Protein AF-0000000079002824 (afdb_homodimer)

Nearest PDB structures (foldseek):
  8ucf-assembly1_A  TM=9.006E-01  e=3.905E-33  Palaeococcus pacificus DY20341
  8uch-assembly1_A-2  TM=9.030E-01  e=1.592E-32  Palaeococcus pacificus DY20341
  8ucg-assembly1_B  TM=9.030E-01  e=9.600E-33  Palaeococcus pacificus DY20341
  8uce-assembly1_B-2  TM=9.014E-01  e=1.994E-32  Palaeococcus pacificus DY20341
  3qwu-assembly1_B  TM=9.076E-01  e=4.924E-30  Aquifex aeolicus

Organism: Staphylothermus marinus (strain ATCC 43588 / DSM 3639 / JCM 9404 / F1) (NCBI:txid399550)

pLDDT: mean 94.79, std 4.38, range [67.75, 98.94]

Foldseek 3Di:
DDPLVVLVLVCVQVVHDSVQSVVCEPPQKDWDDFPPKIKIAGCADDPNAHAQWMWIRDPHIAIDGADDDAAADLALLCLLVFPDWKKFKFFDFPAFKWKWDQDPNAIFTGGNRNDTFLQLRQVCCVVQVPLVVVLCVVVPQKIFMWGKADQADDDTHDHDPVAHHIAIATAFIDHRHDTAQVVSVVVSCVVSVHHHTDGPDIDTSNPSVVQVVSLVVCLVVLGFWIKIADRGRPGGIYTYGHLSNLQVQLLVQLLFCVFRNVVSPPVSVSSVVSVCVNVVDDPVRCVVSVVSNVCSNPVSNVVSLVCLVVVHFRWDKGKHKGQAPVSVVSNVVVCVVVPFDKDKDFDDQDPNHITIIMIIGHGVSSVQSVCCVVPVDHPDD/DDPLVVLVLVCVLVVHDSVQSVVPEPPQKDWDDFPPKIKIAGCADDPNAHAQWMWIRDPHIAIDGADDDAAEDLALLCLLVFPDWKKFKFFDFPAFKWKWDQDPNAIFTGGNRNDTFLQLRQVCCVVQVPLRVVLCVVVPQKIFMWGKAAQADDPTHDHDPVAHRIAIATAFIDRRRDTAAVVSVVVSCVVSVHHHTDGPDIDTSNPSVVQVVSQVVCQVVLGFWIKIADRGRPGGIYTYGHLNVLLVQLLVQLLFCVFRNVVSPPVSVSSVVSVCVNVVDDPVRCVVSVVSNVCSNPVSNVVSLVCLVVVHFRWDKGKHKGQAPVSVVSNVVVCVVVPFDKDKDFDDQDPNHITIIMIIGHGVSSVQSVCCVVPVDHPPD

Structure (mmCIF, N/CA/C/O backbone):
data_AF-0000000079002824-model_v1
#
loop_
_entity.id
_entity.type
_entity.pdbx_description
1 polymer 'ATP dependent DNA ligase'
#
loop_
_atom_site.group_PDB
_atom_site.id
_atom_site.type_symbol
_atom_site.label_atom_id
_atom_site.label_alt_id
_atom_site.label_comp_id
_atom_site.label_asym_id
_atom_site.label_entity_id
_atom_site.label_seq_id
_atom_site.pdbx_PDB_ins_code
_atom_site.Cartn_x
_atom_site.Cartn_y
_atom_site.Cartn_z
_atom_site.occupancy
_atom_site.B_iso_or_equiv
_atom_site.auth_seq_id
_atom_site.auth_comp_id
_atom_site.auth_asym_id
_atom_site.auth_atom_id
_atom_site.pdbx_PDB_model_num
ATOM 1 N N . MET A 1 1 ? -13.461 39.656 -12.406 1 67.81 1 MET A N 1
ATOM 2 C CA . MET A 1 1 ? -12.289 39.656 -13.281 1 67.81 1 MET A CA 1
ATOM 3 C C . MET A 1 1 ? -12.312 38.469 -14.234 1 67.81 1 MET A C 1
ATOM 5 O O . MET A 1 1 ? -12.625 37.344 -13.828 1 67.81 1 MET A O 1
ATOM 9 N N . ASP A 1 2 ? -12.219 38.75 -15.43 1 81 2 ASP A N 1
ATOM 10 C CA . ASP A 1 2 ? -12.203 37.688 -16.422 1 81 2 ASP A CA 1
ATOM 11 C C . ASP A 1 2 ? -10.93 36.844 -16.312 1 81 2 ASP A C 1
ATOM 13 O O . ASP A 1 2 ? -9.945 37.281 -15.727 1 81 2 ASP A O 1
ATOM 17 N N . GLU A 1 3 ? -11.016 35.594 -16.656 1 84.31 3 GLU A N 1
ATOM 18 C CA . GLU A 1 3 ? -9.906 34.625 -16.562 1 84.31 3 GLU A CA 1
ATOM 19 C C . GLU A 1 3 ? -8.641 35.219 -17.203 1 84.31 3 GLU A C 1
ATOM 21 O O . GLU A 1 3 ? -7.547 35.094 -16.641 1 84.31 3 GLU A O 1
ATOM 26 N N . ASN A 1 4 ? -8.773 35.844 -18.281 1 85.88 4 ASN A N 1
ATOM 27 C CA . ASN A 1 4 ? -7.625 36.406 -18.984 1 85.88 4 ASN A CA 1
ATOM 28 C C . ASN A 1 4 ? -6.977 37.531 -18.172 1 85.88 4 ASN A C 1
ATOM 30 O O . ASN A 1 4 ? -5.746 37.625 -18.109 1 85.88 4 ASN A O 1
ATOM 34 N N . GLU A 1 5 ? -7.824 38.312 -17.641 1 86.69 5 GLU A N 1
ATOM 35 C CA . GLU A 1 5 ? -7.32 39.406 -16.797 1 86.69 5 GLU A CA 1
ATOM 36 C C . GLU A 1 5 ? -6.578 38.844 -15.578 1 86.69 5 GLU A C 1
ATOM 38 O O . GLU A 1 5 ? -5.527 39.375 -15.195 1 86.69 5 GLU A O 1
ATOM 43 N N . LEU A 1 6 ? -7.117 37.844 -15.055 1 87 6 LEU A N 1
ATOM 44 C CA . LEU A 1 6 ? -6.52 37.219 -13.883 1 87 6 LEU A CA 1
ATOM 45 C C . LEU A 1 6 ? -5.156 36.625 -14.219 1 87 6 LEU A C 1
ATOM 47 O O . LEU A 1 6 ? -4.199 36.781 -13.453 1 87 6 LEU A O 1
ATOM 51 N N . VAL A 1 7 ? -5.062 36.031 -15.344 1 89.62 7 VAL A N 1
ATOM 52 C CA . VAL A 1 7 ? -3.811 35.406 -15.766 1 89.62 7 VAL A CA 1
ATOM 53 C C . VAL A 1 7 ? -2.773 36.469 -16.062 1 89.62 7 VAL A C 1
ATOM 55 O O . VAL A 1 7 ? -1.583 36.281 -15.805 1 89.62 7 VAL A O 1
ATOM 58 N N . ASN A 1 8 ? -3.256 37.531 -16.609 1 89.94 8 ASN A N 1
ATOM 59 C CA . ASN A 1 8 ? -2.355 38.656 -16.859 1 89.94 8 ASN A CA 1
ATOM 60 C C . ASN A 1 8 ? -1.788 39.188 -15.555 1 89.94 8 ASN A C 1
ATOM 62 O O . ASN A 1 8 ? -0.593 39.5 -15.469 1 89.94 8 ASN A O 1
ATOM 66 N N . LYS A 1 9 ? -2.674 39.344 -14.633 1 89.25 9 LYS A N 1
ATOM 67 C CA . LYS A 1 9 ? -2.23 39.812 -13.32 1 89.25 9 LYS A CA 1
ATOM 68 C C . LYS A 1 9 ? -1.237 38.844 -12.703 1 89.25 9 LYS A C 1
ATOM 70 O O . LYS A 1 9 ? -0.254 39.25 -12.086 1 89.25 9 LYS A O 1
ATOM 75 N N . LEU A 1 10 ? -1.548 37.625 -12.836 1 91.06 10 LEU A N 1
ATOM 76 C CA . LEU A 1 10 ? -0.663 36.562 -12.336 1 91.06 10 LEU A CA 1
ATOM 77 C C . LEU A 1 10 ? 0.697 36.625 -13.023 1 91.06 10 LEU A C 1
ATOM 79 O O . LEU A 1 10 ? 1.734 36.5 -12.367 1 91.06 10 LEU A O 1
ATOM 83 N N . SER A 1 11 ? 0.65 36.781 -14.289 1 92.06 11 SER A N 1
ATOM 84 C CA . SER A 1 11 ? 1.871 36.906 -15.078 1 92.06 11 SER A CA 1
ATOM 85 C C . SER A 1 11 ? 2.732 38.062 -14.586 1 92.06 11 SER A C 1
ATOM 87 O O . SER A 1 11 ? 3.941 37.906 -14.406 1 92.06 11 SER A O 1
ATOM 89 N N . ASP A 1 12 ? 2.129 39.094 -14.367 1 90.19 12 ASP A N 1
ATOM 90 C CA . ASP A 1 12 ? 2.836 40.281 -13.883 1 90.19 12 ASP A CA 1
ATOM 91 C C . ASP A 1 12 ? 3.41 40.062 -12.484 1 90.19 12 ASP A C 1
ATOM 93 O O . ASP A 1 12 ? 4.555 40.406 -12.203 1 90.19 12 ASP A O 1
ATOM 97 N N . ALA A 1 13 ? 2.643 39.469 -11.672 1 88.44 13 ALA A N 1
ATOM 98 C CA . ALA A 1 13 ? 3.033 39.219 -10.289 1 88.44 13 ALA A CA 1
ATOM 99 C C . ALA A 1 13 ? 4.242 38.281 -10.211 1 88.44 13 ALA A C 1
ATOM 101 O O . ALA A 1 13 ? 5.125 38.469 -9.367 1 88.44 13 ALA A O 1
ATOM 102 N N . LEU A 1 14 ? 4.328 37.312 -11.078 1 90.38 14 LEU A N 1
ATOM 103 C CA . LEU A 1 14 ? 5.355 36.281 -11 1 90.38 14 LEU A CA 1
ATOM 104 C C . LEU A 1 14 ? 6.52 36.594 -11.93 1 90.38 14 LEU A C 1
ATOM 106 O O . LEU A 1 14 ? 7.59 36 -11.82 1 90.38 14 LEU A O 1
ATOM 110 N N . GLY A 1 15 ? 6.273 37.5 -12.812 1 87.44 15 GLY A N 1
ATOM 111 C CA . GLY A 1 15 ? 7.277 37.75 -13.828 1 87.44 15 GLY A CA 1
ATOM 112 C C . GLY A 1 15 ? 7.422 36.656 -14.844 1 87.44 15 GLY A C 1
ATOM 113 O O . GLY A 1 15 ? 8.531 36.344 -15.273 1 87.44 15 GLY A O 1
ATOM 114 N N . ILE A 1 16 ? 6.336 35.938 -15.039 1 89.75 16 ILE A N 1
ATOM 115 C CA . ILE A 1 16 ? 6.336 34.812 -15.984 1 89.75 16 ILE A CA 1
ATOM 116 C C . ILE A 1 16 ? 5.43 35.156 -17.172 1 89.75 16 ILE A C 1
ATOM 118 O O . ILE A 1 16 ? 4.367 35.75 -17 1 89.75 16 ILE A O 1
ATOM 122 N N . GLU A 1 17 ? 5.816 34.688 -18.266 1 89.81 17 GLU A N 1
ATOM 123 C CA . GLU A 1 17 ? 5.082 35 -19.5 1 89.81 17 GLU A CA 1
ATOM 124 C C . GLU A 1 17 ? 3.682 34.406 -19.469 1 89.81 17 GLU A C 1
ATOM 126 O O . GLU A 1 17 ? 3.5 33.281 -19.016 1 89.81 17 GLU A O 1
ATOM 131 N N . TYR A 1 18 ? 2.824 35.188 -20.031 1 87.75 18 TYR A N 1
ATOM 132 C CA . TYR A 1 18 ? 1.423 34.781 -20.078 1 87.75 18 TYR A CA 1
ATOM 133 C C . TYR A 1 18 ? 1.271 33.406 -20.734 1 87.75 18 TYR A C 1
ATOM 135 O O . TYR A 1 18 ? 0.54 32.562 -20.234 1 87.75 18 TYR A O 1
ATOM 143 N N . GLU A 1 19 ? 2 33.188 -21.781 1 88.12 19 GLU A N 1
ATOM 144 C CA . GLU A 1 19 ? 1.86 31.969 -22.562 1 88.12 19 GLU A CA 1
ATOM 145 C C . GLU A 1 19 ? 2.311 30.75 -21.766 1 88.12 19 GLU A C 1
ATOM 147 O O . GLU A 1 19 ? 1.726 29.672 -21.875 1 88.12 19 GLU A O 1
ATOM 152 N N . LYS A 1 20 ? 3.205 30.984 -21 1 87.38 20 LYS A N 1
ATOM 153 C CA . LYS A 1 20 ? 3.73 29.906 -20.188 1 87.38 20 LYS A CA 1
ATOM 154 C C . LYS A 1 20 ? 2.76 29.547 -19.062 1 87.38 20 LYS A C 1
ATOM 156 O O . LYS A 1 20 ? 2.57 28.359 -18.75 1 87.38 20 LYS A O 1
ATOM 161 N N . LEU A 1 21 ? 2.156 30.562 -18.5 1 89.69 21 LEU A N 1
ATOM 162 C CA . LEU A 1 21 ? 1.249 30.359 -17.375 1 89.69 21 LEU A CA 1
ATOM 163 C C . LEU A 1 21 ? -0.09 29.812 -17.844 1 89.69 21 LEU A C 1
ATOM 165 O O . LEU A 1 21 ? -0.689 28.953 -17.188 1 89.69 21 LEU A O 1
ATOM 169 N N . SER A 1 22 ? -0.459 30.25 -18.984 1 89.5 22 SER A N 1
ATOM 170 C CA . SER A 1 22 ? -1.788 29.922 -19.484 1 89.5 22 SER A CA 1
ATOM 171 C C . SER A 1 22 ? -1.913 28.422 -19.75 1 89.5 22 SER A C 1
ATOM 173 O O . SER A 1 22 ? -2.996 27.844 -19.609 1 89.5 22 SER A O 1
ATOM 175 N N . LYS A 1 23 ? -0.801 27.828 -20.062 1 90.06 23 LYS A N 1
ATOM 176 C CA . LYS A 1 23 ? -0.791 26.406 -20.375 1 90.06 23 LYS A CA 1
ATOM 177 C C . LYS A 1 23 ? -1.051 25.562 -19.125 1 90.06 23 LYS A C 1
ATOM 179 O O . LYS A 1 23 ? -1.433 24.391 -19.219 1 90.06 23 LYS A O 1
ATOM 184 N N . HIS A 1 24 ? -0.875 26.156 -17.922 1 90.5 24 HIS A N 1
ATOM 185 C CA . HIS A 1 24 ? -0.962 25.391 -16.672 1 90.5 24 HIS A CA 1
ATOM 186 C C . HIS A 1 24 ? -2.279 25.672 -15.953 1 90.5 24 HIS A C 1
ATOM 188 O O . HIS A 1 24 ? -2.6 25 -14.969 1 90.5 24 HIS A O 1
ATOM 194 N N . ILE A 1 25 ? -3.002 26.609 -16.516 1 88.56 25 ILE A N 1
ATOM 195 C CA . ILE A 1 25 ? -4.258 26.969 -15.875 1 88.56 25 ILE A CA 1
ATOM 196 C C . ILE A 1 25 ? -5.25 25.812 -15.984 1 88.56 25 ILE A C 1
ATOM 198 O O . ILE A 1 25 ? -5.445 25.266 -17.062 1 88.56 25 ILE A O 1
ATOM 202 N N . GLY A 1 26 ? -5.828 25.453 -14.852 1 85.38 26 GLY A N 1
ATOM 203 C CA . GLY A 1 26 ? -6.773 24.344 -14.82 1 85.38 26 GLY A CA 1
ATOM 204 C C . GLY A 1 26 ? -6.113 23 -14.539 1 85.38 26 GLY A C 1
ATOM 205 O O . GLY A 1 26 ? -6.793 22.031 -14.227 1 85.38 26 GLY A O 1
ATOM 206 N N . ARG A 1 27 ? -4.859 22.828 -14.664 1 86.62 27 ARG A N 1
ATOM 207 C CA . ARG A 1 27 ? -4.109 21.594 -14.406 1 86.62 27 ARG A CA 1
ATOM 208 C C . ARG A 1 27 ? -3.242 21.734 -13.164 1 86.62 27 ARG A C 1
ATOM 210 O O . ARG A 1 27 ? -3.668 21.375 -12.062 1 86.62 27 ARG A O 1
ATOM 217 N N . SER A 1 28 ? -2.188 22.484 -13.352 1 92.88 28 SER A N 1
ATOM 218 C CA . SER A 1 28 ? -1.21 22.672 -12.289 1 92.88 28 SER A CA 1
ATOM 219 C C . SER A 1 28 ? -1.492 23.938 -11.484 1 92.88 28 SER A C 1
ATOM 221 O O . SER A 1 28 ? -0.986 24.109 -10.375 1 92.88 28 SER A O 1
ATOM 223 N N . ILE A 1 29 ? -2.355 24.844 -12.078 1 93.69 29 ILE A N 1
ATOM 224 C CA . ILE A 1 29 ? -2.723 26.094 -11.438 1 93.69 29 ILE A CA 1
ATOM 225 C C . ILE A 1 29 ? -4.246 26.219 -11.367 1 93.69 29 ILE A C 1
ATOM 227 O O . ILE A 1 29 ? -4.934 26.031 -12.375 1 93.69 29 ILE A O 1
ATOM 231 N N . ARG A 1 30 ? -4.703 26.547 -10.188 1 93.69 30 ARG A N 1
ATOM 232 C CA . ARG A 1 30 ? -6.145 26.703 -10.016 1 93.69 30 ARG A CA 1
ATOM 233 C C . ARG A 1 30 ? -6.5 28.141 -9.648 1 93.69 30 ARG A C 1
ATOM 235 O O . ARG A 1 30 ? -5.848 28.75 -8.797 1 93.69 30 ARG A O 1
ATOM 242 N N . LEU A 1 31 ? -7.5 28.625 -10.312 1 93.19 31 LEU A N 1
ATOM 243 C CA . LEU A 1 31 ? -8.062 29.922 -9.977 1 93.19 31 LEU A CA 1
ATOM 244 C C . LEU A 1 31 ? -9.18 29.797 -8.953 1 93.19 31 LEU A C 1
ATOM 246 O O . LEU A 1 31 ? -10.094 28.984 -9.133 1 93.19 31 LEU A O 1
ATOM 250 N N . MET A 1 32 ? -9 30.562 -7.914 1 93.31 32 MET A N 1
ATOM 251 C CA . MET A 1 32 ? -9.961 30.469 -6.82 1 93.31 32 MET A CA 1
ATOM 252 C C . MET A 1 32 ? -10.453 31.844 -6.414 1 93.31 32 MET A C 1
ATOM 254 O O . MET A 1 32 ? -9.898 32.875 -6.836 1 93.31 32 MET A O 1
ATOM 258 N N . LYS A 1 33 ? -11.539 31.75 -5.672 1 92.38 33 LYS A N 1
ATOM 259 C CA . LYS A 1 33 ? -12.102 32.969 -5.137 1 92.38 33 LYS A CA 1
ATOM 260 C C . LYS A 1 33 ? -12.492 32.812 -3.672 1 92.38 33 LYS A C 1
ATOM 262 O O . LYS A 1 33 ? -13 31.781 -3.271 1 92.38 33 LYS A O 1
ATOM 267 N N . TYR A 1 34 ? -12.164 33.844 -2.881 1 92.94 34 TYR A N 1
ATOM 268 C CA . TYR A 1 34 ? -12.633 33.969 -1.507 1 92.94 34 TYR A CA 1
ATOM 269 C C . TYR A 1 34 ? -13.32 35.312 -1.307 1 92.94 34 TYR A C 1
ATOM 271 O O . TYR A 1 34 ? -12.656 36.344 -1.15 1 92.94 34 TYR A O 1
ATOM 279 N N . GLY A 1 35 ? -14.602 35.25 -1.244 1 88.44 35 GLY A N 1
ATOM 280 C CA . GLY A 1 35 ? -15.312 36.5 -1.329 1 88.44 35 GLY A CA 1
ATOM 281 C C . GLY A 1 35 ? -15 37.281 -2.596 1 88.44 35 GLY A C 1
ATOM 282 O O . GLY A 1 35 ? -15.18 36.781 -3.703 1 88.44 35 GLY A O 1
ATOM 283 N N . GLU A 1 36 ? -14.438 38.438 -2.373 1 88.75 36 GLU A N 1
ATOM 284 C CA . GLU A 1 36 ? -14.109 39.281 -3.52 1 88.75 36 GLU A CA 1
ATOM 285 C C . GLU A 1 36 ? -12.641 39.125 -3.908 1 88.75 36 GLU A C 1
ATOM 287 O O . GLU A 1 36 ? -12.203 39.656 -4.926 1 88.75 36 GLU A O 1
ATOM 292 N N . LEU A 1 37 ? -11.984 38.375 -3.162 1 93.62 37 LEU A N 1
ATOM 293 C CA . LEU A 1 37 ? -10.555 38.219 -3.41 1 93.62 37 LEU A CA 1
ATOM 294 C C . LEU A 1 37 ? -10.289 37.094 -4.371 1 93.62 37 LEU A C 1
ATOM 296 O O . LEU A 1 37 ? -10.656 35.938 -4.094 1 93.62 37 LEU A O 1
ATOM 300 N N . ASN A 1 38 ? -9.648 37.406 -5.508 1 94.81 38 ASN A N 1
ATOM 301 C CA . ASN A 1 38 ? -9.164 36.375 -6.414 1 94.81 38 ASN A CA 1
ATOM 302 C C . ASN A 1 38 ? -7.773 35.875 -6.023 1 94.81 38 ASN A C 1
ATOM 304 O O . ASN A 1 38 ? -6.93 36.688 -5.598 1 94.81 38 ASN A O 1
ATOM 308 N N . TYR A 1 39 ? -7.617 34.656 -6.055 1 95.5 39 TYR A N 1
ATOM 309 C CA . TYR A 1 39 ? -6.277 34.125 -5.793 1 95.5 39 TYR A CA 1
ATOM 310 C C . TYR A 1 39 ? -6.012 32.875 -6.609 1 95.5 39 TYR A C 1
ATOM 312 O O . TYR A 1 39 ? -6.926 32.312 -7.227 1 95.5 39 TYR A O 1
ATOM 320 N N . VAL A 1 40 ? -4.707 32.469 -6.676 1 95.56 40 VAL A N 1
ATOM 321 C CA . VAL A 1 40 ? -4.285 31.312 -7.469 1 95.56 40 VAL A CA 1
ATOM 322 C C . VAL A 1 40 ? -3.523 30.328 -6.59 1 95.56 40 VAL A C 1
ATOM 324 O O . VAL A 1 40 ? -2.82 30.734 -5.66 1 95.56 40 VAL A O 1
ATOM 327 N N . VAL A 1 41 ? -3.766 29.062 -6.855 1 96.19 41 VAL A N 1
ATOM 328 C CA . VAL A 1 41 ? -3.127 28 -6.09 1 96.19 41 VAL A CA 1
ATOM 329 C C . VAL A 1 41 ? -2.264 27.141 -7.012 1 96.19 41 VAL A C 1
ATOM 331 O O . VAL A 1 41 ? -2.725 26.688 -8.062 1 96.19 41 VAL A O 1
ATOM 334 N N . PHE A 1 42 ? -1.034 26.922 -6.684 1 96.38 42 PHE A N 1
ATOM 335 C CA . PHE A 1 42 ? -0.17 25.984 -7.375 1 96.38 42 PHE A CA 1
ATOM 336 C C . PHE A 1 42 ? -0.371 24.562 -6.836 1 96.38 42 PHE A C 1
ATOM 338 O O . PHE A 1 42 ? -0.019 24.281 -5.688 1 96.38 42 PHE A O 1
ATOM 345 N N . ARG A 1 43 ? -0.744 23.672 -7.617 1 95.12 43 ARG A N 1
ATOM 346 C CA . ARG A 1 43 ? -1.103 22.328 -7.18 1 95.12 43 ARG A CA 1
ATOM 347 C C . ARG A 1 43 ? 0.095 21.375 -7.262 1 95.12 43 ARG A C 1
ATOM 349 O O . ARG A 1 43 ? 0.015 20.219 -6.836 1 95.12 43 ARG A O 1
ATOM 356 N N . ARG A 1 44 ? 1.131 21.75 -7.832 1 94.88 44 ARG A N 1
ATOM 357 C CA . ARG A 1 44 ? 2.395 21.031 -7.918 1 94.88 44 ARG A CA 1
ATOM 358 C C . ARG A 1 44 ? 3.572 21.984 -8.031 1 94.88 44 ARG A C 1
ATOM 360 O O . ARG A 1 44 ? 3.381 23.188 -8.211 1 94.88 44 ARG A O 1
ATOM 367 N N . ASP A 1 45 ? 4.691 21.406 -7.898 1 93.12 45 ASP A N 1
ATOM 368 C CA . ASP A 1 45 ? 5.875 22.203 -8.18 1 93.12 45 ASP A CA 1
ATOM 369 C C . ASP A 1 45 ? 5.891 22.672 -9.633 1 93.12 45 ASP A C 1
ATOM 371 O O . ASP A 1 45 ? 5.773 21.859 -10.555 1 93.12 45 ASP A O 1
ATOM 375 N N . LEU A 1 46 ? 6.031 24.031 -9.75 1 91.44 46 LEU A N 1
ATOM 376 C CA . LEU A 1 46 ? 5.906 24.578 -11.102 1 91.44 46 LEU A CA 1
ATOM 377 C C . LEU A 1 46 ? 6.602 25.922 -11.203 1 91.44 46 LEU A C 1
ATOM 379 O O . LEU A 1 46 ? 6.426 26.797 -10.344 1 91.44 46 LEU A O 1
ATOM 383 N N . LEU A 1 47 ? 7.422 26.047 -12.203 1 90.25 47 LEU A N 1
ATOM 384 C CA . LEU A 1 47 ? 8 27.328 -12.578 1 90.25 47 LEU A CA 1
ATOM 385 C C . LEU A 1 47 ? 8.789 27.922 -11.422 1 90.25 47 LEU A C 1
ATOM 387 O O . LEU A 1 47 ? 8.695 29.125 -11.156 1 90.25 47 LEU A O 1
ATOM 391 N N . GLY A 1 48 ? 9.359 27.047 -10.555 1 89.75 48 GLY A N 1
ATOM 392 C CA . GLY A 1 48 ? 10.203 27.516 -9.469 1 89.75 48 GLY A CA 1
ATOM 393 C C . GLY A 1 48 ? 9.438 27.703 -8.164 1 89.75 48 GLY A C 1
ATOM 394 O O . GLY A 1 48 ? 10.031 28.047 -7.137 1 89.75 48 GLY A O 1
ATOM 395 N N . TYR A 1 49 ? 8.125 27.438 -8.242 1 93.38 49 TYR A N 1
ATOM 396 C CA . TYR A 1 49 ? 7.301 27.578 -7.043 1 93.38 49 TYR A CA 1
ATOM 397 C C . TYR A 1 49 ? 6.871 26.203 -6.523 1 93.38 49 TYR A C 1
ATOM 399 O O . TYR A 1 49 ? 6.582 25.297 -7.309 1 93.38 49 TYR A O 1
ATOM 407 N N . ARG A 1 50 ? 6.758 26.172 -5.258 1 94.38 50 ARG A N 1
ATOM 408 C CA . ARG A 1 50 ? 6.418 24.906 -4.617 1 94.38 50 ARG A CA 1
ATOM 409 C C . ARG A 1 50 ? 4.91 24.672 -4.633 1 94.38 50 ARG A C 1
ATOM 411 O O . ARG A 1 50 ? 4.129 25.625 -4.652 1 94.38 50 ARG A O 1
ATOM 418 N N . GLU A 1 51 ? 4.633 23.406 -4.66 1 95.88 51 GLU A N 1
ATOM 419 C CA . GLU A 1 51 ? 3.234 23.031 -4.453 1 95.88 51 GLU A CA 1
ATOM 420 C C . GLU A 1 51 ? 2.65 23.734 -3.23 1 95.88 51 GLU A C 1
ATOM 422 O O . GLU A 1 51 ? 3.32 23.875 -2.205 1 95.88 51 GLU A O 1
ATOM 427 N N . GLY A 1 52 ? 1.453 24.188 -3.338 1 96.62 52 GLY A N 1
ATOM 428 C CA . GLY A 1 52 ? 0.778 24.828 -2.229 1 96.62 52 GLY A CA 1
ATOM 429 C C . GLY A 1 52 ? 0.996 26.328 -2.197 1 96.62 52 GLY A C 1
ATOM 430 O O . GLY A 1 52 ? 0.417 27.031 -1.363 1 96.62 52 GLY A O 1
ATOM 431 N N . THR A 1 53 ? 1.805 26.875 -3.102 1 97.62 53 THR A N 1
ATOM 432 C CA . THR A 1 53 ? 1.977 28.312 -3.211 1 97.62 53 THR A CA 1
ATOM 433 C C . THR A 1 53 ? 0.665 28.984 -3.609 1 97.62 53 THR A C 1
ATOM 435 O O . THR A 1 53 ? -0.063 28.484 -4.465 1 97.62 53 THR A O 1
ATOM 438 N N . THR A 1 54 ? 0.431 30.078 -2.973 1 97.44 54 THR A N 1
ATOM 439 C CA . THR A 1 54 ? -0.779 30.859 -3.215 1 97.44 54 THR A CA 1
ATOM 440 C C . THR A 1 54 ? -0.433 32.281 -3.588 1 97.44 54 THR A C 1
ATOM 442 O O . THR A 1 54 ? 0.427 32.906 -2.959 1 97.44 54 THR A O 1
ATOM 445 N N . ILE A 1 55 ? -1.097 32.781 -4.613 1 96.88 55 ILE A N 1
ATOM 446 C CA . ILE A 1 55 ? -0.922 34.188 -4.992 1 96.88 55 ILE A CA 1
ATOM 447 C C . ILE A 1 55 ? -2.242 34.938 -4.824 1 96.88 55 ILE A C 1
ATOM 449 O O . ILE A 1 55 ? -3.215 34.656 -5.531 1 96.88 55 ILE A O 1
ATOM 453 N N . LEU A 1 56 ? -2.227 35.844 -3.916 1 96.75 56 LEU A N 1
ATOM 454 C CA . LEU A 1 56 ? -3.391 36.719 -3.713 1 96.75 56 LEU A CA 1
ATOM 455 C C . LEU A 1 56 ? -3.395 37.875 -4.699 1 96.75 56 LEU A C 1
ATOM 457 O O . LEU A 1 56 ? -2.426 38.625 -4.773 1 96.75 56 LEU A O 1
ATOM 461 N N . LEU A 1 57 ? -4.48 38 -5.418 1 94.38 57 LEU A N 1
ATOM 462 C CA . LEU A 1 57 ? -4.52 38.938 -6.527 1 94.38 57 LEU A CA 1
ATOM 463 C C . LEU A 1 57 ? -5.406 40.125 -6.191 1 94.38 57 LEU A C 1
ATOM 465 O O . LEU A 1 57 ? -6.391 40.406 -6.883 1 94.38 57 LEU A O 1
ATOM 469 N N . GLY A 1 58 ? -5.055 40.812 -5.152 1 89.75 58 GLY A N 1
ATOM 470 C CA . GLY A 1 58 ? -5.695 42.094 -4.859 1 89.75 58 GLY A CA 1
ATOM 471 C C . GLY A 1 58 ? -5.055 43.25 -5.59 1 89.75 58 GLY A C 1
ATOM 472 O O . GLY A 1 58 ? -4.621 43.125 -6.734 1 89.75 58 GLY A O 1
ATOM 473 N N . GLU A 1 59 ? -5.102 44.438 -5.008 1 87.25 59 GLU A N 1
ATOM 474 C CA . GLU A 1 59 ? -4.48 45.625 -5.602 1 87.25 59 GLU A CA 1
ATOM 475 C C . GLU A 1 59 ? -2.99 45.406 -5.84 1 87.25 59 GLU A C 1
ATOM 477 O O . GLU A 1 59 ? -2.496 45.625 -6.949 1 87.25 59 GLU A O 1
ATOM 482 N N . GLU A 1 60 ? -2.365 44.969 -4.773 1 90.19 60 GLU A N 1
ATOM 483 C CA . GLU A 1 60 ? -0.981 44.5 -4.855 1 90.19 60 GLU A CA 1
ATOM 484 C C . GLU A 1 60 ? -0.878 43 -4.57 1 90.19 60 GLU A C 1
ATOM 486 O O . GLU A 1 60 ? -1.156 42.562 -3.455 1 90.19 60 GLU A O 1
ATOM 491 N N . PRO A 1 61 ? -0.395 42.344 -5.547 1 93.81 61 PRO A N 1
ATOM 492 C CA . PRO A 1 61 ? -0.358 40.875 -5.359 1 93.81 61 PRO A CA 1
ATOM 493 C C . PRO A 1 61 ? 0.589 40.469 -4.242 1 93.81 61 PRO A C 1
ATOM 495 O O . PRO A 1 61 ? 1.626 41.094 -4.031 1 93.81 61 PRO A O 1
ATOM 498 N N . LEU A 1 62 ? 0.208 39.469 -3.539 1 95.19 62 LEU A N 1
ATOM 499 C CA . LEU A 1 62 ? 1.03 38.875 -2.486 1 95.19 62 LEU A CA 1
ATOM 500 C C . LEU A 1 62 ? 1.28 37.375 -2.756 1 95.19 62 LEU A C 1
ATOM 502 O O . LEU A 1 62 ? 0.334 36.625 -2.926 1 95.19 62 LEU A O 1
ATOM 506 N N . ILE A 1 63 ? 2.547 36.969 -2.834 1 96.25 63 ILE A N 1
ATOM 507 C CA . ILE A 1 63 ? 2.916 35.594 -3.029 1 96.25 63 ILE A CA 1
ATOM 508 C C . ILE A 1 63 ? 3.156 34.906 -1.675 1 96.25 63 ILE A C 1
ATOM 510 O O . ILE A 1 63 ? 4.012 35.375 -0.903 1 96.25 63 ILE A O 1
ATOM 514 N N . VAL A 1 64 ? 2.35 33.938 -1.35 1 97.19 64 VAL A N 1
ATOM 515 C CA . VAL A 1 64 ? 2.555 33.125 -0.171 1 97.19 64 VAL A CA 1
ATOM 516 C C . VAL A 1 64 ? 3.129 31.766 -0.59 1 97.19 64 VAL A C 1
ATOM 518 O O . VAL A 1 64 ? 2.398 30.891 -1.074 1 97.19 64 VAL A O 1
ATOM 521 N N . HIS A 1 65 ? 4.34 31.562 -0.358 1 96.5 65 HIS A N 1
ATOM 522 C CA . HIS A 1 65 ? 5.059 30.391 -0.859 1 96.5 65 HIS A CA 1
ATOM 523 C C . HIS A 1 65 ? 4.645 29.125 -0.115 1 96.5 65 HIS A C 1
ATOM 525 O O . HIS A 1 65 ? 4.309 29.188 1.07 1 96.5 65 HIS A O 1
ATOM 531 N N . GLY A 1 66 ? 4.668 28 -0.882 1 94.94 66 GLY A N 1
ATOM 532 C CA . GLY A 1 66 ? 4.422 26.703 -0.265 1 94.94 66 GLY A CA 1
ATOM 533 C C . GLY A 1 66 ? 5.477 26.312 0.758 1 94.94 66 GLY A C 1
ATOM 534 O O . GLY A 1 66 ? 6.594 26.828 0.727 1 94.94 66 GLY A O 1
ATOM 535 N N . TYR A 1 67 ? 5.074 25.391 1.653 1 88.88 67 TYR A N 1
ATOM 536 C CA . TYR A 1 67 ? 5.969 24.938 2.715 1 88.88 67 TYR A CA 1
ATOM 537 C C . TYR A 1 67 ? 7.102 24.094 2.152 1 88.88 67 TYR A C 1
ATOM 539 O O . TYR A 1 67 ? 6.887 23.266 1.261 1 88.88 67 TYR A O 1
ATOM 547 N N . PRO A 1 68 ? 8.281 24.391 2.672 1 85 68 PRO A N 1
ATOM 548 C CA . PRO A 1 68 ? 9.328 23.438 2.297 1 85 68 PRO A CA 1
ATOM 549 C C . PRO A 1 68 ? 9.094 22.047 2.881 1 85 68 PRO A C 1
ATOM 551 O O . PRO A 1 68 ? 8.469 21.906 3.932 1 85 68 PRO A O 1
ATOM 554 N N . SER A 1 69 ? 9.523 21.094 2.229 1 86.38 69 SER A N 1
ATOM 555 C CA . SER A 1 69 ? 9.422 19.719 2.734 1 86.38 69 SER A CA 1
ATOM 556 C C . SER A 1 69 ? 10.398 19.484 3.879 1 86.38 69 SER A C 1
ATOM 558 O O . SER A 1 69 ? 11.5 20.031 3.883 1 86.38 69 SER A O 1
ATOM 560 N N . ILE A 1 70 ? 9.938 18.844 4.855 1 93.06 70 ILE A N 1
ATOM 561 C CA . ILE A 1 70 ? 10.789 18.5 5.984 1 93.06 70 ILE A CA 1
ATOM 562 C C . ILE A 1 70 ? 11.156 17.016 5.91 1 93.06 70 ILE A C 1
ATOM 564 O O . ILE A 1 70 ? 10.305 16.172 5.637 1 93.06 70 ILE A O 1
ATOM 568 N N . GLN A 1 71 ? 12.422 16.75 6.09 1 94.94 71 GLN A N 1
ATOM 569 C CA . GLN A 1 71 ? 12.906 15.375 5.984 1 94.94 71 GLN A CA 1
ATOM 570 C C . GLN A 1 71 ? 12.625 14.594 7.266 1 94.94 71 GLN A C 1
ATOM 572 O O . GLN A 1 71 ? 12.805 15.117 8.367 1 94.94 71 GLN A O 1
ATOM 577 N N . ARG A 1 72 ? 12.109 13.438 7.109 1 97.56 72 ARG A N 1
ATOM 578 C CA . ARG A 1 72 ? 11.875 12.547 8.242 1 97.56 72 ARG A CA 1
ATOM 579 C C . ARG A 1 72 ? 13.125 11.727 8.562 1 97.56 72 ARG A C 1
ATOM 581 O O . ARG A 1 72 ? 13.797 11.234 7.652 1 97.56 72 ARG A O 1
ATOM 588 N N . LEU A 1 73 ? 13.398 11.617 9.812 1 98 73 LEU A N 1
ATOM 589 C CA . LEU A 1 73 ? 14.484 10.758 10.266 1 98 73 LEU A CA 1
ATOM 590 C C . LEU A 1 73 ? 13.984 9.328 10.461 1 98 73 LEU A C 1
ATOM 592 O O . LEU A 1 73 ? 12.938 9.109 11.07 1 98 73 LEU A O 1
ATOM 596 N N . ALA A 1 74 ? 14.734 8.406 9.945 1 97.75 74 ALA A N 1
ATOM 597 C CA . ALA A 1 74 ? 14.547 7.012 10.328 1 97.75 74 ALA A CA 1
ATOM 598 C C . ALA A 1 74 ? 15.203 6.719 11.672 1 97.75 74 ALA A C 1
ATOM 600 O O . ALA A 1 74 ? 14.633 5.996 12.5 1 97.75 74 ALA A O 1
ATOM 601 N N . PHE A 1 75 ? 16.359 7.348 11.852 1 98 75 PHE A N 1
ATOM 602 C CA . PHE A 1 75 ? 17.141 7.133 13.055 1 98 75 PHE A CA 1
ATOM 603 C C . PHE A 1 75 ? 17.516 8.461 13.703 1 98 75 PHE A C 1
ATOM 605 O O . PHE A 1 75 ? 17.969 9.383 13.023 1 98 75 PHE A O 1
ATOM 612 N N . ILE A 1 76 ? 17.406 8.5 14.984 1 97.25 76 ILE A N 1
ATOM 613 C CA . ILE A 1 76 ? 17.656 9.719 15.758 1 97.25 76 ILE A CA 1
ATOM 614 C C . ILE A 1 76 ? 19.094 10.172 15.547 1 97.25 76 ILE A C 1
ATOM 616 O O . ILE A 1 76 ? 19.375 11.375 15.523 1 97.25 76 ILE A O 1
ATOM 620 N N . GLU A 1 77 ? 19.969 9.289 15.281 1 94.06 77 GLU A N 1
ATOM 621 C CA . GLU A 1 77 ? 21.391 9.586 15.117 1 94.06 77 GLU A CA 1
ATOM 622 C C . GLU A 1 77 ? 21.641 10.477 13.906 1 94.06 77 GLU A C 1
ATOM 624 O O . GLU A 1 77 ? 22.688 11.109 13.789 1 94.06 77 GLU A O 1
ATOM 629 N N . GLY A 1 78 ? 20.656 10.484 13.008 1 96.12 78 GLY A N 1
ATOM 630 C CA . GLY A 1 78 ? 20.797 11.344 11.836 1 96.12 78 GLY A CA 1
ATOM 631 C C . GLY A 1 78 ? 20.906 12.812 12.188 1 96.12 78 GLY A C 1
ATOM 632 O O . GLY A 1 78 ? 21.375 13.609 11.375 1 96.12 78 GLY A O 1
ATOM 633 N N . VAL A 1 79 ? 20.531 13.203 13.367 1 97.44 79 VAL A N 1
ATOM 634 C CA . VAL A 1 79 ? 20.562 14.594 13.805 1 97.44 79 VAL A CA 1
ATOM 635 C C . VAL A 1 79 ? 22 15.117 13.773 1 97.44 79 VAL A C 1
ATOM 637 O O . VAL A 1 79 ? 22.25 16.219 13.289 1 97.44 79 VAL A O 1
ATOM 640 N N . SER A 1 80 ? 22.969 14.328 14.227 1 96.88 80 SER A N 1
ATOM 641 C CA . SER A 1 80 ? 24.359 14.75 14.289 1 96.88 80 SER A CA 1
ATOM 642 C C . SER A 1 80 ? 24.953 14.914 12.891 1 96.88 80 SER A C 1
ATOM 644 O O . SER A 1 80 ? 25.891 15.68 12.695 1 96.88 80 SER A O 1
ATOM 646 N N . LYS A 1 81 ? 24.312 14.242 11.953 1 96.5 81 LYS A N 1
ATOM 647 C CA . LYS A 1 81 ? 24.828 14.266 10.586 1 96.5 81 LYS A CA 1
ATOM 648 C C . LYS A 1 81 ? 24.328 15.484 9.82 1 96.5 81 LYS A C 1
ATOM 650 O O . LYS A 1 81 ? 25.016 16.016 8.945 1 96.5 81 LYS A O 1
ATOM 655 N N . HIS A 1 82 ? 23.172 15.922 10.188 1 97.44 82 HIS A N 1
ATOM 656 C CA . HIS A 1 82 ? 22.531 16.859 9.266 1 97.44 82 HIS A CA 1
ATOM 657 C C . HIS A 1 82 ? 22.328 18.219 9.922 1 97.44 82 HIS A C 1
ATOM 659 O O . HIS A 1 82 ? 22.062 19.203 9.234 1 97.44 82 HIS A O 1
ATOM 665 N N . MET A 1 83 ? 22.484 18.297 11.234 1 98 83 MET A N 1
ATOM 666 C CA . MET A 1 83 ? 22.328 19.562 11.938 1 98 83 MET A CA 1
ATOM 667 C C . MET A 1 83 ? 23.688 20.219 12.18 1 98 83 MET A C 1
ATOM 669 O O . MET A 1 83 ? 24.734 19.578 12.008 1 98 83 MET A O 1
ATOM 673 N N . ILE A 1 84 ? 23.875 21.438 12.461 1 96.31 84 ILE A N 1
ATOM 674 C CA . ILE A 1 84 ? 25.141 22.172 12.523 1 96.31 84 ILE A CA 1
ATOM 675 C C . ILE A 1 84 ? 25.641 22.219 13.961 1 96.31 84 ILE A C 1
ATOM 677 O O . ILE A 1 84 ? 26.797 21.875 14.227 1 96.31 84 ILE A O 1
ATOM 681 N N . ASP A 1 85 ? 24.953 22.672 14.953 1 93.25 85 ASP A N 1
ATOM 682 C CA . ASP A 1 85 ? 25.422 22.828 16.328 1 93.25 85 ASP A CA 1
ATOM 683 C C . ASP A 1 85 ? 24.266 22.641 17.328 1 93.25 85 ASP A C 1
ATOM 685 O O . ASP A 1 85 ? 23.812 21.531 17.562 1 93.25 85 ASP A O 1
ATOM 689 N N . ASN A 1 86 ? 23.828 23.797 17.734 1 96 86 ASN A N 1
ATOM 690 C CA . ASN A 1 86 ? 22.672 23.734 18.625 1 96 86 ASN A CA 1
ATOM 691 C C . ASN A 1 86 ? 21.375 23.5 17.859 1 96 86 ASN A 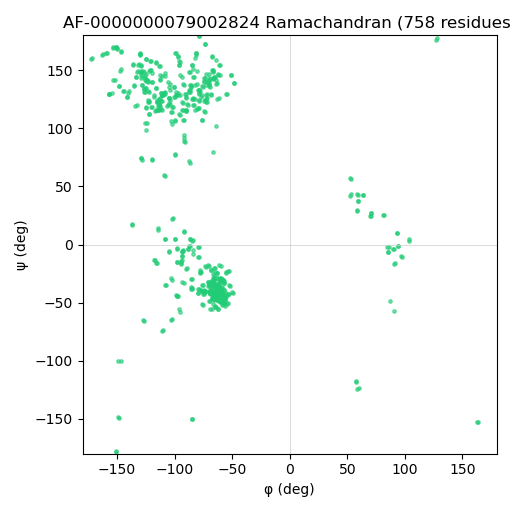C 1
ATOM 693 O O . ASN A 1 86 ? 21.172 24.109 16.797 1 96 86 ASN A O 1
ATOM 697 N N . VAL A 1 87 ? 20.625 22.578 18.359 1 98.31 87 VAL A N 1
ATOM 698 C CA . VAL A 1 87 ? 19.375 22.172 17.703 1 98.31 87 VAL A CA 1
ATOM 699 C C . VAL A 1 87 ? 18.188 22.516 18.609 1 98.31 87 VAL A C 1
ATOM 701 O O . VAL A 1 87 ? 18.156 22.109 19.781 1 98.31 87 VAL A O 1
ATOM 704 N N . VAL A 1 88 ? 17.297 23.297 18.078 1 98.69 88 VAL A N 1
ATOM 705 C CA . VAL A 1 88 ? 16.047 23.562 18.781 1 98.69 88 VAL A CA 1
ATOM 706 C C . VAL A 1 88 ? 15.094 22.391 18.594 1 98.69 88 VAL A C 1
ATOM 708 O O . VAL A 1 88 ? 14.727 22.047 17.469 1 98.69 88 VAL A O 1
ATOM 711 N N . VAL A 1 89 ? 14.719 21.703 19.703 1 98.69 89 VAL A N 1
ATOM 712 C CA . VAL A 1 89 ? 13.781 20.578 19.672 1 98.69 89 VAL A CA 1
ATOM 713 C C . VAL A 1 89 ? 12.375 21.078 20.016 1 98.69 89 VAL A C 1
ATOM 715 O O . VAL A 1 89 ? 12.109 21.5 21.141 1 98.69 89 VAL A O 1
ATOM 718 N N . GLU A 1 90 ? 11.5 21.031 19.016 1 98.56 90 GLU A N 1
ATOM 719 C CA . GLU A 1 90 ? 10.125 21.5 19.203 1 98.56 90 GLU A CA 1
ATOM 720 C C . GLU A 1 90 ? 9.141 20.344 19.109 1 98.56 90 GLU A C 1
ATOM 722 O O . GLU A 1 90 ? 9.43 19.312 18.5 1 98.56 90 GLU A O 1
ATOM 727 N N . GLU A 1 91 ? 8.047 20.531 19.766 1 98 91 GLU A N 1
ATOM 728 C CA . GLU A 1 91 ? 7.012 19.516 19.688 1 98 91 GLU A CA 1
ATOM 729 C C . GLU A 1 91 ? 6.34 19.531 18.312 1 98 91 GLU A C 1
ATOM 731 O O . GLU A 1 91 ? 5.949 20.578 17.812 1 98 91 GLU A O 1
ATOM 736 N N . LYS A 1 92 ? 6.379 18.422 17.656 1 97.19 92 LYS A N 1
ATOM 737 C CA . LYS A 1 92 ? 5.551 18.219 16.469 1 97.19 92 LYS A CA 1
ATOM 738 C C . LYS A 1 92 ? 4.098 17.953 16.859 1 97.19 92 LYS A C 1
ATOM 740 O O . LYS A 1 92 ? 3.768 16.891 17.375 1 97.19 92 LYS A O 1
ATOM 745 N N . MET A 1 93 ? 3.23 18.891 16.656 1 95.5 93 MET A N 1
ATOM 746 C CA . MET A 1 93 ? 1.824 18.719 17.016 1 95.5 93 MET A CA 1
ATOM 747 C C . MET A 1 93 ? 1.049 18.062 15.883 1 95.5 93 MET A C 1
ATOM 749 O O . MET A 1 93 ? 1.411 18.203 14.711 1 95.5 93 MET A O 1
ATOM 753 N N . ASN A 1 94 ? 0.07 17.328 16.297 1 94.12 94 ASN A N 1
ATOM 754 C CA . ASN A 1 94 ? -0.748 16.609 15.328 1 94.12 94 ASN A CA 1
ATOM 755 C C . ASN A 1 94 ? -1.957 17.422 14.891 1 94.12 94 ASN A C 1
ATOM 757 O O . ASN A 1 94 ? -3.02 17.344 15.508 1 94.12 94 ASN A O 1
ATOM 761 N N . GLY A 1 95 ? -1.778 18.188 13.891 1 95.25 95 GLY A N 1
ATOM 762 C CA . GLY A 1 95 ? -2.809 19.016 13.297 1 95.25 95 GLY A CA 1
ATOM 763 C C . GLY A 1 95 ? -2.609 19.234 11.805 1 95.25 95 GLY A C 1
ATOM 764 O O . GLY A 1 95 ? -2.211 18.312 11.086 1 95.25 95 GLY A O 1
ATOM 765 N N . TYR A 1 96 ? -3.037 20.391 11.328 1 95.44 96 TYR A N 1
ATOM 766 C CA . TYR A 1 96 ? -2.805 20.703 9.922 1 95.44 96 TYR A CA 1
ATOM 767 C C . TYR A 1 96 ? -2.164 22.078 9.773 1 95.44 96 TYR A C 1
ATOM 769 O O . TYR A 1 96 ? -2.43 22.984 10.562 1 95.44 96 TYR A O 1
ATOM 777 N N . ASN A 1 97 ? -1.354 22.172 8.766 1 96.38 97 ASN A N 1
ATOM 778 C CA . ASN A 1 97 ? -0.538 23.359 8.547 1 96.38 97 ASN A CA 1
ATOM 779 C C . ASN A 1 97 ? -1.361 24.516 7.973 1 96.38 97 ASN A C 1
ATOM 781 O O . ASN A 1 97 ? -2.145 24.312 7.039 1 96.38 97 ASN A O 1
ATOM 785 N N . VAL A 1 98 ? -1.074 25.641 8.547 1 97.81 98 VAL A N 1
ATOM 786 C CA . VAL A 1 98 ? -1.766 26.844 8.07 1 97.81 98 VAL A CA 1
ATOM 787 C C . VAL A 1 98 ? -0.794 28.016 8.031 1 97.81 98 VAL A C 1
ATOM 789 O O . VAL A 1 98 ? -0.078 28.266 9 1 97.81 98 VAL A O 1
ATOM 792 N N . ARG A 1 99 ? -0.752 28.688 6.949 1 98 99 ARG A N 1
ATOM 793 C CA . ARG A 1 99 ? -0.099 30 6.848 1 98 99 ARG A CA 1
ATOM 794 C C . ARG A 1 99 ? -1.104 31.125 7.027 1 98 99 ARG A C 1
ATOM 796 O O . ARG A 1 99 ? -2.145 31.156 6.367 1 98 99 ARG A O 1
ATOM 803 N N . VAL A 1 100 ? -0.757 32 7.91 1 98.38 100 VAL A N 1
ATOM 804 C CA . VAL A 1 100 ? -1.645 33.125 8.18 1 98.38 100 VAL A CA 1
ATOM 805 C C . VAL A 1 100 ? -1.017 34.406 7.652 1 98.38 100 VAL A C 1
ATOM 807 O O . VAL A 1 100 ? 0.133 34.719 7.969 1 98.38 100 VAL A O 1
ATOM 810 N N . VAL A 1 101 ? -1.79 35.156 6.871 1 97.25 101 VAL A N 1
ATOM 811 C CA . VAL A 1 101 ? -1.3 36.438 6.316 1 97.25 101 VAL A CA 1
ATOM 812 C C . VAL A 1 101 ? -2.301 37.531 6.602 1 97.25 101 VAL A C 1
ATOM 814 O O . VAL A 1 101 ? -3.486 37.281 6.812 1 97.25 101 VAL A O 1
ATOM 817 N N . TYR A 1 102 ? -1.782 38.688 6.75 1 96.25 102 TYR A N 1
ATOM 818 C CA . TYR A 1 102 ? -2.584 39.906 6.773 1 96.25 102 TYR A CA 1
ATOM 819 C C . TYR A 1 102 ? -2.486 40.656 5.445 1 96.25 102 TYR A C 1
ATOM 821 O O . TYR A 1 102 ? -1.403 41.094 5.047 1 96.25 102 TYR A O 1
ATOM 829 N N . TYR A 1 103 ? -3.576 40.719 4.754 1 95.25 103 TYR A N 1
ATOM 830 C CA . TYR A 1 103 ? -3.611 41.25 3.395 1 95.25 103 TYR A CA 1
ATOM 831 C C . TYR A 1 103 ? -4.875 42.062 3.162 1 95.25 103 TYR A C 1
ATOM 833 O O . TYR A 1 103 ? -5.984 41.594 3.461 1 95.25 103 TYR A O 1
ATOM 841 N N . MET A 1 104 ? -4.758 43.281 2.709 1 93.12 104 MET A N 1
ATOM 842 C CA . MET A 1 104 ? -5.867 44.188 2.428 1 93.12 104 MET A CA 1
ATOM 843 C C . MET A 1 104 ? -6.793 44.312 3.635 1 93.12 104 MET A C 1
ATOM 845 O O . MET A 1 104 ? -8 44.125 3.52 1 93.12 104 MET A O 1
ATOM 849 N N . ASN A 1 105 ? -6.219 44.406 4.754 1 92.56 105 ASN A N 1
ATOM 850 C CA . ASN A 1 105 ? -6.883 44.656 6.027 1 92.56 105 ASN A CA 1
ATOM 851 C C . ASN A 1 105 ? -7.695 43.469 6.484 1 92.56 105 ASN A C 1
ATOM 853 O O . ASN A 1 105 ? -8.688 43.625 7.199 1 92.56 105 ASN A O 1
ATOM 857 N N . ASN A 1 106 ? -7.281 42.312 5.98 1 94.94 106 ASN A N 1
ATOM 858 C CA . ASN A 1 106 ? -7.957 41.094 6.371 1 94.94 106 ASN A CA 1
ATOM 859 C C . ASN A 1 106 ? -6.953 39.969 6.684 1 94.94 106 ASN A C 1
ATOM 861 O O . ASN A 1 106 ? -5.824 40 6.191 1 94.94 106 ASN A O 1
ATOM 865 N N . ILE A 1 107 ? -7.445 39.062 7.539 1 97.25 107 ILE A N 1
ATOM 866 C CA . ILE A 1 107 ? -6.648 37.875 7.852 1 97.25 107 ILE A CA 1
ATOM 867 C C . ILE A 1 107 ? -7.102 36.688 6.988 1 97.25 107 ILE A C 1
ATOM 869 O O . ILE A 1 107 ? -8.305 36.438 6.84 1 97.25 107 ILE A O 1
ATOM 873 N N . TYR A 1 108 ? -6.129 36.031 6.352 1 97.81 108 TYR A N 1
ATOM 874 C CA . TYR A 1 108 ? -6.414 34.812 5.574 1 97.81 108 TYR A CA 1
ATOM 875 C C . TYR A 1 108 ? -5.602 33.625 6.082 1 97.81 108 TYR A C 1
ATOM 877 O O . TYR A 1 108 ? -4.402 33.781 6.344 1 97.81 108 TYR A O 1
ATOM 885 N N . ALA A 1 109 ? -6.297 32.531 6.277 1 98.25 109 ALA A N 1
ATOM 886 C CA . ALA A 1 109 ? -5.652 31.266 6.641 1 98.25 109 ALA A CA 1
ATOM 887 C C . ALA A 1 109 ? -5.539 30.344 5.438 1 98.25 109 ALA A C 1
ATOM 889 O O . ALA A 1 109 ? -6.555 29.875 4.902 1 98.25 109 ALA A O 1
ATOM 890 N N . ILE A 1 110 ? -4.297 30.016 5.078 1 98.19 110 ILE A N 1
ATOM 891 C CA . ILE A 1 110 ? -4.023 29.234 3.877 1 98.19 110 ILE A CA 1
ATOM 892 C C . ILE A 1 110 ? -3.502 27.859 4.266 1 98.19 110 ILE A C 1
ATOM 894 O O . ILE A 1 110 ? -2.498 27.734 4.973 1 98.19 110 ILE A O 1
ATOM 898 N N . THR A 1 111 ? -4.16 26.812 3.805 1 96.75 111 THR A N 1
ATOM 899 C CA . THR A 1 111 ? -3.781 25.438 4.125 1 96.75 111 THR A CA 1
ATOM 900 C C . THR A 1 111 ? -2.518 25.031 3.369 1 96.75 111 THR A C 1
ATOM 902 O O . THR A 1 111 ? -2.045 25.781 2.504 1 96.75 111 THR A O 1
ATOM 905 N N . ARG A 1 112 ? -2.031 23.906 3.701 1 95.25 112 ARG A N 1
ATOM 906 C CA . ARG A 1 112 ? -0.812 23.406 3.072 1 95.25 112 ARG A CA 1
ATOM 907 C C . ARG A 1 112 ? -0.982 23.297 1.561 1 95.25 112 ARG A C 1
ATOM 909 O O . ARG A 1 112 ? -0.04 23.547 0.805 1 95.25 112 ARG A O 1
ATOM 916 N N . GLY A 1 113 ? -2.207 23.031 1.132 1 94.81 113 GLY A N 1
ATOM 917 C CA . GLY A 1 113 ? -2.479 22.906 -0.291 1 94.81 113 GLY A CA 1
ATOM 918 C C . GLY A 1 113 ? -2.607 24.25 -0.997 1 94.81 113 GLY A C 1
ATOM 919 O O . GLY A 1 113 ? -2.67 24.297 -2.227 1 94.81 113 GLY A O 1
ATOM 920 N N . GLY A 1 114 ? -2.67 25.25 -0.279 1 96.75 114 GLY A N 1
ATOM 921 C CA . GLY A 1 114 ? -2.676 26.578 -0.865 1 96.75 114 GLY A CA 1
ATOM 922 C C . GLY A 1 114 ? -4.051 27.219 -0.88 1 96.75 114 GLY A C 1
ATOM 923 O O . GLY A 1 114 ? -4.211 28.359 -1.338 1 96.75 114 GLY A O 1
ATOM 924 N N . TYR A 1 115 ? -4.984 26.594 -0.323 1 96.62 115 TYR A N 1
ATOM 925 C CA . TYR A 1 115 ? -6.352 27.109 -0.36 1 96.62 115 TYR A CA 1
ATOM 926 C C . TYR A 1 115 ? -6.648 27.953 0.864 1 96.62 115 TYR A C 1
ATOM 928 O O . TYR A 1 115 ? -6.254 27.625 1.98 1 96.62 115 TYR A O 1
ATOM 936 N N . ILE A 1 116 ? -7.312 29.031 0.624 1 97.44 116 ILE A N 1
ATOM 937 C CA . ILE A 1 116 ? -7.836 29.797 1.747 1 97.44 116 ILE A CA 1
ATOM 938 C C . ILE A 1 116 ? -9.039 29.078 2.354 1 97.44 116 ILE A C 1
ATOM 940 O O . ILE A 1 116 ? -10.086 28.953 1.72 1 97.44 116 ILE A O 1
ATOM 944 N N . CYS A 1 117 ? -8.898 28.609 3.58 1 96.25 117 CYS A N 1
ATOM 945 C CA . CYS A 1 117 ? -9.984 27.891 4.246 1 96.25 117 CYS A CA 1
ATOM 946 C C . CYS A 1 117 ? -10.875 28.859 5.02 1 96.25 117 CYS A C 1
ATOM 948 O O . CYS A 1 117 ? -10.453 29.438 6.016 1 96.25 117 CYS A O 1
ATOM 950 N N . PRO A 1 118 ? -12.141 28.953 4.59 1 96.25 118 PRO A N 1
ATOM 951 C CA . PRO A 1 118 ? -13.039 29.906 5.258 1 96.25 118 PRO A CA 1
ATOM 952 C C . PRO A 1 118 ? -13.234 29.578 6.738 1 96.25 118 PRO A C 1
ATOM 954 O O . PRO A 1 118 ? -13.297 30.5 7.562 1 96.25 118 PRO A O 1
ATOM 957 N N . TYR A 1 119 ? -13.297 28.344 7.078 1 96.12 119 TYR A N 1
ATOM 958 C CA . TYR A 1 119 ? -13.5 27.938 8.469 1 96.12 119 TYR A CA 1
ATOM 959 C C . TYR A 1 119 ? -12.305 28.359 9.32 1 96.12 119 TYR A C 1
ATOM 961 O O . TYR A 1 119 ? -12.469 29.016 10.352 1 96.12 119 TYR A O 1
ATOM 969 N N . THR A 1 120 ? -11.133 27.953 8.867 1 97.62 120 THR A N 1
ATOM 970 C CA . THR A 1 120 ? -9.922 28.25 9.625 1 97.62 120 THR A CA 1
ATOM 971 C C . THR A 1 120 ? -9.695 29.766 9.711 1 97.62 120 THR A C 1
ATOM 973 O O . THR A 1 120 ? -9.289 30.266 10.758 1 97.62 120 THR A O 1
ATOM 976 N N . THR A 1 121 ? -9.961 30.453 8.617 1 97.94 121 THR A N 1
ATOM 977 C CA . THR A 1 121 ? -9.844 31.906 8.609 1 97.94 121 THR A CA 1
ATOM 978 C C . THR A 1 121 ? -10.758 32.531 9.656 1 97.94 121 THR A C 1
ATOM 980 O O . THR A 1 121 ? -10.32 33.375 10.453 1 97.94 121 THR A O 1
ATOM 983 N N . ALA A 1 122 ? -12 32.094 9.656 1 96.75 122 ALA A N 1
ATOM 984 C CA . ALA A 1 122 ? -12.984 32.656 10.586 1 96.75 122 ALA A CA 1
ATOM 985 C C . ALA A 1 122 ? -12.594 32.375 12.031 1 96.75 122 ALA A C 1
ATOM 987 O O . ALA A 1 122 ? -12.719 33.25 12.898 1 96.75 122 ALA A O 1
ATOM 988 N N . ARG A 1 123 ? -12.102 31.188 12.305 1 96.69 123 ARG A N 1
ATOM 989 C CA . ARG A 1 123 ? -11.742 30.797 13.664 1 96.69 123 ARG A CA 1
ATOM 990 C C . ARG A 1 123 ? -10.523 31.562 14.156 1 96.69 123 ARG A C 1
ATOM 992 O O . ARG A 1 123 ? -10.492 32.031 15.297 1 96.69 123 ARG A O 1
ATOM 999 N N . ILE A 1 124 ? -9.539 31.734 13.344 1 97.69 124 ILE A N 1
ATOM 1000 C CA . ILE A 1 124 ? -8.328 32.469 13.703 1 97.69 124 ILE A CA 1
ATOM 1001 C C . ILE A 1 124 ? -8.648 33.938 13.906 1 97.69 124 ILE A C 1
ATOM 1003 O O . ILE A 1 124 ? -8.141 34.562 14.828 1 97.69 124 ILE A O 1
ATOM 1007 N N . ARG A 1 125 ? -9.5 34.5 13.023 1 96.88 125 ARG A N 1
ATOM 1008 C CA . ARG A 1 125 ? -9.938 35.875 13.188 1 96.88 125 ARG A CA 1
ATOM 1009 C C . ARG A 1 125 ? -10.609 36.094 14.547 1 96.88 125 ARG A C 1
ATOM 1011 O O . ARG A 1 125 ? -10.312 37.062 15.25 1 96.88 125 ARG A O 1
ATOM 1018 N N . LYS A 1 126 ? -11.477 35.156 14.836 1 94.19 126 LYS A N 1
ATOM 1019 C CA . LYS A 1 126 ? -12.203 35.281 16.094 1 94.19 126 LYS A CA 1
ATOM 1020 C C . LYS A 1 126 ? -11.258 35.25 17.281 1 94.19 126 LYS A C 1
ATOM 1022 O O . LYS A 1 126 ? -11.453 36 18.25 1 94.19 126 LYS A O 1
ATOM 1027 N N . LEU A 1 127 ? -10.211 34.469 17.234 1 94.69 127 LEU A N 1
ATOM 1028 C CA . LEU A 1 127 ? -9.32 34.281 18.359 1 94.69 127 LEU A CA 1
ATOM 1029 C C . LEU A 1 127 ? -8.25 35.375 18.422 1 94.69 127 LEU A C 1
ATOM 1031 O O . LEU A 1 127 ? -7.871 35.812 19.5 1 94.69 127 LEU A O 1
ATOM 1035 N N . TYR A 1 128 ? -7.723 35.812 17.203 1 97 128 TYR A N 1
ATOM 1036 C CA . TYR A 1 128 ? -6.441 36.5 17.25 1 97 128 TYR A CA 1
ATOM 1037 C C . TYR A 1 128 ? -6.441 37.719 16.344 1 97 128 TYR A C 1
ATOM 1039 O O . TYR A 1 128 ? -5.383 38.25 16 1 97 128 TYR A O 1
ATOM 1047 N N . SER A 1 129 ? -7.57 38.219 15.906 1 96.62 129 SER A N 1
ATOM 1048 C CA . SER A 1 129 ? -7.641 39.281 14.922 1 96.62 129 SER A CA 1
ATOM 1049 C C . SER A 1 129 ? -6.805 40.5 15.344 1 96.62 129 SER A C 1
ATOM 1051 O O . SER A 1 129 ? -5.98 41 14.578 1 96.62 129 SER A O 1
ATOM 1053 N N . LYS A 1 130 ? -7.023 40.938 16.562 1 97.62 130 LYS A N 1
ATOM 1054 C CA . LYS A 1 130 ? -6.316 42.125 17.047 1 97.62 130 LYS A CA 1
ATOM 1055 C C . LYS A 1 130 ? -4.816 41.844 17.141 1 97.62 130 LYS A C 1
ATOM 1057 O O . LYS A 1 130 ? -4.012 42.688 16.688 1 97.62 130 LYS A O 1
ATOM 1062 N N . ASN A 1 131 ? -4.438 40.688 17.672 1 98.19 131 ASN A N 1
ATOM 1063 C CA . ASN A 1 131 ? -3.037 40.344 17.875 1 98.19 131 ASN A CA 1
ATOM 1064 C C . ASN A 1 131 ? -2.293 40.25 16.547 1 98.19 131 ASN A C 1
ATOM 1066 O O . ASN A 1 131 ? -1.182 40.75 16.406 1 98.19 131 ASN A O 1
ATOM 1070 N N . ILE A 1 132 ? -2.945 39.688 15.594 1 98.06 132 ILE A N 1
ATOM 1071 C CA . ILE A 1 132 ? -2.316 39.469 14.297 1 98.06 132 ILE A CA 1
ATOM 1072 C C . ILE A 1 132 ? -2.189 40.781 13.555 1 98.06 132 ILE A C 1
ATOM 1074 O O . ILE A 1 132 ? -1.172 41.062 12.906 1 98.06 132 ILE A O 1
ATOM 1078 N N . LYS A 1 133 ? -3.201 41.594 13.641 1 97.31 133 LYS A N 1
ATOM 1079 C CA . LYS A 1 133 ? -3.145 42.906 13.016 1 97.31 133 LYS A CA 1
ATOM 1080 C C . LYS A 1 133 ? -1.975 43.719 13.562 1 97.31 133 LYS A C 1
ATOM 1082 O O . LYS A 1 133 ? -1.212 44.312 12.797 1 97.31 133 LYS A O 1
ATOM 1087 N N . LEU A 1 134 ? -1.817 43.75 14.867 1 97.75 134 LEU A N 1
ATOM 1088 C CA . LEU A 1 134 ? -0.74 44.5 15.5 1 97.75 134 LEU A CA 1
ATOM 1089 C C . LEU A 1 134 ? 0.621 43.938 15.102 1 97.75 134 LEU A C 1
ATOM 1091 O O . LEU A 1 134 ? 1.56 44.688 14.859 1 97.75 134 LEU A O 1
ATOM 1095 N N . ALA A 1 135 ? 0.753 42.625 15.07 1 97.56 135 ALA A N 1
ATOM 1096 C CA . ALA A 1 135 ? 2 42 14.656 1 97.56 135 ALA A CA 1
ATOM 1097 C C . ALA A 1 135 ? 2.381 42.406 13.234 1 97.56 135 ALA A C 1
ATOM 1099 O O . ALA A 1 135 ? 3.547 42.688 12.961 1 97.56 135 ALA A O 1
ATOM 1100 N N . TYR A 1 136 ? 1.398 42.438 12.359 1 96.06 136 TYR A N 1
ATOM 1101 C CA . TYR A 1 136 ? 1.653 42.781 10.969 1 96.06 136 TYR A CA 1
ATOM 1102 C C . TYR A 1 136 ? 2.104 44.219 10.836 1 96.06 136 TYR A C 1
ATOM 1104 O O . TYR A 1 136 ? 2.904 44.562 9.961 1 96.06 136 TYR A O 1
ATOM 1112 N N . GLN A 1 137 ? 1.592 45.062 11.641 1 96.12 137 GLN A N 1
ATOM 1113 C CA . GLN A 1 137 ? 1.963 46.469 11.602 1 96.12 137 GLN A CA 1
ATOM 1114 C C . GLN A 1 137 ? 3.447 46.656 11.898 1 96.12 137 GLN A C 1
ATOM 1116 O O . GLN A 1 137 ? 4.102 47.531 11.305 1 96.12 137 GLN A O 1
ATOM 1121 N N . GLU A 1 138 ? 3.965 45.844 12.75 1 96.25 138 GLU A N 1
ATOM 1122 C CA . GLU A 1 138 ? 5.367 45.969 13.133 1 96.25 138 GLU A CA 1
ATOM 1123 C C . GLU A 1 138 ? 6.25 45.062 12.273 1 96.25 138 GLU A C 1
ATOM 1125 O O . GLU A 1 138 ? 7.414 45.375 12.016 1 96.25 138 GLU A O 1
ATOM 1130 N N . TYR A 1 139 ? 5.805 44 11.867 1 95.31 139 TYR A N 1
ATOM 1131 C CA . TYR A 1 139 ? 6.531 43.062 11.031 1 95.31 139 TYR A CA 1
ATOM 1132 C C . TYR A 1 139 ? 5.816 42.844 9.703 1 95.31 139 TYR A C 1
ATOM 1134 O O . TYR A 1 139 ? 5.391 41.719 9.391 1 95.31 139 TYR A O 1
ATOM 1142 N N . PRO A 1 140 ? 5.98 43.938 8.93 1 91.38 140 PRO A N 1
ATOM 1143 C CA . PRO A 1 140 ? 5.254 43.812 7.664 1 91.38 140 PRO A CA 1
ATOM 1144 C C . PRO A 1 140 ? 5.828 42.719 6.758 1 91.38 140 PRO A C 1
ATOM 1146 O O . PRO A 1 140 ? 7.016 42.406 6.844 1 91.38 140 PRO A O 1
ATOM 1149 N N . ASP A 1 141 ? 5.137 41.938 6.016 1 88.56 141 ASP A N 1
ATOM 1150 C CA . ASP A 1 141 ? 5.516 40.938 5.008 1 88.56 141 ASP A CA 1
ATOM 1151 C C . ASP A 1 141 ? 5.812 39.594 5.645 1 88.56 141 ASP A C 1
ATOM 1153 O O . ASP A 1 141 ? 6.211 38.656 4.957 1 88.56 141 ASP A O 1
ATOM 1157 N N . THR A 1 142 ? 5.812 39.625 7.027 1 95.19 142 THR A N 1
ATOM 1158 C CA . THR A 1 142 ? 6.059 38.344 7.703 1 95.19 142 THR A CA 1
ATOM 1159 C C . THR A 1 142 ? 4.824 37.469 7.652 1 95.19 142 THR A C 1
ATOM 1161 O O . THR A 1 142 ? 3.711 37.906 7.934 1 95.19 142 THR A O 1
ATOM 1164 N N . ILE A 1 143 ? 5.031 36.281 7.211 1 97.38 143 ILE A N 1
ATOM 1165 C CA . ILE A 1 143 ? 3.973 35.281 7.18 1 97.38 143 ILE A CA 1
ATOM 1166 C C . ILE A 1 143 ? 4.102 34.375 8.391 1 97.38 143 ILE A C 1
ATOM 1168 O O . ILE A 1 143 ? 5.188 33.844 8.672 1 97.38 143 ILE A O 1
ATOM 1172 N N . LEU A 1 144 ? 3.004 34.188 9.148 1 98.12 144 LEU A N 1
ATOM 1173 C CA . LEU A 1 144 ? 2.992 33.25 10.266 1 98.12 144 LEU A CA 1
ATOM 1174 C C . LEU A 1 144 ? 2.699 31.844 9.781 1 98.12 144 LEU A C 1
ATOM 1176 O O . LEU A 1 144 ? 1.739 31.625 9.039 1 98.12 144 LEU A O 1
ATOM 1180 N N . VAL A 1 145 ? 3.502 30.953 10.102 1 97.69 145 VAL A N 1
ATOM 1181 C CA . VAL A 1 145 ? 3.373 29.547 9.734 1 97.69 145 VAL A CA 1
ATOM 1182 C C . VAL A 1 145 ? 3.137 28.688 10.977 1 97.69 145 VAL A C 1
ATOM 1184 O O . VAL A 1 145 ? 3.953 28.703 11.906 1 97.69 145 VAL A O 1
ATOM 1187 N N . GLY A 1 146 ? 2.014 28.031 10.969 1 97.62 146 GLY A N 1
ATOM 1188 C CA . GLY A 1 146 ? 1.706 27.312 12.195 1 97.62 146 GLY A CA 1
ATOM 1189 C C . GLY A 1 146 ? 0.861 26.078 11.961 1 97.62 146 GLY A C 1
ATOM 1190 O O . GLY A 1 146 ? 0.651 25.672 10.82 1 97.62 146 GLY A O 1
ATOM 1191 N N . GLU A 1 147 ? 0.514 25.406 13.039 1 97.12 147 GLU A N 1
ATOM 1192 C CA . GLU A 1 147 ? -0.312 24.203 13.109 1 97.12 147 GLU A CA 1
ATOM 1193 C C . GLU A 1 147 ? -1.632 24.469 13.82 1 97.12 147 GLU A C 1
ATOM 1195 O O . GLU A 1 147 ? -1.647 25.062 14.906 1 97.12 147 GLU A O 1
ATOM 1200 N N . VAL A 1 148 ? -2.646 24.141 13.141 1 97.38 148 VAL A N 1
ATOM 1201 C CA . VAL A 1 148 ? -3.941 24.172 13.812 1 97.38 148 VAL A CA 1
ATOM 1202 C C . VAL A 1 148 ? -4.23 22.797 14.445 1 97.38 148 VAL A C 1
ATOM 1204 O O . VAL A 1 148 ? -4.074 21.766 13.789 1 97.38 148 VAL A O 1
ATOM 1207 N N . VAL A 1 149 ? -4.582 22.828 15.68 1 96.44 149 VAL A N 1
ATOM 1208 C CA . VAL A 1 149 ? -4.871 21.578 16.375 1 96.44 149 VAL A CA 1
ATOM 1209 C C . VAL A 1 149 ? -6.211 21.688 17.094 1 96.44 149 VAL A C 1
ATOM 1211 O O . VAL A 1 149 ? -6.73 22.781 17.297 1 96.44 149 VAL A O 1
ATOM 1214 N N . GLY A 1 150 ? -6.738 20.547 17.484 1 94.38 150 GLY A N 1
ATOM 1215 C CA . GLY A 1 150 ? -7.996 20.5 18.219 1 94.38 150 GLY A CA 1
ATOM 1216 C C . GLY A 1 150 ? -9 19.547 17.578 1 94.38 150 GLY A C 1
ATOM 1217 O O . GLY A 1 150 ? -8.758 19 16.5 1 94.38 150 GLY A O 1
ATOM 1218 N N . THR A 1 151 ? -10.141 19.422 18.219 1 94.5 151 THR A N 1
ATOM 1219 C CA . THR A 1 151 ? -11.141 18.453 17.766 1 94.5 151 THR A CA 1
ATOM 1220 C C . THR A 1 151 ? -12.164 19.109 16.844 1 94.5 151 THR A C 1
ATOM 1222 O O . THR A 1 151 ? -12.922 18.438 16.156 1 94.5 151 THR A O 1
ATOM 1225 N N . GLU A 1 152 ? -12.141 20.438 16.859 1 94.19 152 GLU A N 1
ATOM 1226 C CA . GLU A 1 152 ? -13.078 21.188 16.031 1 94.19 152 GLU A CA 1
ATOM 1227 C C . GLU A 1 152 ? -12.422 21.672 14.742 1 94.19 152 GLU A C 1
ATOM 1229 O O . GLU A 1 152 ? -12.133 22.859 14.586 1 94.19 152 GLU A O 1
ATOM 1234 N N . ASN A 1 153 ? -12.273 20.828 13.859 1 90.31 153 ASN A N 1
ATOM 1235 C CA . ASN A 1 153 ? -11.75 21.172 12.547 1 90.31 153 ASN A CA 1
ATOM 1236 C C . ASN A 1 153 ? -12.062 20.094 11.516 1 90.31 153 ASN A C 1
ATOM 1238 O O . ASN A 1 153 ? -12.422 18.969 11.875 1 90.31 153 ASN A O 1
ATOM 1242 N N . PRO A 1 154 ? -11.953 20.391 10.359 1 87.94 154 PRO A N 1
ATOM 1243 C CA . PRO A 1 154 ? -12.438 19.453 9.336 1 87.94 154 PRO A CA 1
ATOM 1244 C C . PRO A 1 154 ? -11.352 18.5 8.859 1 87.94 154 PRO A C 1
ATOM 1246 O O . PRO A 1 154 ? -11.531 17.812 7.844 1 87.94 154 PRO A O 1
ATOM 1249 N N . TYR A 1 155 ? -10.164 18.406 9.531 1 88.19 155 TYR A N 1
ATOM 1250 C CA . TYR A 1 155 ? -9.055 17.656 8.945 1 88.19 155 TYR A CA 1
ATOM 1251 C C . TYR A 1 155 ? -8.516 16.625 9.922 1 88.19 155 TYR A C 1
ATOM 1253 O O . TYR A 1 155 ? -8.609 15.414 9.68 1 88.19 155 TYR A O 1
ATOM 1261 N N . VAL A 1 156 ? -7.957 17.016 11 1 88.12 156 VAL A N 1
ATOM 1262 C CA . VAL A 1 156 ? -7.277 16.125 11.938 1 88.12 156 VAL A CA 1
ATOM 1263 C C . VAL A 1 156 ? -7.875 16.297 13.336 1 88.12 156 VAL A C 1
ATOM 1265 O O . VAL A 1 156 ? -7.738 17.344 13.953 1 88.12 156 VAL A O 1
ATOM 1268 N N . ILE A 1 157 ? -8.406 15.242 13.766 1 88.19 157 ILE A N 1
ATOM 1269 C CA . ILE A 1 157 ? -9.039 15.312 15.078 1 88.19 157 ILE A CA 1
ATOM 1270 C C . ILE A 1 157 ? -8.102 14.727 16.141 1 88.19 157 ILE A C 1
ATOM 1272 O O . ILE A 1 157 ? -7.898 13.516 16.188 1 88.19 157 ILE A O 1
ATOM 1276 N N . TYR A 1 158 ? -7.582 15.555 16.891 1 89.62 158 TYR A N 1
ATOM 1277 C CA . TYR A 1 158 ? -6.746 15.172 18.016 1 89.62 158 TYR A CA 1
ATOM 1278 C C . TYR A 1 158 ? -6.938 16.125 19.188 1 89.62 158 TYR A C 1
ATOM 1280 O O . TYR A 1 158 ? -6.906 17.359 19 1 89.62 158 TYR A O 1
ATOM 1288 N N . ASP A 1 159 ? -7.117 15.57 20.297 1 89 159 ASP A N 1
ATOM 1289 C CA . ASP A 1 159 ? -7.367 16.391 21.484 1 89 159 ASP A CA 1
ATOM 1290 C C . ASP A 1 159 ? -6.062 16.75 22.188 1 89 159 ASP A C 1
ATOM 1292 O O . ASP A 1 159 ? -5.289 15.883 22.562 1 89 159 ASP A O 1
ATOM 1296 N N . TYR A 1 160 ? -5.77 17.984 22.219 1 90.81 160 TYR A N 1
ATOM 1297 C CA . TYR A 1 160 ? -4.664 18.531 23 1 90.81 160 TYR A CA 1
ATOM 1298 C C . TYR A 1 160 ? -5.176 19.328 24.188 1 90.81 160 TYR A C 1
ATOM 1300 O O . TYR A 1 160 ? -5.988 20.25 24.031 1 90.81 160 TYR A O 1
ATOM 1308 N N . PRO A 1 161 ? -4.668 19.062 25.375 1 89.5 161 PRO A N 1
ATOM 1309 C CA . PRO A 1 161 ? -5.109 19.844 26.531 1 89.5 161 PRO A CA 1
ATOM 1310 C C . PRO A 1 161 ? -4.871 21.344 26.375 1 89.5 161 PRO A C 1
ATOM 1312 O O . PRO A 1 161 ? -5.637 22.156 26.891 1 89.5 161 PRO A O 1
ATOM 1315 N N . GLU A 1 162 ? -3.879 21.734 25.672 1 90.69 162 GLU A N 1
ATOM 1316 C CA . GLU A 1 162 ? -3.521 23.141 25.531 1 90.69 162 GLU A CA 1
ATOM 1317 C C . GLU A 1 162 ? -4.344 23.797 24.438 1 90.69 162 GLU A C 1
ATOM 1319 O O . GLU A 1 162 ? -4.281 25.016 24.25 1 90.69 162 GLU A O 1
ATOM 1324 N N . ALA A 1 163 ? -5.184 23.062 23.578 1 88.44 163 ALA A N 1
ATOM 1325 C CA . ALA A 1 163 ? -6.016 23.578 22.5 1 88.44 163 ALA A CA 1
ATOM 1326 C C . ALA A 1 163 ? -7.453 23.094 22.625 1 88.44 163 ALA A C 1
ATOM 1328 O O . ALA A 1 163 ? -7.848 22.125 21.969 1 88.44 163 ALA A O 1
ATOM 1329 N N . ARG A 1 164 ? -8.227 23.562 23.531 1 80.94 164 ARG A N 1
ATOM 1330 C CA . ARG A 1 164 ? -9.586 23.062 23.703 1 80.94 164 ARG A CA 1
ATOM 1331 C C . ARG A 1 164 ? -10.438 23.359 22.469 1 80.94 164 ARG A C 1
ATOM 1333 O O . ARG A 1 164 ? -10.836 24.5 22.234 1 80.94 164 ARG A O 1
ATOM 1340 N N . GLY A 1 165 ? -10.688 22.438 21.609 1 90 165 GLY A N 1
ATOM 1341 C CA . GLY A 1 165 ? -11.539 22.516 20.438 1 90 165 GLY A CA 1
ATOM 1342 C C . GLY A 1 165 ? -10.805 22.953 19.188 1 90 165 GLY A C 1
ATOM 1343 O O . GLY A 1 165 ? -10.797 22.25 18.188 1 90 165 GLY A O 1
ATOM 1344 N N . PHE A 1 166 ? -10.188 24.172 19.328 1 95.38 166 PHE A N 1
ATOM 1345 C CA . PHE A 1 166 ? -9.508 24.781 18.188 1 95.38 166 PHE A CA 1
ATOM 1346 C C . PHE A 1 166 ? -8.461 25.781 18.656 1 95.38 166 PHE A C 1
ATOM 1348 O O . PHE A 1 166 ? -8.742 26.625 19.516 1 95.38 166 PHE A O 1
ATOM 1355 N N . ASP A 1 167 ? -7.266 25.609 18.109 1 97.44 167 ASP A N 1
ATOM 1356 C CA . ASP A 1 167 ? -6.266 26.625 18.375 1 97.44 167 ASP A CA 1
ATOM 1357 C C . ASP A 1 167 ? -5.16 26.609 17.312 1 97.44 167 ASP A C 1
ATOM 1359 O O . ASP A 1 167 ? -5.098 25.703 16.5 1 97.44 167 ASP A O 1
ATOM 1363 N N . TYR A 1 168 ? -4.395 27.688 17.297 1 97.62 168 TYR A N 1
ATOM 1364 C CA . TYR A 1 168 ? -3.338 27.891 16.312 1 97.62 168 TYR A CA 1
ATOM 1365 C C . TYR A 1 168 ? -1.991 28.109 16.984 1 97.62 168 TYR A C 1
ATOM 1367 O O . TYR A 1 168 ? -1.854 28.969 17.844 1 97.62 168 TYR A O 1
ATOM 1375 N N . PHE A 1 169 ? -0.983 27.266 16.609 1 98.38 169 PHE A N 1
ATOM 1376 C CA . PHE A 1 169 ? 0.35 27.328 17.203 1 98.38 169 PHE A CA 1
ATOM 1377 C C . PHE A 1 169 ? 1.4 27.609 16.141 1 98.38 169 PHE A C 1
ATOM 1379 O O . PHE A 1 169 ? 1.614 26.781 15.242 1 98.38 169 PHE A O 1
ATOM 1386 N N . ILE A 1 170 ? 2.088 28.734 16.281 1 98.5 170 ILE A N 1
ATOM 1387 C CA . ILE A 1 170 ? 3.072 29.141 15.289 1 98.5 170 ILE A CA 1
ATOM 1388 C C . ILE A 1 170 ? 4.367 28.359 15.484 1 98.5 170 ILE A C 1
ATOM 1390 O O . ILE A 1 170 ? 4.883 28.266 16.594 1 98.5 170 ILE A O 1
ATOM 1394 N N . PHE A 1 171 ? 4.91 27.75 14.391 1 98.06 171 PHE A N 1
ATOM 1395 C CA . PHE A 1 171 ? 6.176 27.031 14.523 1 98.06 171 PHE A CA 1
ATOM 1396 C C . PHE A 1 171 ? 7.266 27.703 13.695 1 98.06 171 PHE A C 1
ATOM 1398 O O . PHE A 1 171 ? 8.453 27.484 13.93 1 98.06 171 PHE A O 1
ATOM 1405 N N . ASP A 1 172 ? 6.895 28.594 12.75 1 97.81 172 ASP A N 1
ATOM 1406 C CA . ASP A 1 172 ? 7.871 29.344 11.969 1 97.81 172 ASP A CA 1
ATOM 1407 C C . ASP A 1 172 ? 7.277 30.672 11.484 1 97.81 172 ASP A C 1
ATOM 1409 O O . ASP A 1 172 ? 6.082 30.906 11.641 1 97.81 172 ASP A O 1
ATOM 1413 N N . THR A 1 173 ? 8.148 31.484 10.961 1 97.81 173 THR A N 1
ATOM 1414 C CA . THR A 1 173 ? 7.777 32.656 10.164 1 97.81 173 THR A CA 1
ATOM 1415 C C . THR A 1 173 ? 8.508 32.656 8.828 1 97.81 173 THR A C 1
ATOM 1417 O O . THR A 1 173 ? 9.594 32.094 8.711 1 97.81 173 THR A O 1
ATOM 1420 N N . MET A 1 174 ? 7.852 33.188 7.93 1 96.88 174 MET A N 1
ATOM 1421 C CA . MET A 1 174 ? 8.445 33.219 6.598 1 96.88 174 MET A CA 1
ATOM 1422 C C . MET A 1 174 ? 8.406 34.656 6.027 1 96.88 174 MET A C 1
ATOM 1424 O O . MET A 1 174 ? 7.457 35.375 6.27 1 96.88 174 MET A O 1
ATOM 1428 N N . LYS A 1 175 ? 9.43 35 5.316 1 94.88 175 LYS A N 1
ATOM 1429 C CA . LYS A 1 175 ? 9.477 36.156 4.426 1 94.88 175 LYS A CA 1
ATOM 1430 C C . LYS A 1 175 ? 9.812 35.75 2.998 1 94.88 175 LYS A C 1
ATOM 1432 O O . LYS A 1 175 ? 10.875 35.156 2.746 1 94.88 175 LYS A O 1
ATOM 1437 N N . LYS A 1 176 ? 8.828 35.906 2.135 1 91.12 176 LYS A N 1
ATOM 1438 C CA . LYS A 1 176 ? 8.945 35.375 0.786 1 91.12 176 LYS A CA 1
ATOM 1439 C C . LYS A 1 176 ? 9.148 33.844 0.821 1 91.12 176 LYS A C 1
ATOM 1441 O O . LYS A 1 176 ? 8.375 33.125 1.454 1 91.12 176 LYS A O 1
ATOM 1446 N N . ASP A 1 177 ? 10.188 33.344 0.246 1 91.62 177 ASP A N 1
ATOM 1447 C CA . ASP A 1 177 ? 10.359 31.906 0.171 1 91.62 177 ASP A CA 1
ATOM 1448 C C . ASP A 1 177 ? 11.367 31.422 1.212 1 91.62 177 ASP A C 1
ATOM 1450 O O . ASP A 1 177 ? 11.914 30.328 1.088 1 91.62 177 ASP A O 1
ATOM 1454 N N . LYS A 1 178 ? 11.547 32.25 2.252 1 93.62 178 LYS A N 1
ATOM 1455 C CA . LYS A 1 178 ? 12.594 31.906 3.201 1 93.62 178 LYS A CA 1
ATOM 1456 C C . LYS A 1 178 ? 12.055 31.859 4.629 1 93.62 178 LYS A C 1
ATOM 1458 O O . LYS A 1 178 ? 11.367 32.781 5.062 1 93.62 178 LYS A O 1
ATOM 1463 N N . LEU A 1 179 ? 12.43 30.828 5.301 1 96.12 179 LEU A N 1
ATOM 1464 C CA . LEU A 1 179 ? 12.164 30.75 6.734 1 96.12 179 LEU A CA 1
ATOM 1465 C C . LEU A 1 179 ? 13.039 31.734 7.5 1 96.12 179 LEU A C 1
ATOM 1467 O O . LEU A 1 179 ? 14.211 31.922 7.168 1 96.12 179 LEU A O 1
ATOM 1471 N N . GLN A 1 180 ? 12.469 32.344 8.484 1 96.94 180 GLN A N 1
ATOM 1472 C CA . GLN A 1 180 ? 13.188 33.344 9.281 1 96.94 180 GLN A CA 1
ATOM 1473 C C . GLN A 1 180 ? 13.766 32.719 10.547 1 96.94 180 GLN A C 1
ATOM 1475 O O . GLN A 1 180 ? 13.289 31.672 11 1 96.94 180 GLN A O 1
ATOM 1480 N N . PRO A 1 181 ? 14.82 33.312 11.062 1 97.75 181 PRO A N 1
ATOM 1481 C CA . PRO A 1 181 ? 15.344 32.812 12.336 1 97.75 181 PRO A CA 1
ATOM 1482 C C . PRO A 1 181 ? 14.258 32.688 13.406 1 97.75 181 PRO A C 1
ATOM 1484 O O . PRO A 1 181 ? 13.359 33.531 13.484 1 97.75 181 PRO A O 1
ATOM 1487 N N . LEU A 1 182 ? 14.383 31.703 14.258 1 98.19 182 LEU A N 1
ATOM 1488 C CA . LEU A 1 182 ? 13.352 31.359 15.234 1 98.19 182 LEU A CA 1
ATOM 1489 C C . LEU A 1 182 ? 13.133 32.5 16.219 1 98.19 182 LEU A C 1
ATOM 1491 O O . LEU A 1 182 ? 12.039 32.656 16.75 1 98.19 182 LEU A O 1
ATOM 1495 N N . ARG A 1 183 ? 14.125 33.312 16.391 1 97.5 183 ARG A N 1
ATOM 1496 C CA . ARG A 1 183 ? 14.016 34.438 17.312 1 97.5 183 ARG A CA 1
ATOM 1497 C C . ARG A 1 183 ? 12.914 35.406 16.891 1 97.5 183 ARG A C 1
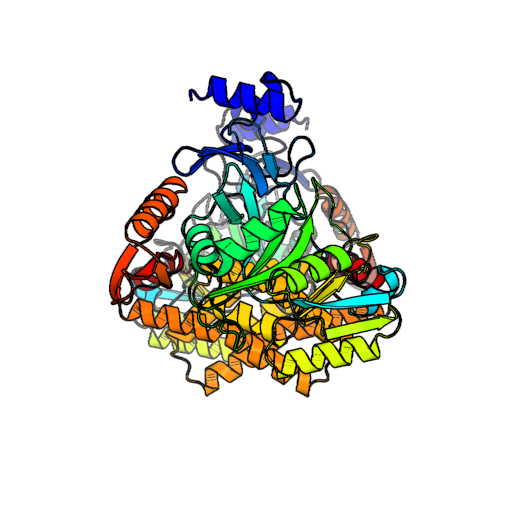ATOM 1499 O O . ARG A 1 183 ? 12.242 36 17.719 1 97.5 183 ARG A O 1
ATOM 1506 N N . ILE A 1 184 ? 12.734 35.562 15.594 1 97.44 184 ILE A N 1
ATOM 1507 C CA . ILE A 1 184 ? 11.711 36.438 15.07 1 97.44 184 ILE A CA 1
ATOM 1508 C C . ILE A 1 184 ? 10.328 35.938 15.453 1 97.44 184 ILE A C 1
ATOM 1510 O O . ILE A 1 184 ? 9.477 36.688 15.93 1 97.44 184 ILE A O 1
ATOM 1514 N N . ARG A 1 185 ? 10.109 34.656 15.289 1 98 185 ARG A N 1
ATOM 1515 C CA . ARG A 1 185 ? 8.859 34 15.695 1 98 185 ARG A CA 1
ATOM 1516 C C . ARG A 1 185 ? 8.594 34.219 17.172 1 98 185 ARG A C 1
ATOM 1518 O O . ARG A 1 185 ? 7.48 34.594 17.562 1 98 185 ARG A O 1
ATOM 1525 N N . ASP A 1 186 ? 9.641 34.031 17.938 1 98.12 186 ASP A N 1
ATOM 1526 C CA . ASP A 1 186 ? 9.492 34.125 19.391 1 98.12 186 ASP A CA 1
ATOM 1527 C C . ASP A 1 186 ? 9.172 35.562 19.812 1 98.12 186 ASP A C 1
ATOM 1529 O O . ASP A 1 186 ? 8.344 35.781 20.703 1 98.12 186 ASP A O 1
ATOM 1533 N N . GLU A 1 187 ? 9.805 36.438 19.219 1 97.94 187 GLU A N 1
ATOM 1534 C CA . GLU A 1 187 ? 9.57 37.844 19.5 1 97.94 187 GLU A CA 1
ATOM 1535 C C . GLU A 1 187 ? 8.133 38.25 19.172 1 97.94 187 GLU A C 1
ATOM 1537 O O . GLU A 1 187 ? 7.457 38.906 19.969 1 97.94 187 GLU A O 1
ATOM 1542 N N . ILE A 1 188 ? 7.699 37.844 18.016 1 98.19 188 ILE A N 1
ATOM 1543 C CA . ILE A 1 188 ? 6.352 38.188 17.562 1 98.19 188 ILE A CA 1
ATOM 1544 C C . ILE A 1 188 ? 5.32 37.562 18.5 1 98.19 188 ILE A C 1
ATOM 1546 O O . ILE A 1 188 ? 4.379 38.219 18.938 1 98.19 188 ILE A O 1
ATOM 1550 N N . ALA A 1 189 ? 5.523 36.281 18.781 1 98.31 189 ALA A N 1
ATOM 1551 C CA . ALA A 1 189 ? 4.57 35.562 19.609 1 98.31 189 ALA A CA 1
ATOM 1552 C C . ALA A 1 189 ? 4.477 36.156 21 1 98.31 189 ALA A C 1
ATOM 1554 O O . ALA A 1 189 ? 3.379 36.312 21.547 1 98.31 189 ALA A O 1
ATOM 1555 N N . GLU A 1 190 ? 5.605 36.5 21.578 1 97.94 190 GLU A N 1
ATOM 1556 C CA . GLU A 1 190 ? 5.637 37.062 22.922 1 97.94 190 GLU A CA 1
ATOM 1557 C C . GLU A 1 190 ? 5.004 38.438 22.953 1 97.94 190 GLU A C 1
ATOM 1559 O O . GLU A 1 190 ? 4.156 38.719 23.797 1 97.94 190 GLU A O 1
ATOM 1564 N N . LYS A 1 191 ? 5.355 39.219 22.047 1 98.12 191 LYS A N 1
ATOM 1565 C CA . LYS A 1 191 ? 4.934 40.625 22.016 1 98.12 191 LYS A CA 1
ATOM 1566 C C . LYS A 1 191 ? 3.434 40.75 21.75 1 98.12 191 LYS A C 1
ATOM 1568 O O . LYS A 1 191 ? 2.768 41.625 22.297 1 98.12 191 LYS A O 1
ATOM 1573 N N . TYR A 1 192 ? 2.906 39.875 20.969 1 98.31 192 TYR A N 1
ATOM 1574 C CA . TYR A 1 192 ? 1.525 40.031 20.531 1 98.31 192 TYR A CA 1
ATOM 1575 C C . TYR A 1 192 ? 0.644 38.938 21.062 1 98.31 192 TYR A C 1
ATOM 1577 O O . TYR A 1 192 ? -0.464 38.719 20.562 1 98.31 192 TYR A O 1
ATOM 1585 N N . SER A 1 193 ? 1.136 38.156 22.016 1 97.38 193 SER A N 1
ATOM 1586 C CA . SER A 1 193 ? 0.395 37.125 22.75 1 97.38 193 SER A CA 1
ATOM 1587 C C . SER A 1 193 ? -0.18 36.094 21.812 1 97.38 193 SER A C 1
ATOM 1589 O O . SER A 1 193 ? -1.368 35.75 21.891 1 97.38 193 SER A O 1
ATOM 1591 N N . LEU A 1 194 ? 0.594 35.688 20.891 1 98 194 LEU A N 1
ATOM 1592 C CA . LEU A 1 194 ? 0.266 34.531 20.047 1 98 194 LEU A CA 1
ATOM 1593 C C . LEU A 1 194 ? 0.917 33.281 20.578 1 98 194 LEU A C 1
ATOM 1595 O O . LEU A 1 194 ? 1.881 33.344 21.344 1 98 194 LEU A O 1
ATOM 1599 N N . LYS A 1 195 ? 0.411 32.156 20.25 1 97.5 195 LYS A N 1
ATOM 1600 C CA . LYS A 1 195 ? 0.917 30.906 20.781 1 97.5 195 LYS A CA 1
ATOM 1601 C C . LYS A 1 195 ? 1.931 30.281 19.828 1 97.5 195 LYS A C 1
ATOM 1603 O O . LYS A 1 195 ? 1.812 30.422 18.609 1 97.5 195 LYS A O 1
ATOM 1608 N N . THR A 1 196 ? 2.914 29.625 20.359 1 98 196 THR A N 1
ATOM 1609 C CA . THR A 1 196 ? 3.9 28.859 19.609 1 98 196 THR A CA 1
ATOM 1610 C C . THR A 1 196 ? 3.904 27.406 20.047 1 98 196 THR A C 1
ATOM 1612 O O . THR A 1 196 ? 3.381 27.062 21.109 1 98 196 THR A O 1
ATOM 1615 N N . VAL A 1 197 ? 4.387 26.594 19.188 1 97.75 197 VAL A N 1
ATOM 1616 C CA . VAL A 1 197 ? 4.625 25.219 19.625 1 97.75 197 VAL A CA 1
ATOM 1617 C C . VAL A 1 197 ? 5.629 25.188 20.766 1 97.75 197 VAL A C 1
ATOM 1619 O O . VAL A 1 197 ? 6.453 26.094 20.891 1 97.75 197 VAL A O 1
ATOM 1622 N N . ARG A 1 198 ? 5.555 24.188 21.547 1 96.25 198 ARG A N 1
ATOM 1623 C CA . ARG A 1 198 ? 6.41 24.078 22.719 1 96.25 198 ARG A CA 1
ATOM 1624 C C . ARG A 1 198 ? 7.852 23.781 22.328 1 96.25 198 ARG A C 1
ATOM 1626 O O . ARG A 1 198 ? 8.109 22.875 21.531 1 96.25 198 ARG A O 1
ATOM 1633 N N . ILE A 1 199 ? 8.703 24.609 22.812 1 98 199 ILE A N 1
ATOM 1634 C CA . ILE A 1 199 ? 10.125 24.281 22.734 1 98 199 ILE A CA 1
ATOM 1635 C C . ILE A 1 199 ? 10.492 23.344 23.875 1 98 199 ILE A C 1
ATOM 1637 O O . ILE A 1 199 ? 10.422 23.719 25.047 1 98 199 ILE A O 1
ATOM 1641 N N . LEU A 1 200 ? 10.883 22.188 23.562 1 98.5 200 LEU A N 1
ATOM 1642 C CA . LEU A 1 200 ? 11.125 21.156 24.547 1 98.5 200 LEU A CA 1
ATOM 1643 C C . LEU A 1 200 ? 12.539 21.266 25.125 1 98.5 200 LEU A C 1
ATOM 1645 O O . LEU A 1 200 ? 12.766 20.938 26.297 1 98.5 200 LEU A O 1
ATOM 1649 N N . ASP A 1 201 ? 13.477 21.625 24.25 1 98.25 201 ASP A N 1
ATOM 1650 C CA . ASP A 1 201 ? 14.867 21.781 24.672 1 98.25 201 ASP A CA 1
ATOM 1651 C C . ASP A 1 201 ? 15.719 22.375 23.547 1 98.25 201 ASP A C 1
ATOM 1653 O O . ASP A 1 201 ? 15.242 22.5 22.406 1 98.25 201 ASP A O 1
ATOM 1657 N N . ILE A 1 202 ? 16.797 22.922 23.859 1 98.44 202 ILE A N 1
ATOM 1658 C CA . ILE A 1 202 ? 17.875 23.234 22.938 1 98.44 202 ILE A CA 1
ATOM 1659 C C . ILE A 1 202 ? 19.094 22.375 23.266 1 98.44 202 ILE A C 1
ATOM 1661 O O . ILE A 1 202 ? 19.672 22.484 24.344 1 98.44 202 ILE A O 1
ATOM 1665 N N . ILE A 1 203 ? 19.469 21.516 22.328 1 98.25 203 ILE A N 1
ATOM 1666 C CA . ILE A 1 203 ? 20.5 20.531 22.641 1 98.25 203 ILE A CA 1
ATOM 1667 C C . ILE A 1 203 ? 21.625 20.641 21.625 1 98.25 203 ILE A C 1
ATOM 1669 O O . ILE A 1 203 ? 21.438 21.188 20.531 1 98.25 203 ILE A O 1
ATOM 1673 N N . ASN A 1 204 ? 22.812 20.094 22.062 1 97.94 204 ASN A N 1
ATOM 1674 C CA . ASN A 1 204 ? 23.875 19.875 21.078 1 97.94 204 ASN A CA 1
ATOM 1675 C C . ASN A 1 204 ? 23.516 18.75 20.109 1 97.94 204 ASN A C 1
ATOM 1677 O O . ASN A 1 204 ? 22.984 17.719 20.516 1 97.94 204 ASN A O 1
ATOM 1681 N N . LYS A 1 205 ? 23.797 18.938 18.844 1 97.12 205 LYS A N 1
ATOM 1682 C CA . LYS A 1 205 ? 23.453 17.969 17.828 1 97.12 205 LYS A CA 1
ATOM 1683 C C . LYS A 1 205 ? 23.984 16.578 18.172 1 97.12 205 LYS A C 1
ATOM 1685 O O . LYS A 1 205 ? 23.469 15.562 17.719 1 97.12 205 LYS A O 1
ATOM 1690 N N . ARG A 1 206 ? 25.031 16.469 19.031 1 96.12 206 ARG A N 1
ATOM 1691 C CA . ARG A 1 206 ? 25.672 15.203 19.391 1 96.12 206 ARG A CA 1
ATOM 1692 C C . ARG A 1 206 ? 25.062 14.609 20.656 1 96.12 206 ARG A C 1
ATOM 1694 O O . ARG A 1 206 ? 25.406 13.492 21.047 1 96.12 206 ARG A O 1
ATOM 1701 N N . ASP A 1 207 ? 24.156 15.375 21.234 1 97.12 207 ASP A N 1
ATOM 1702 C CA . ASP A 1 207 ? 23.531 14.883 22.469 1 97.12 207 ASP A CA 1
ATOM 1703 C C . ASP A 1 207 ? 22.312 14.016 22.156 1 97.12 207 ASP A C 1
ATOM 1705 O O . ASP A 1 207 ? 21.188 14.375 22.5 1 97.12 207 ASP A O 1
ATOM 1709 N N . ILE A 1 208 ? 22.547 12.906 21.672 1 95.94 208 ILE A N 1
ATOM 1710 C CA . ILE A 1 208 ? 21.516 11.984 21.203 1 95.94 208 ILE A CA 1
ATOM 1711 C C . ILE A 1 208 ? 20.734 11.43 22.391 1 95.94 208 ILE A C 1
ATOM 1713 O O . ILE A 1 208 ? 19.531 11.211 22.297 1 95.94 208 ILE A O 1
ATOM 1717 N N . ASP A 1 209 ? 21.359 11.258 23.469 1 96.44 209 ASP A N 1
ATOM 1718 C CA . ASP A 1 209 ? 20.719 10.711 24.672 1 96.44 209 ASP A CA 1
ATOM 1719 C C . ASP A 1 209 ? 19.641 11.656 25.188 1 96.44 209 ASP A C 1
ATOM 1721 O O . ASP A 1 209 ? 18.562 11.219 25.594 1 96.44 209 ASP A O 1
ATOM 1725 N N . ARG A 1 210 ? 20.031 12.891 25.188 1 97.31 210 ARG A N 1
ATOM 1726 C CA . ARG A 1 210 ? 19.062 13.883 25.609 1 97.31 210 ARG A CA 1
ATOM 1727 C C . ARG A 1 210 ? 17.844 13.898 24.688 1 97.31 210 ARG A C 1
ATOM 1729 O O . ARG A 1 210 ? 16.703 13.984 25.156 1 97.31 210 ARG A O 1
ATOM 1736 N N . LEU A 1 211 ? 18.062 13.82 23.438 1 97.69 211 LEU A N 1
ATOM 1737 C CA . LEU A 1 211 ? 16.984 13.789 22.469 1 97.69 211 LEU A CA 1
ATOM 1738 C C . LEU A 1 211 ? 16.109 12.562 22.672 1 97.69 211 LEU A C 1
ATOM 1740 O O . LEU A 1 211 ? 14.875 12.664 22.656 1 97.69 211 LEU A O 1
ATOM 1744 N N . LYS A 1 212 ? 16.688 11.438 22.922 1 97.19 212 LYS A N 1
ATOM 1745 C CA . LYS A 1 212 ? 15.953 10.203 23.172 1 97.19 212 LYS A CA 1
ATOM 1746 C C . LYS A 1 212 ? 15.078 10.344 24.406 1 97.19 212 LYS A C 1
ATOM 1748 O O . LYS A 1 212 ? 13.938 9.859 24.438 1 97.19 212 LYS A O 1
ATOM 1753 N N . THR A 1 213 ? 15.625 11.008 25.375 1 98 213 THR A N 1
ATOM 1754 C CA . THR A 1 213 ? 14.875 11.234 26.609 1 98 213 THR A CA 1
ATOM 1755 C C . THR A 1 213 ? 13.617 12.062 26.328 1 98 213 THR A C 1
ATOM 1757 O O . THR A 1 213 ? 12.539 11.75 26.859 1 98 213 THR A O 1
ATOM 1760 N N . ILE A 1 214 ? 13.773 13.039 25.531 1 98.38 214 ILE A N 1
ATOM 1761 C CA . ILE A 1 214 ? 12.656 13.898 25.156 1 98.38 214 ILE A CA 1
ATOM 1762 C C . ILE A 1 214 ? 11.609 13.086 24.406 1 98.38 214 ILE A C 1
ATOM 1764 O O . ILE A 1 214 ? 10.422 13.148 24.719 1 98.38 214 ILE A O 1
ATOM 1768 N N . ILE A 1 215 ? 12.008 12.289 23.453 1 97.94 215 ILE A N 1
ATOM 1769 C CA . ILE A 1 215 ? 11.109 11.5 22.625 1 97.94 215 ILE A CA 1
ATOM 1770 C C . ILE A 1 215 ? 10.383 10.461 23.469 1 97.94 215 ILE A C 1
ATOM 1772 O O . ILE A 1 215 ? 9.18 10.242 23.297 1 97.94 215 ILE A O 1
ATOM 1776 N N . ASN A 1 216 ? 11.094 9.859 24.406 1 97.38 216 ASN A N 1
ATOM 1777 C CA . ASN A 1 216 ? 10.492 8.883 25.297 1 97.38 216 ASN A CA 1
ATOM 1778 C C . ASN A 1 216 ? 9.414 9.508 26.172 1 97.38 216 ASN A C 1
ATOM 1780 O O . ASN A 1 216 ? 8.383 8.883 26.438 1 97.38 216 ASN A O 1
ATOM 1784 N N . ARG A 1 217 ? 9.727 10.688 26.625 1 97.88 217 ARG A N 1
ATOM 1785 C CA . ARG A 1 217 ? 8.719 11.406 27.391 1 97.88 217 ARG A CA 1
ATOM 1786 C C . ARG A 1 217 ? 7.473 11.672 26.562 1 97.88 217 ARG A C 1
ATOM 1788 O O . ARG A 1 217 ? 6.348 11.469 27.031 1 97.88 217 ARG A O 1
ATOM 1795 N N . LEU A 1 218 ? 7.66 12.109 25.344 1 97.88 218 LEU A N 1
ATOM 1796 C CA . LEU A 1 218 ? 6.543 12.359 24.438 1 97.88 218 LEU A CA 1
ATOM 1797 C C . LEU A 1 218 ? 5.754 11.078 24.188 1 97.88 218 LEU A C 1
ATOM 1799 O O . LEU A 1 218 ? 4.527 11.102 24.094 1 97.88 218 LEU A O 1
ATOM 1803 N N . GLU A 1 219 ? 6.445 9.961 24.031 1 97.06 219 GLU A N 1
ATOM 1804 C CA . GLU A 1 219 ? 5.816 8.656 23.875 1 97.06 219 GLU A CA 1
ATOM 1805 C C . GLU A 1 219 ? 4.871 8.352 25.031 1 97.06 219 GLU A C 1
ATOM 1807 O O . GLU A 1 219 ? 3.727 7.945 24.812 1 97.06 219 GLU A O 1
ATOM 1812 N N . LYS A 1 220 ? 5.309 8.617 26.219 1 96.75 220 LYS A N 1
ATOM 1813 C CA . LYS A 1 220 ? 4.52 8.359 27.422 1 96.75 220 LYS A CA 1
ATOM 1814 C C . LYS A 1 220 ? 3.316 9.297 27.5 1 96.75 220 LYS A C 1
ATOM 1816 O O . LYS A 1 220 ? 2.248 8.906 27.969 1 96.75 220 LYS A O 1
ATOM 1821 N N . GLU A 1 221 ? 3.541 10.484 26.969 1 95.5 221 GLU A N 1
ATOM 1822 C CA . GLU A 1 221 ? 2.488 11.492 27.016 1 95.5 221 GLU A CA 1
ATOM 1823 C C . GLU A 1 221 ? 1.554 11.367 25.812 1 95.5 221 GLU A C 1
ATOM 1825 O O . GLU A 1 221 ? 0.627 12.164 25.656 1 95.5 221 GLU A O 1
ATOM 1830 N N . ARG A 1 222 ? 1.816 10.43 24.922 1 94.88 222 ARG A N 1
ATOM 1831 C CA . ARG A 1 222 ? 0.994 10.172 23.75 1 94.88 222 ARG A CA 1
ATOM 1832 C C . ARG A 1 222 ? 0.981 11.367 22.812 1 94.88 222 ARG A C 1
ATOM 1834 O O . ARG A 1 222 ? -0.08 11.789 22.344 1 94.88 222 ARG A O 1
ATOM 1841 N N . ARG A 1 223 ? 2.16 11.906 22.672 1 96.38 223 ARG A N 1
ATOM 1842 C CA . ARG A 1 223 ? 2.361 13.031 21.75 1 96.38 223 ARG A CA 1
ATOM 1843 C C . ARG A 1 223 ? 2.936 12.555 20.422 1 96.38 223 ARG A C 1
ATOM 1845 O O . ARG A 1 223 ? 3.416 11.43 20.312 1 96.38 223 ARG A O 1
ATOM 1852 N N . GLU A 1 224 ? 2.891 13.375 19.422 1 96.94 224 GLU A N 1
ATOM 1853 C CA . GLU A 1 224 ? 3.209 12.969 18.047 1 96.94 224 GLU A CA 1
ATOM 1854 C C . GLU A 1 224 ? 4.715 12.812 17.859 1 96.94 224 GLU A C 1
ATOM 1856 O O . GLU A 1 224 ? 5.176 11.844 17.25 1 96.94 224 GLU A O 1
ATOM 1861 N N . GLY A 1 225 ? 5.484 13.844 18.234 1 97.94 225 GLY A N 1
ATOM 1862 C CA . GLY A 1 225 ? 6.918 13.758 18 1 97.94 225 GLY A CA 1
ATOM 1863 C C . GLY A 1 225 ? 7.621 15.094 18.094 1 97.94 225 GLY A C 1
ATOM 1864 O O . GLY A 1 225 ? 7.215 15.969 18.859 1 97.94 225 GLY A O 1
ATOM 1865 N N . VAL A 1 226 ? 8.789 15.18 17.328 1 98.62 226 VAL A N 1
ATOM 1866 C CA . VAL A 1 226 ? 9.602 16.391 17.438 1 98.62 226 VAL A CA 1
ATOM 1867 C C . VAL A 1 226 ? 9.961 16.891 16.031 1 98.62 226 VAL A C 1
ATOM 1869 O O . VAL A 1 226 ? 10.008 16.109 15.078 1 98.62 226 VAL A O 1
ATOM 1872 N N . VAL A 1 227 ? 10.086 18.141 15.93 1 98.38 227 VAL A N 1
ATOM 1873 C CA . VAL A 1 227 ? 10.742 18.812 14.805 1 98.38 227 VAL A CA 1
ATOM 1874 C C . VAL A 1 227 ? 12.055 19.438 15.273 1 98.38 227 VAL A C 1
ATOM 1876 O O . VAL A 1 227 ? 12.102 20.094 16.312 1 98.38 227 VAL A O 1
ATOM 1879 N N . LEU A 1 228 ? 13.117 19.156 14.57 1 98.62 228 LEU A N 1
ATOM 1880 C CA . LEU A 1 228 ? 14.453 19.625 14.891 1 98.62 228 LEU A CA 1
ATOM 1881 C C . LEU A 1 228 ? 14.875 20.75 13.938 1 98.62 228 LEU A C 1
ATOM 1883 O O . LEU A 1 228 ? 14.867 20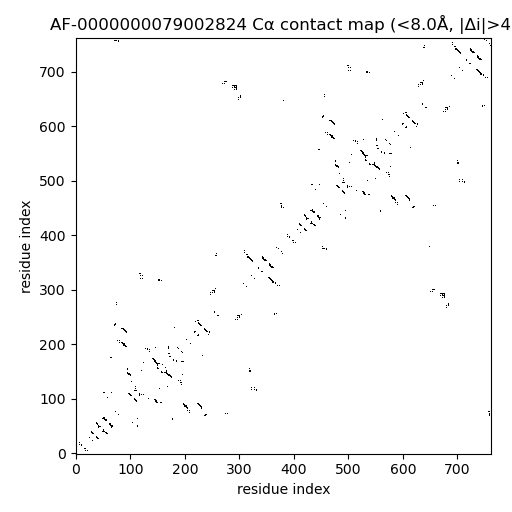.562 12.719 1 98.62 228 LEU A O 1
ATOM 1887 N N . LYS A 1 229 ? 15.281 21.875 14.578 1 98.12 229 LYS A N 1
ATOM 1888 C CA . LYS A 1 229 ? 15.57 23.047 13.734 1 98.12 229 LYS A CA 1
ATOM 1889 C C . LYS A 1 229 ? 16.891 23.688 14.125 1 98.12 229 LYS A C 1
ATOM 1891 O O . LYS A 1 229 ? 17.25 23.734 15.305 1 98.12 229 LYS A O 1
ATOM 1896 N N . ASP A 1 230 ? 17.594 24.188 13.102 1 97.75 230 ASP A N 1
ATOM 1897 C CA . ASP A 1 230 ? 18.656 25.172 13.352 1 97.75 230 ASP A CA 1
ATOM 1898 C C . ASP A 1 230 ? 18.062 26.516 13.742 1 97.75 230 ASP A C 1
ATOM 1900 O O . ASP A 1 230 ? 17.156 27.031 13.086 1 97.75 230 ASP A O 1
ATOM 1904 N N . PRO A 1 231 ? 18.531 27.109 14.828 1 97.75 231 PRO A N 1
ATOM 1905 C CA . PRO A 1 231 ? 17.938 28.359 15.32 1 97.75 231 PRO A CA 1
ATOM 1906 C C . PRO A 1 231 ? 17.922 29.453 14.266 1 97.75 231 PRO A C 1
ATOM 1908 O O . PRO A 1 231 ? 17.078 30.344 14.305 1 97.75 231 PRO A O 1
ATOM 1911 N N . TYR A 1 232 ? 18.812 29.375 13.289 1 97.12 232 TYR A N 1
ATOM 1912 C CA . TYR A 1 232 ? 18.938 30.406 12.258 1 97.12 232 TYR A CA 1
ATOM 1913 C C . TYR A 1 232 ? 18.422 29.906 10.922 1 97.12 232 TYR A C 1
ATOM 1915 O O . TYR A 1 232 ? 18.531 30.609 9.906 1 97.12 232 TYR A O 1
ATOM 1923 N N . GLN A 1 233 ? 17.875 28.688 10.938 1 95.69 233 GLN A N 1
ATOM 1924 C CA . GLN A 1 233 ? 17.281 28.078 9.75 1 95.69 233 GLN A CA 1
ATOM 1925 C C . GLN A 1 233 ? 18.297 27.938 8.625 1 95.69 233 GLN A C 1
ATOM 1927 O O . GLN A 1 233 ? 17.969 28.172 7.461 1 95.69 233 GLN A O 1
ATOM 1932 N N . ARG A 1 234 ? 19.594 27.609 8.93 1 96.06 234 ARG A N 1
ATOM 1933 C CA . ARG A 1 234 ? 20.688 27.469 7.965 1 96.06 234 ARG A CA 1
ATOM 1934 C C . ARG A 1 234 ? 20.609 26.141 7.227 1 96.06 234 ARG A C 1
ATOM 1936 O O . ARG A 1 234 ? 21.141 26 6.129 1 96.06 234 ARG A O 1
ATOM 1943 N N . VAL A 1 235 ? 19.938 25.109 7.824 1 96.25 235 VAL A N 1
ATOM 1944 C CA . VAL A 1 235 ? 19.688 23.797 7.227 1 96.25 235 VAL A CA 1
ATOM 1945 C C . VAL A 1 235 ? 18.219 23.422 7.402 1 96.25 235 VAL A C 1
ATOM 1947 O O . VAL A 1 235 ? 17.547 23.922 8.305 1 96.25 235 VAL A O 1
ATOM 1950 N N . PRO A 1 236 ? 17.734 22.562 6.5 1 94.81 236 PRO A N 1
ATOM 1951 C CA . PRO A 1 236 ? 16.328 22.172 6.621 1 94.81 236 PRO A CA 1
ATOM 1952 C C . PRO A 1 236 ? 16.031 21.438 7.934 1 94.81 236 PRO A C 1
ATOM 1954 O O . PRO A 1 236 ? 16.891 20.734 8.461 1 94.81 236 PRO A O 1
ATOM 1957 N N . PRO A 1 237 ? 14.852 21.672 8.406 1 96.88 237 PRO A N 1
ATOM 1958 C CA . PRO A 1 237 ? 14.461 20.969 9.633 1 96.88 237 PRO A CA 1
ATOM 1959 C C . PRO A 1 237 ? 14.297 19.453 9.422 1 96.88 237 PRO A C 1
ATOM 1961 O O . PRO A 1 237 ? 14.242 19 8.281 1 96.88 237 PRO A O 1
ATOM 1964 N N . LEU A 1 238 ? 14.312 18.703 10.531 1 97.75 238 LEU A N 1
ATOM 1965 C CA . LEU A 1 238 ? 14.078 17.25 10.562 1 97.75 238 LEU A CA 1
ATOM 1966 C C . LEU A 1 238 ? 12.891 16.922 11.461 1 97.75 238 LEU A C 1
ATOM 1968 O O . LEU A 1 238 ? 12.578 17.672 12.383 1 97.75 238 LEU A O 1
ATOM 1972 N N . LYS A 1 239 ? 12.258 15.906 11.133 1 98 239 LYS A N 1
ATOM 1973 C CA . LYS A 1 239 ? 11.164 15.484 12.008 1 98 239 LYS A CA 1
ATOM 1974 C C . LYS A 1 239 ? 11.297 14.008 12.367 1 98 239 LYS A C 1
ATOM 1976 O O . LYS A 1 239 ? 11.883 13.227 11.617 1 98 239 LYS A O 1
ATOM 1981 N N . TYR A 1 240 ? 10.758 13.633 13.469 1 98.25 240 TYR A N 1
ATOM 1982 C CA . TYR A 1 240 ? 10.734 12.281 14.023 1 98.25 240 TYR A CA 1
ATOM 1983 C C . TYR A 1 240 ? 9.461 12.047 14.828 1 98.25 240 TYR A C 1
ATOM 1985 O O . TYR A 1 240 ? 9.016 12.922 15.578 1 98.25 240 TYR A O 1
ATOM 1993 N N . THR A 1 241 ? 8.812 10.891 14.664 1 97.81 241 THR A N 1
ATOM 1994 C CA . THR A 1 241 ? 7.539 10.617 15.32 1 97.81 241 THR A CA 1
ATOM 1995 C C . THR A 1 241 ? 7.676 9.453 16.297 1 97.81 241 THR A C 1
ATOM 1997 O O . THR A 1 241 ? 8.594 8.633 16.172 1 97.81 241 THR A O 1
ATOM 2000 N N . THR A 1 242 ? 6.781 9.391 17.297 1 98.12 242 THR A N 1
ATOM 2001 C CA . THR A 1 242 ? 6.801 8.359 18.312 1 98.12 242 THR A CA 1
ATOM 2002 C C . THR A 1 242 ? 6.152 7.074 17.812 1 98.12 242 THR A C 1
ATOM 2004 O O . THR A 1 242 ? 5.453 7.09 16.797 1 98.12 242 THR A O 1
ATOM 2007 N N . ILE A 1 243 ? 6.383 5.969 18.516 1 98.31 243 ILE A N 1
ATOM 2008 C CA . ILE A 1 243 ? 5.75 4.691 18.203 1 98.31 243 ILE A CA 1
ATOM 2009 C C . ILE A 1 243 ? 4.238 4.809 18.375 1 98.31 243 ILE A C 1
ATOM 2011 O O . ILE A 1 243 ? 3.471 4.32 17.547 1 98.31 243 ILE A O 1
ATOM 2015 N N . TYR A 1 244 ? 3.844 5.578 19.391 1 97.56 244 TYR A N 1
ATOM 2016 C CA . TYR A 1 244 ? 2.434 5.766 19.719 1 97.56 244 TYR A CA 1
ATOM 2017 C C . TYR A 1 244 ? 1.671 6.348 18.531 1 97.56 244 TYR A C 1
ATOM 2019 O O . TYR A 1 244 ? 0.648 5.801 18.109 1 97.56 244 TYR A O 1
ATOM 2027 N N . ILE A 1 245 ? 2.199 7.43 17.984 1 96.94 245 ILE A N 1
ATOM 2028 C CA . ILE A 1 245 ? 1.456 8.133 16.938 1 96.94 245 ILE A CA 1
ATOM 2029 C C . ILE A 1 245 ? 1.44 7.289 15.672 1 96.94 245 ILE A C 1
ATOM 2031 O O . ILE A 1 245 ? 0.46 7.305 14.922 1 96.94 245 ILE A O 1
ATOM 2035 N N . ASN A 1 246 ? 2.555 6.535 15.383 1 97.69 246 ASN A N 1
ATOM 2036 C CA . ASN A 1 246 ? 2.586 5.668 14.211 1 97.69 246 ASN A CA 1
ATOM 2037 C C . ASN A 1 246 ? 1.47 4.629 14.25 1 97.69 246 ASN A C 1
ATOM 2039 O O . ASN A 1 246 ? 0.772 4.418 13.258 1 97.69 246 ASN A O 1
ATOM 2043 N N . ILE A 1 247 ? 1.25 4.047 15.383 1 98.44 247 ILE A N 1
ATOM 2044 C CA . ILE A 1 247 ? 0.245 3.002 15.531 1 98.44 247 ILE A CA 1
ATOM 2045 C C . ILE A 1 247 ? -1.146 3.629 15.586 1 98.44 247 ILE A C 1
ATOM 2047 O O . ILE A 1 247 ? -2.092 3.107 14.992 1 98.44 247 ILE A O 1
ATOM 2051 N N . ARG A 1 248 ? -1.274 4.762 16.266 1 96.88 248 ARG A N 1
ATOM 2052 C CA . ARG A 1 248 ? -2.557 5.449 16.375 1 96.88 248 ARG A CA 1
ATOM 2053 C C . ARG A 1 248 ? -3.055 5.875 14.992 1 96.88 248 ARG A C 1
ATOM 2055 O O . ARG A 1 248 ? -4.238 5.723 14.68 1 96.88 248 ARG A O 1
ATOM 2062 N N . ASP A 1 249 ? -2.104 6.41 14.234 1 95.75 249 ASP A N 1
ATOM 2063 C CA . ASP A 1 249 ? -2.451 6.816 12.875 1 95.75 249 ASP A CA 1
ATOM 2064 C C . ASP A 1 249 ? -3.002 5.641 12.07 1 95.75 249 ASP A C 1
ATOM 2066 O O . ASP A 1 249 ? -3.955 5.793 11.305 1 95.75 249 ASP A O 1
ATOM 2070 N N . ILE A 1 250 ? -2.369 4.477 12.188 1 98.25 250 ILE A N 1
ATOM 2071 C CA . ILE A 1 250 ? -2.836 3.285 11.492 1 98.25 250 ILE A CA 1
ATOM 2072 C C . ILE A 1 250 ? -4.238 2.92 11.977 1 98.25 250 ILE A C 1
ATOM 2074 O O . ILE A 1 250 ? -5.125 2.637 11.164 1 98.25 250 ILE A O 1
ATOM 2078 N N . TRP A 1 251 ? -4.445 2.99 13.273 1 98.12 251 TRP A N 1
ATOM 2079 C CA . TRP A 1 251 ? -5.754 2.695 13.852 1 98.12 251 TRP A CA 1
ATOM 2080 C C . TRP A 1 251 ? -6.824 3.611 13.266 1 98.12 251 TRP A C 1
ATOM 2082 O O . TRP A 1 251 ? -7.891 3.148 12.859 1 98.12 251 TRP A O 1
ATOM 2092 N N . GLU A 1 252 ? -6.547 4.879 13.195 1 95.94 252 GLU A N 1
ATOM 2093 C CA . GLU A 1 252 ? -7.5 5.855 12.672 1 95.94 252 GLU A CA 1
ATOM 2094 C C . GLU A 1 252 ? -7.762 5.629 11.188 1 95.94 252 GLU A C 1
ATOM 2096 O O . GLU A 1 252 ? -8.906 5.684 10.734 1 95.94 252 GLU A O 1
ATOM 2101 N N . GLY A 1 253 ? -6.676 5.426 10.492 1 97 253 GLY A N 1
ATOM 2102 C CA . GLY A 1 253 ? -6.812 5.207 9.062 1 97 253 GLY A CA 1
ATOM 2103 C C . GLY A 1 253 ? -7.578 3.941 8.727 1 97 253 GLY A C 1
ATOM 2104 O O . GLY A 1 253 ? -8.375 3.924 7.785 1 97 253 GLY A O 1
ATOM 2105 N N . MET A 1 254 ? -7.391 2.887 9.508 1 98.44 254 MET A N 1
ATOM 2106 C CA . MET A 1 254 ? -7.945 1.571 9.195 1 98.44 254 MET A CA 1
ATOM 2107 C C . MET A 1 254 ? -9.43 1.506 9.555 1 98.44 254 MET A C 1
ATOM 2109 O O . MET A 1 254 ? -10.102 0.514 9.266 1 98.44 254 MET A O 1
ATOM 2113 N N . ARG A 1 255 ? -9.961 2.572 10.109 1 97.62 255 ARG A N 1
ATOM 2114 C CA . ARG A 1 255 ? -11.414 2.699 10.172 1 97.62 255 ARG A CA 1
ATOM 2115 C C . ARG A 1 255 ? -12.008 2.771 8.766 1 97.62 255 ARG A C 1
ATOM 2117 O O . ARG A 1 255 ? -13.18 2.426 8.57 1 97.62 255 ARG A O 1
ATOM 2124 N N . TYR A 1 256 ? -11.227 3.285 7.84 1 97.69 256 TYR A N 1
ATOM 2125 C CA . TYR A 1 256 ? -11.57 3.387 6.426 1 97.69 256 TYR A CA 1
ATOM 2126 C C . TYR A 1 256 ? -10.453 2.812 5.555 1 97.69 256 TYR A C 1
ATOM 2128 O O . TYR A 1 256 ? -9.766 3.551 4.855 1 97.69 256 TYR A O 1
ATOM 2136 N N . PRO A 1 257 ? -10.352 1.474 5.527 1 98.12 257 PRO A N 1
ATOM 2137 C CA . PRO A 1 257 ? -9.18 0.833 4.922 1 98.12 257 PRO A CA 1
ATOM 2138 C C . PRO A 1 257 ? -8.969 1.234 3.465 1 98.12 257 PRO A C 1
ATOM 2140 O O . PRO A 1 257 ? -7.832 1.393 3.02 1 98.12 257 PRO A O 1
ATOM 2143 N N . PHE A 1 258 ? -10.031 1.487 2.721 1 97.94 258 PHE A N 1
ATOM 2144 C CA . PHE A 1 258 ? -9.906 1.711 1.285 1 97.94 258 PHE A CA 1
ATOM 2145 C C . PHE A 1 258 ? -9.781 3.199 0.978 1 97.94 258 PHE A C 1
ATOM 2147 O O . PHE A 1 258 ? -9.609 3.586 -0.18 1 97.94 258 PHE A O 1
ATOM 2154 N N . ASP A 1 259 ? -9.922 4.023 1.98 1 95.81 259 ASP A N 1
ATOM 2155 C CA . ASP A 1 259 ? -9.727 5.465 1.849 1 95.81 259 ASP A CA 1
ATOM 2156 C C . ASP A 1 259 ? -8.383 5.898 2.422 1 95.81 259 ASP A C 1
ATOM 2158 O O . ASP A 1 259 ? -7.441 6.168 1.674 1 95.81 259 ASP A O 1
ATOM 2162 N N . GLU A 1 260 ? -8.18 5.75 3.719 1 94.06 260 GLU A N 1
ATOM 2163 C CA . GLU A 1 260 ? -7.016 6.258 4.438 1 94.06 260 GLU A CA 1
ATOM 2164 C C . GLU A 1 260 ? -6.078 5.125 4.844 1 94.06 260 GLU A C 1
ATOM 2166 O O . GLU A 1 260 ? -4.855 5.273 4.793 1 94.06 260 GLU A O 1
ATOM 2171 N N . GLY A 1 261 ? -6.637 4.035 5.156 1 94.38 261 GLY A N 1
ATOM 2172 C CA . GLY A 1 261 ? -5.863 2.928 5.703 1 94.38 261 GLY A CA 1
ATOM 2173 C C . GLY A 1 261 ? -4.734 2.484 4.793 1 94.38 261 GLY A C 1
ATOM 2174 O O . GLY A 1 261 ? -3.578 2.416 5.215 1 94.38 261 GLY A O 1
ATOM 2175 N N . ARG A 1 262 ? -5.047 2.262 3.566 1 93 262 ARG A N 1
ATOM 2176 C CA . ARG A 1 262 ? -4.07 1.781 2.594 1 93 262 ARG A CA 1
ATOM 2177 C C . ARG A 1 262 ? -2.873 2.723 2.51 1 93 262 ARG A C 1
ATOM 2179 O O . ARG A 1 262 ? -1.725 2.273 2.49 1 93 262 ARG A O 1
ATOM 2186 N N . GLY A 1 263 ? -3.133 3.979 2.57 1 91.88 263 GLY A N 1
ATOM 2187 C CA . GLY A 1 263 ? -2.09 4.984 2.432 1 91.88 263 GLY A CA 1
ATOM 2188 C C . GLY A 1 263 ? -1.26 5.156 3.689 1 91.88 263 GLY A C 1
ATOM 2189 O O . GLY A 1 263 ? -0.087 5.531 3.617 1 91.88 263 GLY A O 1
ATOM 2190 N N . TYR A 1 264 ? -1.814 4.809 4.84 1 93 264 TYR A N 1
ATOM 2191 C CA . TYR A 1 264 ? -1.161 5.039 6.125 1 93 264 TYR A CA 1
ATOM 2192 C C . TYR A 1 264 ? -0.29 3.852 6.516 1 93 264 TYR A C 1
ATOM 2194 O O . TYR A 1 264 ? 0.671 4 7.273 1 93 264 TYR A O 1
ATOM 2202 N N . LEU A 1 265 ? -0.572 2.744 5.922 1 97.06 265 LEU A N 1
ATOM 2203 C CA . LEU A 1 265 ? -0.027 1.5 6.457 1 97.06 265 LEU A CA 1
ATOM 2204 C C . LEU A 1 265 ? 1.483 1.439 6.254 1 97.06 265 LEU A C 1
ATOM 2206 O O . LEU A 1 265 ? 2.242 1.381 7.227 1 97.06 265 LEU A O 1
ATOM 2210 N N . PHE A 1 266 ? 1.917 1.581 5.086 1 97.88 266 PHE A N 1
ATOM 2211 C CA . PHE A 1 266 ? 3.293 1.202 4.789 1 97.88 266 PHE A CA 1
ATOM 2212 C C . PHE A 1 266 ? 4.27 2.232 5.34 1 97.88 266 PHE A C 1
ATOM 2214 O O . PHE A 1 266 ? 5.309 1.873 5.902 1 97.88 266 PHE A O 1
ATOM 2221 N N . SER A 1 267 ? 3.977 3.48 5.195 1 96.94 267 SER A N 1
ATOM 2222 C CA . SER A 1 267 ? 4.887 4.508 5.691 1 96.94 267 SER A CA 1
ATOM 2223 C C . SER A 1 267 ? 5.098 4.383 7.195 1 96.94 267 SER A C 1
ATOM 2225 O O . SER A 1 267 ? 6.227 4.477 7.68 1 96.94 267 SER A O 1
ATOM 2227 N N . ARG A 1 268 ? 3.992 4.148 7.938 1 97.81 268 ARG A N 1
ATOM 2228 C CA . ARG A 1 268 ? 4.094 4.023 9.391 1 97.81 268 ARG A CA 1
ATOM 2229 C C . ARG A 1 268 ? 4.777 2.715 9.781 1 97.81 268 ARG A C 1
ATOM 2231 O O . ARG A 1 268 ? 5.5 2.658 10.773 1 97.81 268 ARG A O 1
ATOM 2238 N N . ILE A 1 269 ? 4.586 1.684 8.984 1 98.56 269 ILE A N 1
ATOM 2239 C CA . ILE A 1 269 ? 5.246 0.406 9.234 1 98.56 269 ILE A CA 1
ATOM 2240 C C . ILE A 1 269 ? 6.758 0.565 9.07 1 98.56 269 ILE A C 1
ATOM 2242 O O . ILE A 1 269 ? 7.531 0.06 9.891 1 98.56 269 ILE A O 1
ATOM 2246 N N . VAL A 1 270 ? 7.168 1.286 8.055 1 98.44 270 VAL A N 1
ATOM 2247 C CA . VAL A 1 270 ? 8.594 1.516 7.82 1 98.44 270 VAL A CA 1
ATOM 2248 C C . VAL A 1 270 ? 9.195 2.242 9.016 1 98.44 270 VAL A C 1
ATOM 2250 O O . VAL A 1 270 ? 10.312 1.932 9.438 1 98.44 270 VAL A O 1
ATOM 2253 N N . ARG A 1 271 ? 8.43 3.188 9.594 1 98.44 271 ARG A N 1
ATOM 2254 C CA . ARG A 1 271 ? 8.906 3.896 10.781 1 98.44 271 ARG A CA 1
ATOM 2255 C C . ARG A 1 271 ? 9.086 2.941 11.953 1 98.44 271 ARG A C 1
ATOM 2257 O O . ARG A 1 271 ? 10.07 3.029 12.688 1 98.44 271 ARG A O 1
ATOM 2264 N N . LEU A 1 272 ? 8.117 2.064 12.117 1 98.75 272 LEU A N 1
ATOM 2265 C CA . LEU A 1 272 ? 8.188 1.099 13.211 1 98.75 272 LEU A CA 1
ATOM 2266 C C . LEU A 1 272 ? 9.359 0.145 13.016 1 98.75 272 LEU A C 1
ATOM 2268 O O . LEU A 1 272 ? 10.023 -0.235 13.984 1 98.75 272 LEU A O 1
ATOM 2272 N N . ILE A 1 273 ? 9.641 -0.237 11.742 1 98.81 273 ILE A N 1
ATOM 2273 C CA . ILE A 1 273 ? 10.789 -1.092 11.438 1 98.81 273 ILE A CA 1
ATOM 2274 C C . ILE A 1 273 ? 12.078 -0.399 11.867 1 98.81 273 ILE A C 1
ATOM 2276 O O . ILE A 1 273 ? 12.914 -0.996 12.555 1 98.81 273 ILE A O 1
ATOM 2280 N N . ALA A 1 274 ? 12.219 0.852 11.477 1 98.69 274 ALA A N 1
ATOM 2281 C CA . ALA A 1 274 ? 13.414 1.621 11.828 1 98.69 274 ALA A CA 1
ATOM 2282 C C . ALA A 1 274 ? 13.562 1.742 13.336 1 98.69 274 ALA A C 1
ATOM 2284 O O . ALA A 1 274 ? 14.656 1.583 13.875 1 98.69 274 ALA A O 1
ATOM 2285 N N . GLN A 1 275 ? 12.461 2.008 14 1 98.56 275 GLN A N 1
ATOM 2286 C CA . GLN A 1 275 ? 12.484 2.176 15.445 1 98.56 275 GLN A CA 1
ATOM 2287 C C . GLN A 1 275 ? 12.797 0.856 16.141 1 98.56 275 GLN A C 1
ATOM 2289 O O . GLN A 1 275 ? 13.492 0.837 17.156 1 98.56 275 GLN A O 1
ATOM 2294 N N . GLY A 1 276 ? 12.25 -0.259 15.594 1 98.56 276 GLY A N 1
ATOM 2295 C CA . GLY A 1 276 ? 12.586 -1.563 16.141 1 98.56 276 GLY A CA 1
ATOM 2296 C C . GLY A 1 276 ? 14.07 -1.874 16.094 1 98.56 276 GLY A C 1
ATOM 2297 O O . GLY A 1 276 ? 14.625 -2.439 17.031 1 98.56 276 GLY A O 1
ATOM 2298 N N . TYR A 1 277 ? 14.656 -1.48 15 1 98.5 277 TYR A N 1
ATOM 2299 C CA . TYR A 1 277 ? 16.094 -1.631 14.859 1 98.5 277 TYR A CA 1
ATOM 2300 C C . TYR A 1 277 ? 16.844 -0.681 15.789 1 98.5 277 TYR A C 1
ATOM 2302 O O . TYR A 1 277 ? 17.734 -1.098 16.531 1 98.5 277 TYR A O 1
ATOM 2310 N N . GLU A 1 278 ? 16.453 0.579 15.781 1 97.25 278 GLU A N 1
ATOM 2311 C CA . GLU A 1 278 ? 17.141 1.629 16.516 1 97.25 278 GLU A CA 1
ATOM 2312 C C . GLU A 1 278 ? 17.125 1.359 18.016 1 97.25 278 GLU A C 1
ATOM 2314 O O . GLU A 1 278 ? 18.141 1.542 18.703 1 97.25 278 GLU A O 1
ATOM 2319 N N . TYR A 1 279 ? 15.961 0.945 18.5 1 96.25 279 TYR A N 1
ATOM 2320 C CA . TYR A 1 279 ? 15.812 0.702 19.938 1 96.25 279 TYR A CA 1
ATOM 2321 C C . TYR A 1 279 ? 16.203 -0.729 20.281 1 96.25 279 TYR A C 1
ATOM 2323 O O . TYR A 1 279 ? 16.141 -1.123 21.453 1 96.25 279 TYR A O 1
ATOM 2331 N N . ASP A 1 280 ? 16.516 -1.521 19.281 1 96.88 280 ASP A N 1
ATOM 2332 C CA . ASP A 1 280 ? 16.922 -2.908 19.453 1 96.88 280 ASP A CA 1
ATOM 2333 C C . ASP A 1 280 ? 15.914 -3.68 20.297 1 96.88 280 ASP A C 1
ATOM 2335 O O . ASP A 1 280 ? 16.266 -4.262 21.328 1 96.88 280 ASP A O 1
ATOM 2339 N N . TRP A 1 281 ? 14.703 -3.67 19.812 1 98.06 281 TRP A N 1
ATOM 2340 C CA . TRP A 1 281 ? 13.617 -4.336 20.531 1 98.06 281 TRP A CA 1
ATOM 2341 C C . TRP A 1 281 ? 13.961 -5.793 20.797 1 98.06 281 TRP A C 1
ATOM 2343 O O . TRP A 1 281 ? 14.375 -6.523 19.891 1 98.06 281 TRP A O 1
ATOM 2353 N N . ASN A 1 282 ? 13.805 -6.207 22.109 1 97.88 282 ASN A N 1
ATOM 2354 C CA . ASN A 1 282 ? 13.836 -7.637 22.391 1 97.88 282 ASN A CA 1
ATOM 2355 C C . ASN A 1 282 ? 12.516 -8.312 22.047 1 97.88 282 ASN A C 1
ATOM 2357 O O . ASN A 1 282 ? 11.578 -7.652 21.578 1 97.88 282 ASN A O 1
ATOM 2361 N N . ASN A 1 283 ? 12.391 -9.578 22.234 1 97.81 283 ASN A N 1
ATOM 2362 C CA . ASN A 1 283 ? 11.203 -10.328 21.828 1 97.81 283 ASN A CA 1
ATOM 2363 C C . ASN A 1 283 ? 9.961 -9.828 22.562 1 97.81 283 ASN A C 1
ATOM 2365 O O . ASN A 1 283 ? 8.875 -9.766 21.969 1 97.81 283 ASN A O 1
ATOM 2369 N N . THR A 1 284 ? 10.102 -9.492 23.797 1 98.25 284 THR A N 1
ATOM 2370 C CA . THR A 1 284 ? 8.969 -9.016 24.578 1 98.25 284 THR A CA 1
ATOM 2371 C C . THR A 1 284 ? 8.453 -7.688 24.047 1 98.25 284 THR A C 1
ATOM 2373 O O . THR A 1 284 ? 7.25 -7.496 23.891 1 98.25 284 THR A O 1
ATOM 2376 N N . GLU A 1 285 ? 9.398 -6.75 23.797 1 98.12 285 GLU A N 1
ATOM 2377 C CA . GLU A 1 285 ? 9.031 -5.453 23.25 1 98.12 285 GLU A CA 1
ATOM 2378 C C . GLU A 1 285 ? 8.414 -5.598 21.859 1 98.12 285 GLU A C 1
ATOM 2380 O O . GLU A 1 285 ? 7.418 -4.945 21.531 1 98.12 285 GLU A O 1
ATOM 2385 N N . LEU A 1 286 ? 9.047 -6.473 21.078 1 98.75 286 LEU A N 1
ATOM 2386 C CA . LEU A 1 286 ? 8.523 -6.73 19.734 1 98.75 286 LEU A CA 1
ATOM 2387 C C . LEU A 1 286 ? 7.098 -7.266 19.797 1 98.75 286 LEU A C 1
ATOM 2389 O O . LEU A 1 286 ? 6.227 -6.812 19.062 1 98.75 286 LEU A O 1
ATOM 2393 N N . ASP A 1 287 ? 6.832 -8.188 20.672 1 98.75 287 ASP A N 1
ATOM 2394 C CA . ASP A 1 287 ? 5.5 -8.766 20.812 1 98.75 287 ASP A CA 1
ATOM 2395 C C . ASP A 1 287 ? 4.484 -7.711 21.234 1 98.75 287 ASP A C 1
ATOM 2397 O O . ASP A 1 287 ? 3.355 -7.691 20.734 1 98.75 287 ASP A O 1
ATOM 2401 N N . ARG A 1 288 ? 4.902 -6.902 22.172 1 98.56 288 ARG A N 1
ATOM 2402 C CA . ARG A 1 288 ? 4.023 -5.84 22.641 1 98.56 288 ARG A CA 1
ATOM 2403 C C . ARG A 1 288 ? 3.631 -4.898 21.516 1 98.56 288 ARG A C 1
ATOM 2405 O O . ARG A 1 288 ? 2.449 -4.609 21.312 1 98.56 288 ARG A O 1
ATOM 2412 N N . ILE A 1 289 ? 4.625 -4.449 20.766 1 98.81 289 ILE A N 1
ATOM 2413 C CA . ILE A 1 289 ? 4.383 -3.514 19.672 1 98.81 289 ILE A CA 1
ATOM 2414 C C . ILE A 1 289 ? 3.645 -4.227 18.547 1 98.81 289 ILE A C 1
ATOM 2416 O O . ILE A 1 289 ? 2.746 -3.652 17.922 1 98.81 289 ILE A O 1
ATOM 2420 N N . ALA A 1 290 ? 4.031 -5.477 18.25 1 98.88 290 ALA A N 1
ATOM 2421 C CA . ALA A 1 290 ? 3.379 -6.27 17.219 1 98.88 290 ALA A CA 1
ATOM 2422 C C . ALA A 1 290 ? 1.89 -6.434 17.5 1 98.88 290 ALA A C 1
ATOM 2424 O O . ALA A 1 290 ? 1.059 -6.309 16.609 1 98.88 290 ALA A O 1
ATOM 2425 N N . LEU A 1 291 ? 1.559 -6.723 18.719 1 98.88 291 LEU A N 1
ATOM 2426 C CA . LEU A 1 291 ? 0.161 -6.867 19.109 1 98.88 291 LEU A CA 1
ATOM 2427 C C . LEU A 1 291 ? -0.6 -5.562 18.891 1 98.88 291 LEU A C 1
ATOM 2429 O O . LEU A 1 291 ? -1.695 -5.562 18.328 1 98.88 291 LEU A O 1
ATOM 2433 N N . LYS A 1 292 ? -0.003 -4.445 19.391 1 98.81 292 LYS A N 1
ATOM 2434 C CA . LYS A 1 292 ? -0.636 -3.139 19.219 1 98.81 292 LYS A CA 1
ATOM 2435 C C . LYS A 1 292 ? -0.833 -2.807 17.75 1 98.81 292 LYS A C 1
ATOM 2437 O O . LYS A 1 292 ? -1.888 -2.307 17.344 1 98.81 292 LYS A O 1
ATOM 2442 N N . LEU A 1 293 ? 0.197 -3.109 16.984 1 98.88 293 LEU A N 1
ATOM 2443 C CA . LEU A 1 293 ? 0.129 -2.855 15.547 1 98.88 293 LEU A CA 1
ATOM 2444 C C . LEU A 1 293 ? -0.956 -3.707 14.891 1 98.88 293 LEU A C 1
ATOM 2446 O O . LEU A 1 293 ? -1.795 -3.189 14.148 1 98.88 293 LEU A O 1
ATOM 2450 N N . GLY A 1 294 ? -0.904 -5.016 15.102 1 98.88 294 GLY A N 1
ATOM 2451 C CA . GLY A 1 294 ? -1.905 -5.902 14.539 1 98.88 294 GLY A CA 1
ATOM 2452 C C . GLY A 1 294 ? -3.326 -5.504 14.891 1 98.88 294 GLY A C 1
ATOM 2453 O O . GLY A 1 294 ? -4.215 -5.527 14.039 1 98.88 294 GLY A O 1
ATOM 2454 N N . ARG A 1 295 ? -3.557 -5.125 16.172 1 98.88 295 ARG A N 1
ATOM 2455 C CA . ARG A 1 295 ? -4.879 -4.684 16.609 1 98.88 295 ARG A CA 1
ATOM 2456 C C . ARG A 1 295 ? -5.293 -3.404 15.883 1 98.88 295 ARG A C 1
ATOM 2458 O O . ARG A 1 295 ? -6.449 -3.256 15.484 1 98.88 295 ARG A O 1
ATOM 2465 N N . ALA A 1 296 ? -4.32 -2.488 15.781 1 98.81 296 ALA A N 1
ATOM 2466 C CA . ALA A 1 296 ? -4.602 -1.219 15.125 1 98.81 296 ALA A CA 1
ATOM 2467 C C . ALA A 1 296 ? -5.012 -1.439 13.664 1 98.81 296 ALA A C 1
ATOM 2469 O O . ALA A 1 296 ? -5.82 -0.683 13.125 1 98.81 296 ALA A O 1
ATOM 2470 N N . ILE A 1 297 ? -4.473 -2.488 13.062 1 98.88 297 ILE A N 1
ATOM 2471 C CA . ILE A 1 297 ? -4.738 -2.775 11.656 1 98.88 297 ILE A CA 1
ATOM 2472 C C . ILE A 1 297 ? -6.098 -3.457 11.516 1 98.88 297 ILE A C 1
ATOM 2474 O O . ILE A 1 297 ? -6.898 -3.094 10.648 1 98.88 297 ILE A O 1
ATOM 2478 N N . LEU A 1 298 ? -6.418 -4.355 12.367 1 98.94 298 LEU A N 1
ATOM 2479 C CA . LEU A 1 298 ? -7.535 -5.258 12.125 1 98.94 298 LEU A CA 1
ATOM 2480 C C . LEU A 1 298 ? -8.797 -4.77 12.828 1 98.94 298 LEU A C 1
ATOM 2482 O O . LEU A 1 298 ? -9.875 -4.742 12.234 1 98.94 298 LEU A O 1
ATOM 2486 N N . GLU A 1 299 ? -8.68 -4.348 14.039 1 98.88 299 GLU A N 1
ATOM 2487 C CA . GLU A 1 299 ? -9.836 -4.121 14.906 1 98.88 299 GLU A CA 1
ATOM 2488 C C . GLU A 1 299 ? -10.742 -3.033 14.336 1 98.88 299 GLU A C 1
ATOM 2490 O O . GLU A 1 299 ? -11.938 -3.256 14.133 1 98.88 299 GLU A O 1
ATOM 2495 N N . PRO A 1 300 ? -10.203 -1.814 14.055 1 98.69 300 PRO A N 1
ATOM 2496 C CA . PRO A 1 300 ? -11.117 -0.783 13.555 1 98.69 300 PRO A CA 1
ATOM 2497 C C . PRO A 1 300 ? -11.727 -1.146 12.203 1 98.69 300 PRO A C 1
ATOM 2499 O O . PRO A 1 300 ? -12.875 -0.791 11.93 1 98.69 300 PRO A O 1
ATOM 2502 N N . ALA A 1 301 ? -11.008 -1.811 11.367 1 98.75 301 ALA A N 1
ATOM 2503 C CA . ALA A 1 301 ? -11.5 -2.201 10.047 1 98.75 301 ALA A CA 1
ATOM 2504 C C . ALA A 1 301 ? -12.625 -3.225 10.164 1 98.75 301 ALA A C 1
ATOM 2506 O O . ALA A 1 301 ? -13.641 -3.127 9.469 1 98.75 301 ALA A O 1
ATOM 2507 N N . ILE A 1 302 ? -12.414 -4.238 11.016 1 98.88 302 ILE A N 1
ATOM 2508 C CA . ILE A 1 302 ? -13.43 -5.262 11.234 1 98.88 302 ILE A CA 1
ATOM 2509 C C . ILE A 1 302 ? -14.68 -4.617 11.828 1 98.88 302 ILE A C 1
ATOM 2511 O O . ILE A 1 302 ? -15.805 -4.945 11.43 1 98.88 302 ILE A O 1
ATOM 2515 N N . ASN A 1 303 ? -14.453 -3.686 12.789 1 98.62 303 ASN A N 1
ATOM 2516 C CA . ASN A 1 303 ? -15.586 -2.986 13.391 1 98.62 303 ASN A CA 1
ATOM 2517 C C . ASN A 1 303 ? -16.375 -2.195 12.352 1 98.62 303 ASN A C 1
ATOM 2519 O O . ASN A 1 303 ? -17.609 -2.182 12.383 1 98.62 303 ASN A O 1
ATOM 2523 N N . SER A 1 304 ? -15.695 -1.519 11.469 1 98.56 304 SER A N 1
ATOM 2524 C CA . SER A 1 304 ? -16.359 -0.788 10.398 1 98.56 304 SER A CA 1
ATOM 2525 C C . SER A 1 304 ? -17.172 -1.728 9.5 1 98.56 304 SER A C 1
ATOM 2527 O O . SER A 1 304 ? -18.266 -1.39 9.07 1 98.56 304 SER A O 1
ATOM 2529 N N . LEU A 1 305 ? -16.609 -2.869 9.195 1 98.75 305 LEU A N 1
ATOM 2530 C CA . LEU A 1 305 ? -17.312 -3.857 8.383 1 98.75 305 LEU A CA 1
ATOM 2531 C C . LEU A 1 305 ? -18.562 -4.352 9.094 1 98.75 305 LEU A C 1
ATOM 2533 O O . LEU A 1 305 ? -19.625 -4.492 8.477 1 98.75 305 LEU A O 1
ATOM 2537 N N . LYS A 1 306 ? -18.469 -4.617 10.422 1 98.62 306 LYS A N 1
ATOM 2538 C CA . LYS A 1 306 ? -19.625 -5.02 11.219 1 98.62 306 LYS A CA 1
ATOM 2539 C C . LYS A 1 306 ? -20.703 -3.941 11.211 1 98.62 306 LYS A C 1
ATOM 2541 O O . LYS A 1 306 ? -21.891 -4.246 11.062 1 98.62 306 LYS A O 1
ATOM 2546 N N . LYS A 1 307 ? -20.281 -2.693 11.352 1 98 307 LYS A N 1
ATOM 2547 C CA . LYS A 1 307 ? -21.219 -1.577 11.305 1 98 307 LYS A CA 1
ATOM 2548 C C . LYS A 1 307 ? -21.953 -1.531 9.961 1 98 307 LYS A C 1
ATOM 2550 O O . LYS A 1 307 ? -23.172 -1.367 9.914 1 98 307 LYS A O 1
ATOM 2555 N N . ARG A 1 308 ? -21.203 -1.665 8.914 1 98.12 308 ARG A N 1
ATOM 2556 C CA . ARG A 1 308 ? -21.812 -1.646 7.586 1 98.12 308 ARG A CA 1
ATOM 2557 C C . ARG A 1 308 ? -22.797 -2.797 7.426 1 98.12 308 ARG A C 1
ATOM 2559 O O . ARG A 1 308 ? -23.875 -2.621 6.855 1 98.12 308 ARG A O 1
ATOM 2566 N N . ALA A 1 309 ? -22.438 -3.926 7.891 1 98.19 309 ALA A N 1
ATOM 2567 C CA . ALA A 1 309 ? -23.297 -5.102 7.824 1 98.19 309 ALA A CA 1
ATOM 2568 C C . ALA A 1 309 ? -24.609 -4.863 8.57 1 98.19 309 ALA A C 1
ATOM 2570 O O . ALA A 1 309 ? -25.641 -5.422 8.195 1 98.19 309 ALA A O 1
ATOM 2571 N N . ASN A 1 310 ? -24.562 -4.031 9.602 1 97.94 310 ASN A N 1
ATOM 2572 C CA . ASN A 1 310 ? -25.734 -3.699 10.398 1 97.94 310 ASN A CA 1
ATOM 2573 C C . ASN A 1 310 ? -26.516 -2.531 9.797 1 97.94 310 ASN A C 1
ATOM 2575 O O . ASN A 1 310 ? -27.406 -1.981 10.43 1 97.94 310 ASN A O 1
ATOM 2579 N N . GLY A 1 311 ? -26.094 -2.084 8.641 1 96.94 311 GLY A N 1
ATOM 2580 C CA . GLY A 1 311 ? -26.844 -1.067 7.922 1 96.94 311 GLY A CA 1
ATOM 2581 C C . GLY A 1 311 ? -26.375 0.344 8.227 1 96.94 311 GLY A C 1
ATOM 2582 O O . GLY A 1 311 ? -27 1.315 7.801 1 96.94 311 GLY A O 1
ATOM 2583 N N . GLU A 1 312 ? -25.297 0.439 8.898 1 96.75 312 GLU A N 1
ATOM 2584 C CA . GLU A 1 312 ? -24.812 1.77 9.25 1 96.75 312 GLU A CA 1
ATOM 2585 C C . GLU A 1 312 ? -23.984 2.369 8.117 1 96.75 312 GLU A C 1
ATOM 2587 O O . GLU A 1 312 ? -23.422 1.64 7.301 1 96.75 312 GLU A O 1
ATOM 2592 N N . ILE A 1 313 ? -23.969 3.676 8.125 1 94.06 313 ILE A N 1
ATOM 2593 C CA . ILE A 1 313 ? -23.172 4.402 7.145 1 94.06 313 ILE A CA 1
ATOM 2594 C C . ILE A 1 313 ? -21.75 4.586 7.672 1 94.06 313 ILE A C 1
ATOM 2596 O O . ILE A 1 313 ? -21.547 4.91 8.844 1 94.06 313 ILE A O 1
ATOM 2600 N N . ILE A 1 314 ? -20.828 4.242 6.793 1 95.38 314 ILE A N 1
ATOM 2601 C CA . ILE A 1 314 ? -19.422 4.484 7.133 1 95.38 314 ILE A CA 1
ATOM 2602 C C . ILE A 1 314 ? -19 5.855 6.613 1 95.38 314 ILE A C 1
ATOM 2604 O O . ILE A 1 314 ? -18.781 6.031 5.41 1 95.38 314 ILE A O 1
ATOM 2608 N N . ALA A 1 315 ? -18.844 6.785 7.496 1 93.5 315 ALA A N 1
ATOM 2609 C CA . ALA A 1 315 ? -18.469 8.164 7.18 1 93.5 315 ALA A CA 1
ATOM 2610 C C . ALA A 1 315 ? -17.609 8.766 8.297 1 93.5 315 ALA A C 1
ATOM 2612 O O . ALA A 1 315 ? -17.688 8.328 9.445 1 93.5 315 ALA A O 1
ATOM 2613 N N . SER A 1 316 ? -16.766 9.672 7.938 1 92.69 316 SER A N 1
ATOM 2614 C CA . SER A 1 316 ? -16.062 10.453 8.945 1 92.69 316 SER A CA 1
ATOM 2615 C C . SER A 1 316 ? -16.922 11.609 9.445 1 92.69 316 SER A C 1
ATOM 2617 O O . SER A 1 316 ? -17.609 12.273 8.656 1 92.69 316 SER A O 1
ATOM 2619 N N . LYS A 1 317 ? -16.875 11.758 10.672 1 92.25 317 LYS A N 1
ATOM 2620 C CA . LYS A 1 317 ? -17.656 12.82 11.297 1 92.25 317 LYS A CA 1
ATOM 2621 C C . LYS A 1 317 ? -16.75 13.906 11.867 1 92.25 317 LYS A C 1
ATOM 2623 O O . LYS A 1 317 ? -15.773 13.602 12.57 1 92.25 317 LYS A O 1
ATOM 2628 N N . TYR A 1 318 ? -17.062 15.164 11.539 1 92.88 318 TYR A N 1
ATOM 2629 C CA . TYR A 1 318 ? -16.344 16.312 12.07 1 92.88 318 TYR A CA 1
ATOM 2630 C C . TYR A 1 318 ? -17.297 17.297 12.75 1 92.88 318 TYR A C 1
ATOM 2632 O O . TYR A 1 318 ? -18.438 17.484 12.297 1 92.88 318 TYR A O 1
ATOM 2640 N N . THR A 1 319 ? -16.891 17.844 13.805 1 94.62 319 THR A N 1
ATOM 2641 C CA . THR A 1 319 ? -17.625 18.922 14.461 1 94.62 319 THR A CA 1
ATOM 2642 C C . THR A 1 319 ? -16.953 20.266 14.203 1 94.62 319 THR A C 1
ATOM 2644 O O . THR A 1 319 ? -15.797 20.469 14.562 1 94.62 319 THR A O 1
ATOM 2647 N N . LEU A 1 320 ? -17.734 21.109 13.617 1 95.19 320 LEU A N 1
ATOM 2648 C CA . LEU A 1 320 ? -17.203 22.438 13.297 1 95.19 320 LEU A CA 1
ATOM 2649 C C . LEU A 1 320 ? -18.016 23.531 14 1 95.19 320 LEU A C 1
ATOM 2651 O O . LEU A 1 320 ? -19.234 23.406 14.125 1 95.19 320 LEU A O 1
ATOM 2655 N N . VAL A 1 321 ? -17.344 24.5 14.477 1 95.81 321 VAL A N 1
ATOM 2656 C CA . VAL A 1 321 ? -17.984 25.656 15.117 1 95.81 321 VAL A CA 1
ATOM 2657 C C . VAL A 1 321 ? -17.734 26.906 14.289 1 95.81 321 VAL A C 1
ATOM 2659 O O . VAL A 1 321 ? -16.594 27.359 14.164 1 95.81 321 VAL A O 1
ATOM 2662 N N . PHE A 1 322 ? -18.828 27.453 13.773 1 95.44 322 PHE A N 1
ATOM 2663 C CA . PHE A 1 322 ? -18.719 28.672 12.977 1 95.44 322 PHE A CA 1
ATOM 2664 C C . PHE A 1 322 ? -19.094 29.891 13.805 1 95.44 322 PHE A C 1
ATOM 2666 O O . PHE A 1 322 ? -20.125 29.891 14.5 1 95.44 322 PHE A O 1
ATOM 2673 N N . PRO A 1 323 ? -18.312 30.938 13.695 1 94.06 323 PRO A N 1
ATOM 2674 C CA . PRO A 1 323 ? -18.609 32.156 14.461 1 94.06 323 PRO A CA 1
ATOM 2675 C C . PRO A 1 323 ? -19.906 32.812 14.016 1 94.06 323 PRO A C 1
ATOM 2677 O O . PRO A 1 323 ? -20.547 33.531 14.805 1 94.06 323 PRO A O 1
ATOM 2680 N N . SER A 1 324 ? -20.297 32.688 12.742 1 93.12 324 SER A N 1
ATOM 2681 C CA . SER A 1 324 ? -21.516 33.281 12.227 1 93.12 324 SER A CA 1
ATOM 2682 C C . SER A 1 324 ? -22.109 32.469 11.094 1 93.12 324 SER A C 1
ATOM 2684 O O . SER A 1 324 ? -21.469 31.578 10.555 1 93.12 324 SER A O 1
ATOM 2686 N N . GLU A 1 325 ? -23.312 32.844 10.766 1 91.69 325 GLU A N 1
ATOM 2687 C CA . GLU A 1 325 ? -23.984 32.188 9.633 1 91.69 325 GLU A CA 1
ATOM 2688 C C . GLU A 1 325 ? -23.281 32.5 8.32 1 91.69 325 GLU A C 1
ATOM 2690 O O . GLU A 1 325 ? -23.234 31.672 7.414 1 91.69 325 GLU A O 1
ATOM 2695 N N . ASP A 1 326 ? -22.781 33.656 8.328 1 92.69 326 ASP A N 1
ATOM 2696 C CA . ASP A 1 326 ? -22.047 34.062 7.133 1 92.69 326 ASP A CA 1
ATOM 2697 C C . ASP A 1 326 ? -20.812 33.188 6.934 1 92.69 326 ASP A C 1
ATOM 2699 O O . ASP A 1 326 ? -20.5 32.812 5.809 1 92.69 326 ASP A O 1
ATOM 2703 N N . ASP A 1 327 ? -20.156 32.906 8 1 93.69 327 ASP A N 1
ATOM 2704 C CA . ASP A 1 327 ? -18.969 32.062 7.93 1 93.69 327 ASP A CA 1
ATOM 2705 C C . ASP A 1 327 ? -19.344 30.656 7.465 1 93.69 327 ASP A C 1
ATOM 2707 O O . ASP A 1 327 ? -18.609 30.047 6.68 1 93.69 327 ASP A O 1
ATOM 2711 N N . LEU A 1 328 ? -20.438 30.172 7.984 1 92.94 328 LEU A N 1
ATOM 2712 C CA . LEU A 1 328 ? -20.938 28.875 7.559 1 92.94 328 LEU A CA 1
ATOM 2713 C C . LEU A 1 328 ? -21.234 28.859 6.066 1 92.94 328 LEU A C 1
ATOM 2715 O O . LEU A 1 328 ? -20.844 27.938 5.355 1 92.94 328 LEU A O 1
ATOM 2719 N N . SER A 1 329 ? -21.859 29.891 5.609 1 91.56 329 SER A N 1
ATOM 2720 C CA . SER A 1 329 ? -22.203 30 4.195 1 91.56 329 SER A CA 1
ATOM 2721 C C . SER A 1 329 ? -20.953 30.016 3.32 1 91.56 329 SER A C 1
ATOM 2723 O O . SER A 1 329 ? -20.906 29.375 2.275 1 91.56 329 SER A O 1
ATOM 2725 N N . LYS A 1 330 ? -19.984 30.766 3.779 1 92.44 330 LYS A N 1
ATOM 2726 C CA . LYS A 1 330 ? -18.734 30.844 3.045 1 92.44 330 LYS A CA 1
ATOM 2727 C C . LYS A 1 330 ? -18.062 29.469 2.959 1 92.44 330 LYS A C 1
ATOM 2729 O O . LYS A 1 330 ? -17.5 29.109 1.929 1 92.44 330 LYS A O 1
ATOM 2734 N N . TYR A 1 331 ? -18.141 28.719 3.998 1 93.25 331 TYR A N 1
ATOM 2735 C CA . TYR A 1 331 ? -17.531 27.406 4.023 1 93.25 331 TYR A CA 1
ATOM 2736 C C . TYR A 1 331 ? -18.25 26.438 3.082 1 93.25 331 TYR A C 1
ATOM 2738 O O . TYR A 1 331 ? -17.625 25.656 2.383 1 93.25 331 TYR A O 1
ATOM 2746 N N . ILE A 1 332 ? -19.531 26.5 3.086 1 89.81 332 ILE A N 1
ATOM 2747 C CA . ILE A 1 332 ? -20.312 25.641 2.221 1 89.81 332 ILE A CA 1
ATOM 2748 C C . ILE A 1 332 ? -19.984 25.938 0.759 1 89.81 332 ILE A C 1
ATOM 2750 O O . ILE A 1 332 ? -19.781 25.016 -0.034 1 89.81 332 ILE A O 1
ATOM 2754 N N . GLU A 1 333 ? -19.891 27.188 0.444 1 87.94 333 GLU A N 1
ATOM 2755 C CA . GLU A 1 333 ? -19.531 27.578 -0.914 1 87.94 333 GLU A CA 1
ATOM 2756 C C . GLU A 1 333 ? -18.141 27.078 -1.285 1 87.94 333 GLU A C 1
ATOM 2758 O O . GLU A 1 333 ? -17.922 26.594 -2.402 1 87.94 333 GLU A O 1
ATOM 2763 N N . TYR A 1 334 ? -17.297 27.266 -0.35 1 89.88 334 TYR A N 1
ATOM 2764 C CA . TYR A 1 334 ? -15.93 26.812 -0.532 1 89.88 334 TYR A CA 1
ATOM 2765 C C . TYR A 1 334 ? -15.891 25.297 -0.762 1 89.88 334 TYR A C 1
ATOM 2767 O O . TYR A 1 334 ? -15.281 24.828 -1.721 1 89.88 334 TYR A O 1
ATOM 2775 N N . ALA A 1 335 ? -16.562 24.5 0.086 1 87.94 335 ALA A N 1
ATOM 2776 C CA . ALA A 1 335 ? -16.578 23.047 0.005 1 87.94 335 ALA A CA 1
ATOM 2777 C C . ALA A 1 335 ? -17.125 22.578 -1.342 1 87.94 335 ALA A C 1
ATOM 2779 O O . ALA A 1 335 ? -16.578 21.656 -1.951 1 87.94 335 ALA A O 1
ATOM 2780 N N . GLU A 1 336 ? -18.062 23.219 -1.845 1 85.25 336 GLU A N 1
ATOM 2781 C CA . GLU A 1 336 ? -18.641 22.906 -3.148 1 85.25 336 GLU A CA 1
ATOM 2782 C C . GLU A 1 336 ? -17.656 23.203 -4.273 1 85.25 336 GLU A C 1
ATOM 2784 O O . GLU A 1 336 ? -17.547 22.438 -5.234 1 85.25 336 GLU A O 1
ATOM 2789 N N . SER A 1 337 ? -17.016 24.266 -4.09 1 85.38 337 SER A N 1
ATOM 2790 C CA . SER A 1 337 ? -16.109 24.719 -5.148 1 85.38 337 SER A CA 1
ATOM 2791 C C . SER A 1 337 ? -14.938 23.75 -5.328 1 85.38 337 SER A C 1
ATOM 2793 O O . SER A 1 337 ? -14.398 23.609 -6.43 1 85.38 337 SER A O 1
ATOM 2795 N N . ILE A 1 338 ? -14.57 23.141 -4.305 1 84.19 338 ILE A N 1
ATOM 2796 C CA . ILE A 1 338 ? -13.414 22.25 -4.422 1 84.19 338 ILE A CA 1
ATOM 2797 C C . ILE A 1 338 ? -13.883 20.812 -4.566 1 84.19 338 ILE A C 1
ATOM 2799 O O . ILE A 1 338 ? -13.07 19.875 -4.535 1 84.19 338 ILE A O 1
ATOM 2803 N N . GLY A 1 339 ? -15.188 20.578 -4.664 1 78.38 339 GLY A N 1
ATOM 2804 C CA . GLY A 1 339 ? -15.734 19.266 -4.992 1 78.38 339 GLY A CA 1
ATOM 2805 C C . GLY A 1 339 ? -15.805 18.328 -3.801 1 78.38 339 GLY A C 1
ATOM 2806 O O . GLY A 1 339 ? -15.664 17.109 -3.951 1 78.38 339 GLY A O 1
ATOM 2807 N N . MET A 1 340 ? -15.883 18.844 -2.637 1 77.31 340 MET A N 1
ATOM 2808 C CA . MET A 1 340 ? -16.062 18.016 -1.448 1 77.31 340 MET A CA 1
ATOM 2809 C C . MET A 1 340 ? -17.516 17.578 -1.293 1 77.31 340 MET A C 1
ATOM 2811 O O . MET A 1 340 ? -18.422 18.422 -1.371 1 77.31 340 MET A O 1
ATOM 2815 N N . ASP A 1 341 ? -17.734 16.25 -1.221 1 76.31 341 ASP A N 1
ATOM 2816 C CA . ASP A 1 341 ? -19.062 15.703 -0.993 1 76.31 341 ASP A CA 1
ATOM 2817 C C . ASP A 1 341 ? -19.328 15.5 0.497 1 76.31 341 ASP A C 1
ATOM 2819 O O . ASP A 1 341 ? -18.875 14.508 1.081 1 76.31 341 ASP A O 1
ATOM 2823 N N . PHE A 1 342 ? -19.938 16.484 1.091 1 82.88 342 PHE A N 1
ATOM 2824 C CA . PHE A 1 342 ? -20.234 16.422 2.518 1 82.88 342 PHE A CA 1
ATOM 2825 C C . PHE A 1 342 ? -21.734 16.578 2.768 1 82.88 342 PHE A C 1
ATOM 2827 O O . PHE A 1 342 ? -22.438 17.188 1.967 1 82.88 342 PHE A O 1
ATOM 2834 N N . ILE A 1 343 ? -22.125 15.938 3.818 1 84.31 343 ILE A N 1
ATOM 2835 C CA . ILE A 1 343 ? -23.438 16.203 4.395 1 84.31 343 ILE A CA 1
ATOM 2836 C C . ILE A 1 343 ? -23.297 17.031 5.668 1 84.31 343 ILE A C 1
ATOM 2838 O O . ILE A 1 343 ? -22.438 16.734 6.512 1 84.31 343 ILE A O 1
ATOM 2842 N N . PHE A 1 344 ? -24 18.141 5.695 1 87.81 344 PHE A N 1
ATOM 2843 C CA . PHE A 1 344 ? -23.938 19.031 6.848 1 87.81 344 PHE A CA 1
ATOM 2844 C C . PHE A 1 344 ? -25.203 18.922 7.684 1 87.81 344 PHE A C 1
ATOM 2846 O O . PHE A 1 344 ? -26.297 18.766 7.137 1 87.81 344 PHE A O 1
ATOM 2853 N N . ARG A 1 345 ? -25.016 18.938 8.953 1 88.62 345 ARG A N 1
ATOM 2854 C CA . ARG A 1 345 ? -26.141 19.031 9.883 1 88.62 345 ARG A CA 1
ATOM 2855 C C . ARG A 1 345 ? -25.875 20.062 10.977 1 88.62 345 ARG A C 1
ATOM 2857 O O . ARG A 1 345 ? -24.875 19.953 11.695 1 88.62 345 ARG A O 1
ATOM 2864 N N . VAL A 1 346 ? -26.75 21.062 11 1 86.69 346 VAL A N 1
ATOM 2865 C CA . VAL A 1 346 ? -26.625 22.016 12.086 1 86.69 346 VAL A CA 1
ATOM 2866 C C . VAL A 1 346 ? -27.125 21.391 13.391 1 86.69 346 VAL A C 1
ATOM 2868 O O . VAL A 1 346 ? -28.266 20.938 13.477 1 86.69 346 VAL A O 1
ATOM 2871 N N . VAL A 1 347 ? -26.281 21.406 14.352 1 88.38 347 VAL A N 1
ATOM 2872 C CA . VAL A 1 347 ? -26.594 20.719 15.602 1 88.38 347 VAL A CA 1
ATOM 2873 C C . VAL A 1 347 ? -27.109 21.734 16.625 1 88.38 347 VAL A C 1
ATOM 2875 O O . VAL A 1 347 ? -28.016 21.422 17.406 1 88.38 347 VAL A O 1
ATOM 2878 N N . GLU A 1 348 ? -26.391 22.828 16.625 1 89.31 348 GLU A N 1
ATOM 2879 C CA . GLU A 1 348 ? -26.688 23.781 17.688 1 89.31 348 GLU A CA 1
ATOM 2880 C C . GLU A 1 348 ? -26.328 25.203 17.266 1 89.31 348 GLU A C 1
ATOM 2882 O O . GLU A 1 348 ? -25.375 25.422 16.516 1 89.31 348 GLU A O 1
ATOM 2887 N N . LYS A 1 349 ? -27.203 26.078 17.688 1 89.88 349 LYS A N 1
ATOM 2888 C CA . LYS A 1 349 ? -26.875 27.5 17.625 1 89.88 349 LYS A CA 1
ATOM 2889 C C . LYS A 1 349 ? -26.703 28.062 19.031 1 89.88 349 LYS A C 1
ATOM 2891 O O . LYS A 1 349 ? -27.656 28.094 19.828 1 89.88 349 LYS A O 1
ATOM 2896 N N . ARG A 1 350 ? -25.531 28.484 19.266 1 90.5 350 ARG A N 1
ATOM 2897 C CA . ARG A 1 350 ? -25.203 28.953 20.609 1 90.5 350 ARG A CA 1
ATOM 2898 C C . ARG A 1 350 ? -25.672 30.406 20.797 1 90.5 350 ARG A C 1
ATOM 2900 O O . ARG A 1 350 ? -25.906 31.109 19.828 1 90.5 350 ARG A O 1
ATOM 2907 N N . GLU A 1 351 ? -25.766 30.703 22.125 1 88.81 351 GLU A N 1
ATOM 2908 C CA . GLU A 1 351 ? -26.219 32.062 22.484 1 88.81 351 GLU A CA 1
ATOM 2909 C C . GLU A 1 351 ? -25.203 33.125 22.031 1 88.81 351 GLU A C 1
ATOM 2911 O O . GLU A 1 351 ? -25.594 34.25 21.734 1 88.81 351 GLU A O 1
ATOM 2916 N N . ASP A 1 352 ? -24 32.719 21.875 1 86.25 352 ASP A N 1
ATOM 2917 C CA . ASP A 1 352 ? -22.953 33.688 21.516 1 86.25 352 ASP A CA 1
ATOM 2918 C C . ASP A 1 352 ? -22.906 33.906 20 1 86.25 352 ASP A C 1
ATOM 2920 O O . ASP A 1 352 ? -22.031 34.625 19.5 1 86.25 352 ASP A O 1
ATOM 2924 N N . GLY A 1 353 ? -23.844 33.25 19.281 1 86.81 353 GLY A N 1
ATOM 2925 C CA . GLY A 1 353 ? -23.906 33.438 17.844 1 86.81 353 GLY A CA 1
ATOM 2926 C C . GLY A 1 353 ? -23.188 32.344 17.078 1 86.81 353 GLY A C 1
ATOM 2927 O O . GLY A 1 353 ? -23.344 32.25 15.852 1 86.81 353 GLY A O 1
ATOM 2928 N N . CYS A 1 354 ? -22.453 31.531 17.797 1 92.25 354 CYS A N 1
ATOM 2929 C CA . CYS A 1 354 ? -21.719 30.453 17.141 1 92.25 354 CYS A CA 1
ATOM 2930 C C . CYS A 1 354 ? -22.656 29.328 16.703 1 92.25 354 CYS A C 1
ATOM 2932 O O . CYS A 1 354 ? -23.672 29.094 17.359 1 92.25 354 CYS A O 1
ATOM 2934 N N . ILE A 1 355 ? -22.344 28.781 15.586 1 95.31 355 ILE A N 1
ATOM 2935 C CA . ILE A 1 355 ? -23.141 27.688 15.031 1 95.31 355 ILE A CA 1
ATOM 2936 C C . ILE A 1 355 ? -22.312 26.406 15.031 1 95.31 355 ILE A C 1
ATOM 2938 O O . ILE A 1 355 ? -21.219 26.359 14.461 1 95.31 355 ILE A O 1
ATOM 2942 N N . VAL A 1 356 ? -22.797 25.453 15.703 1 95.88 356 VAL A N 1
ATOM 2943 C CA . VAL A 1 356 ? -22.141 24.156 15.742 1 95.88 356 VAL A CA 1
ATOM 2944 C C . VAL A 1 356 ? -22.734 23.25 14.664 1 95.88 356 VAL A C 1
ATOM 2946 O O . VAL A 1 356 ? -23.938 23.047 14.602 1 95.88 356 VAL A O 1
ATOM 2949 N N . VAL A 1 357 ? -21.859 22.781 13.789 1 95.62 357 VAL A N 1
ATOM 2950 C CA . VAL A 1 357 ? -22.266 21.969 12.648 1 95.62 357 VAL A CA 1
ATOM 2951 C C . VAL A 1 357 ? -21.531 20.641 12.68 1 95.62 357 VAL A C 1
ATOM 2953 O O . VAL A 1 357 ? -20.359 20.562 13.062 1 95.62 357 VAL A O 1
ATOM 2956 N N . GLU A 1 358 ? -22.219 19.578 12.344 1 94.44 358 GLU A N 1
ATOM 2957 C CA . GLU A 1 358 ? -21.594 18.297 12.078 1 94.44 358 GLU A CA 1
ATOM 2958 C C . GLU A 1 358 ? -21.453 18.047 10.57 1 94.44 358 GLU A C 1
ATOM 2960 O O . GLU A 1 358 ? -22.406 18.25 9.812 1 94.44 358 GLU A O 1
ATOM 2965 N N . LEU A 1 359 ? -20.266 17.766 10.281 1 92.31 359 LEU A N 1
ATOM 2966 C CA . LEU A 1 359 ? -19.953 17.453 8.891 1 92.31 359 LEU A CA 1
ATOM 2967 C C . LEU A 1 359 ? -19.656 15.969 8.711 1 92.31 359 LEU A C 1
ATOM 2969 O O . LEU A 1 359 ? -18.891 15.391 9.484 1 92.31 359 LEU A O 1
ATOM 2973 N N . PHE A 1 360 ? -20.312 15.336 7.676 1 91.56 360 PHE A N 1
ATOM 2974 C CA . PHE A 1 360 ? -20.094 13.93 7.375 1 91.56 360 PHE A CA 1
ATOM 2975 C C . PHE A 1 360 ? -19.453 13.758 6.004 1 91.56 360 PHE A C 1
ATOM 2977 O O . PHE A 1 360 ? -19.938 14.305 5.012 1 91.56 360 PHE A O 1
ATOM 2984 N N . LYS A 1 361 ? -18.391 13.133 6.031 1 90.12 361 LYS A N 1
ATOM 2985 C CA . LYS A 1 361 ? -17.734 12.812 4.766 1 90.12 361 LYS A CA 1
ATOM 2986 C C . LYS A 1 361 ? -17.891 11.336 4.422 1 90.12 361 LYS A C 1
ATOM 2988 O O . LYS A 1 361 ? -17.359 10.469 5.129 1 90.12 361 LYS A O 1
ATOM 2993 N N . MET A 1 362 ? -18.5 11.047 3.316 1 90.25 362 MET A N 1
ATOM 2994 C CA . MET A 1 362 ? -18.734 9.664 2.896 1 90.25 362 MET A CA 1
ATOM 2995 C C . MET A 1 362 ? -17.422 9 2.498 1 90.25 362 MET A C 1
ATOM 2997 O O . MET A 1 362 ? -16.547 9.633 1.908 1 90.25 362 MET A O 1
ATOM 3001 N N . LYS A 1 363 ? -17.312 7.715 2.824 1 93.5 363 LYS A N 1
ATOM 3002 C CA . LYS A 1 363 ? -16.094 6.977 2.549 1 93.5 363 LYS A CA 1
ATOM 3003 C C . LYS A 1 363 ? -16.312 5.902 1.49 1 93.5 363 LYS A C 1
ATOM 3005 O O . LYS A 1 363 ? -17.375 5.266 1.465 1 93.5 363 LYS A O 1
ATOM 3010 N N . GLU A 1 364 ? -15.344 5.688 0.602 1 95.69 364 GLU A N 1
ATOM 3011 C CA . GLU A 1 364 ? -15.375 4.602 -0.372 1 95.69 364 GLU A CA 1
ATOM 3012 C C . GLU A 1 364 ? -15.477 3.244 0.32 1 95.69 364 GLU A C 1
ATOM 3014 O O . GLU A 1 364 ? -16.078 2.311 -0.218 1 95.69 364 GLU A O 1
ATOM 3019 N N . THR A 1 365 ? -14.914 3.141 1.47 1 97.94 365 THR A N 1
ATOM 3020 C CA . THR A 1 365 ? -15 1.93 2.279 1 97.94 365 THR A CA 1
ATOM 3021 C C . THR A 1 365 ? -16.453 1.494 2.453 1 97.94 365 THR A C 1
ATOM 3023 O O . THR A 1 365 ? -16.75 0.297 2.465 1 97.94 365 THR A O 1
ATOM 3026 N N . HIS A 1 366 ? -17.312 2.471 2.553 1 97.38 366 HIS A N 1
ATOM 3027 C CA . HIS A 1 366 ? -18.734 2.17 2.664 1 97.38 366 HIS A CA 1
ATOM 3028 C C . HIS A 1 366 ? -19.219 1.346 1.476 1 97.38 366 HIS A C 1
ATOM 3030 O O . HIS A 1 366 ? -19.844 0.294 1.654 1 97.38 366 HIS A O 1
ATOM 3036 N N . ASN A 1 367 ? -18.906 1.789 0.308 1 97.69 367 ASN A N 1
ATOM 3037 C CA . ASN A 1 367 ? -19.359 1.135 -0.913 1 97.69 367 ASN A CA 1
ATOM 3038 C C . ASN A 1 367 ? -18.688 -0.222 -1.106 1 97.69 367 ASN A C 1
ATOM 3040 O O . ASN A 1 367 ? -19.344 -1.192 -1.493 1 97.69 367 ASN A O 1
ATOM 3044 N N . ILE A 1 368 ? -17.469 -0.277 -0.845 1 98.38 368 ILE A N 1
ATOM 3045 C CA . ILE A 1 368 ? -16.703 -1.506 -1.054 1 98.38 368 ILE A CA 1
ATOM 3046 C C . ILE A 1 368 ? -17.188 -2.58 -0.083 1 98.38 368 ILE A C 1
ATOM 3048 O O . ILE A 1 368 ? -17.422 -3.725 -0.479 1 98.38 368 ILE A O 1
ATOM 3052 N N . TYR A 1 369 ? -17.359 -2.199 1.179 1 98.44 369 TYR A N 1
ATOM 3053 C CA . TYR A 1 369 ? -17.875 -3.15 2.158 1 98.44 369 TYR A CA 1
ATOM 3054 C C . TYR A 1 369 ? -19.281 -3.607 1.791 1 98.44 369 TYR A C 1
ATOM 3056 O O . TYR A 1 369 ? -19.625 -4.781 1.956 1 98.44 369 TYR A O 1
ATOM 3064 N N . THR A 1 370 ? -20.078 -2.697 1.287 1 98.38 370 THR A N 1
ATOM 3065 C CA . THR A 1 370 ? -21.422 -3.059 0.839 1 98.38 370 THR A CA 1
ATOM 3066 C C . THR A 1 370 ? -21.359 -4.105 -0.267 1 98.38 370 THR A C 1
ATOM 3068 O O . THR A 1 370 ? -22.078 -5.117 -0.214 1 98.38 370 THR A O 1
ATOM 3071 N N . LYS A 1 371 ? -20.562 -3.836 -1.187 1 98.19 371 LYS A N 1
ATOM 3072 C CA . LYS A 1 371 ? -20.422 -4.766 -2.303 1 98.19 371 LYS A CA 1
ATOM 3073 C C . LYS A 1 371 ? -19.906 -6.121 -1.824 1 98.19 371 LYS A C 1
ATOM 3075 O O . LYS A 1 371 ? -20.391 -7.164 -2.271 1 98.19 371 LYS A O 1
ATOM 3080 N N . MET A 1 372 ? -18.953 -6.105 -0.963 1 98.12 372 MET A N 1
ATOM 3081 C CA . MET A 1 372 ? -18.438 -7.336 -0.385 1 98.12 372 MET A CA 1
ATOM 3082 C C . MET A 1 372 ? -19.531 -8.141 0.286 1 98.12 372 MET A C 1
ATOM 3084 O O . MET A 1 372 ? -19.672 -9.344 0.052 1 98.12 372 MET A O 1
ATOM 3088 N N . LEU A 1 373 ? -20.297 -7.43 1.073 1 98.19 373 LEU A N 1
ATOM 3089 C CA . LEU A 1 373 ? -21.359 -8.078 1.831 1 98.19 373 LEU A CA 1
ATOM 3090 C C . LEU A 1 373 ? -22.453 -8.609 0.899 1 98.19 373 LEU A C 1
ATOM 3092 O O . LEU A 1 373 ? -23 -9.688 1.136 1 98.19 373 LEU A O 1
ATOM 3096 N N . LYS A 1 374 ? -22.688 -7.879 -0.14 1 97.5 374 LYS A N 1
ATOM 3097 C CA . LYS A 1 374 ? -23.75 -8.242 -1.069 1 97.5 374 LYS A CA 1
ATOM 3098 C C . LYS A 1 374 ? -23.328 -9.406 -1.961 1 97.5 374 LYS A C 1
ATOM 3100 O O . LYS A 1 374 ? -24.109 -10.344 -2.176 1 97.5 374 LYS A O 1
ATOM 3105 N N . THR A 1 375 ? -22.094 -9.43 -2.432 1 97.06 375 THR A N 1
ATOM 3106 C CA . THR A 1 375 ? -21.688 -10.375 -3.467 1 97.06 375 THR A CA 1
ATOM 3107 C C . THR A 1 375 ? -20.906 -11.531 -2.863 1 97.06 375 THR A C 1
ATOM 3109 O O . THR A 1 375 ? -20.828 -12.617 -3.447 1 97.06 375 THR A O 1
ATOM 3112 N N . GLY A 1 376 ? -20.203 -11.242 -1.768 1 97.44 376 GLY A N 1
ATOM 3113 C CA . GLY A 1 376 ? -19.281 -12.219 -1.2 1 97.44 376 GLY A CA 1
ATOM 3114 C C . GLY A 1 376 ? -17.906 -12.172 -1.831 1 97.44 376 GLY A C 1
ATOM 3115 O O . GLY A 1 376 ? -17 -12.875 -1.391 1 97.44 376 GLY A O 1
ATOM 3116 N N . TYR A 1 377 ? -17.703 -11.336 -2.807 1 97.62 377 TYR A N 1
ATOM 3117 C CA . TYR A 1 377 ? -16.438 -11.227 -3.52 1 97.62 377 TYR A CA 1
ATOM 3118 C C . TYR A 1 377 ? -15.461 -10.32 -2.77 1 97.62 377 TYR A C 1
ATOM 3120 O O . TYR A 1 377 ? -15.875 -9.344 -2.143 1 97.62 377 TYR A O 1
ATOM 3128 N N . SER A 1 378 ? -14.234 -10.672 -2.828 1 97.5 378 SER A N 1
ATOM 3129 C CA . SER A 1 378 ? -13.195 -9.766 -2.355 1 97.5 378 SER A CA 1
ATOM 3130 C C . SER A 1 378 ? -12.977 -8.617 -3.334 1 97.5 378 SER A C 1
ATOM 3132 O O . SER A 1 378 ? -13.031 -8.812 -4.551 1 97.5 378 SER A O 1
ATOM 3134 N N . PRO A 1 379 ? -12.766 -7.465 -2.857 1 95.81 379 PRO A N 1
ATOM 3135 C CA . PRO A 1 379 ? -12.492 -6.34 -3.752 1 95.81 379 PRO A CA 1
ATOM 3136 C C . PRO A 1 379 ? -11.094 -6.395 -4.363 1 95.81 379 PRO A C 1
ATOM 3138 O O . PRO A 1 379 ? -10.805 -5.672 -5.32 1 95.81 379 PRO A O 1
ATOM 3141 N N . LEU A 1 380 ? -10.242 -7.188 -3.723 1 92.44 380 LEU A N 1
ATOM 3142 C CA . LEU A 1 380 ? -8.867 -7.297 -4.195 1 92.44 380 LEU A CA 1
ATOM 3143 C C . LEU A 1 380 ? -8.492 -8.75 -4.453 1 92.44 380 LEU A C 1
ATOM 3145 O O . LEU A 1 380 ? -8.914 -9.641 -3.711 1 92.44 380 LEU A O 1
ATOM 3149 N N . ASP A 1 381 ? -7.629 -8.945 -5.484 1 82.38 381 ASP A N 1
ATOM 3150 C CA . ASP A 1 381 ? -7.062 -10.266 -5.73 1 82.38 381 ASP A CA 1
ATOM 3151 C C . ASP A 1 381 ? -5.773 -10.469 -4.941 1 82.38 381 ASP A C 1
ATOM 3153 O O . ASP A 1 381 ? -5.004 -9.523 -4.742 1 82.38 381 ASP A O 1
ATOM 3157 N N . MET B 1 1 ? 14.203 -15.594 -38.375 1 67.75 1 MET B N 1
ATOM 3158 C CA . MET B 1 1 ? 13.055 -14.914 -38.969 1 67.75 1 MET B CA 1
ATOM 3159 C C . MET B 1 1 ? 13.078 -13.422 -38.656 1 67.75 1 MET B C 1
ATOM 3161 O O . MET B 1 1 ? 13.383 -13.031 -37.531 1 67.75 1 MET B O 1
ATOM 3165 N N . ASP B 1 2 ? 12.992 -12.664 -39.625 1 80.81 2 ASP B N 1
ATOM 3166 C CA . ASP B 1 2 ? 12.977 -11.211 -39.438 1 80.81 2 ASP B CA 1
ATOM 3167 C C . ASP B 1 2 ? 11.703 -10.766 -38.719 1 80.81 2 ASP B C 1
ATOM 3169 O O . ASP B 1 2 ? 10.711 -11.492 -38.688 1 80.81 2 ASP B O 1
ATOM 3173 N N . GLU B 1 3 ? 11.781 -9.711 -37.969 1 83.56 3 GLU B N 1
ATOM 3174 C CA . GLU B 1 3 ? 10.664 -9.188 -37.188 1 83.56 3 GLU B CA 1
ATOM 3175 C C . GLU B 1 3 ? 9.414 -9.031 -38.031 1 83.56 3 GLU B C 1
ATOM 3177 O O . GLU B 1 3 ? 8.312 -9.383 -37.594 1 83.56 3 GLU B O 1
ATOM 3182 N N . ASN B 1 4 ? 9.57 -8.578 -39.188 1 85.44 4 ASN B N 1
ATOM 3183 C CA . ASN B 1 4 ? 8.43 -8.383 -40.094 1 85.44 4 ASN B CA 1
ATOM 3184 C C . ASN B 1 4 ? 7.773 -9.711 -40.438 1 85.44 4 ASN B C 1
ATOM 3186 O O . ASN B 1 4 ? 6.547 -9.812 -40.5 1 85.44 4 ASN B O 1
ATOM 3190 N N . GLU B 1 5 ? 8.617 -10.641 -40.75 1 86.5 5 GLU B N 1
ATOM 3191 C CA . GLU B 1 5 ? 8.109 -11.977 -41.062 1 86.5 5 GLU B CA 1
ATOM 3192 C C . GLU B 1 5 ? 7.348 -12.57 -39.875 1 86.5 5 GLU B C 1
ATOM 3194 O O . GLU B 1 5 ? 6.297 -13.18 -40.031 1 86.5 5 GLU B O 1
ATOM 3199 N N . LEU B 1 6 ? 7.883 -12.344 -38.75 1 86.56 6 LEU B N 1
ATOM 3200 C CA . LEU B 1 6 ? 7.266 -12.859 -37.531 1 86.56 6 LEU B CA 1
ATOM 3201 C C . LEU B 1 6 ? 5.906 -12.211 -37.281 1 86.56 6 LEU B C 1
ATOM 3203 O O . LEU B 1 6 ? 4.941 -12.898 -36.938 1 86.56 6 LEU B O 1
ATOM 3207 N N . VAL B 1 7 ? 5.82 -10.961 -37.531 1 89.31 7 VAL B N 1
ATOM 3208 C CA . VAL B 1 7 ? 4.57 -10.234 -37.312 1 89.31 7 VAL B CA 1
ATOM 3209 C C . VAL B 1 7 ? 3.543 -10.664 -38.375 1 89.31 7 VAL B C 1
ATOM 3211 O O . VAL B 1 7 ? 2.348 -10.758 -38.062 1 89.31 7 VAL B O 1
ATOM 3214 N N . ASN B 1 8 ? 4.043 -10.898 -39.531 1 89.81 8 ASN B N 1
ATOM 3215 C CA . ASN B 1 8 ? 3.146 -11.406 -40.562 1 89.81 8 ASN B CA 1
ATOM 3216 C C . ASN B 1 8 ? 2.568 -12.773 -40.188 1 89.81 8 ASN B C 1
ATOM 3218 O O . ASN B 1 8 ? 1.371 -13.008 -40.344 1 89.81 8 ASN B O 1
ATOM 3222 N N . LYS B 1 9 ? 3.436 -13.594 -39.719 1 89.25 9 LYS B N 1
ATOM 3223 C CA . LYS B 1 9 ? 2.977 -14.898 -39.25 1 89.25 9 LYS B CA 1
ATOM 3224 C C . LYS B 1 9 ? 1.975 -14.766 -38.094 1 89.25 9 LYS B C 1
ATOM 3226 O O . LYS B 1 9 ? 0.982 -15.492 -38.062 1 89.25 9 LYS B O 1
ATOM 3231 N N . LEU B 1 10 ? 2.297 -13.906 -37.219 1 90.56 10 LEU B N 1
ATOM 3232 C CA . LEU B 1 10 ? 1.406 -13.633 -36.094 1 90.56 10 LEU B CA 1
ATOM 3233 C C . LEU B 1 10 ? 0.053 -13.125 -36.594 1 90.56 10 LEU B C 1
ATOM 3235 O O . LEU B 1 10 ? -0.992 -13.562 -36.094 1 90.56 10 LEU B O 1
ATOM 3239 N N . SER B 1 11 ? 0.108 -12.219 -37.5 1 91.81 11 SER B N 1
ATOM 3240 C CA . SER B 1 11 ? -1.104 -11.664 -38.094 1 91.81 11 SER B CA 1
ATOM 3241 C C . SER B 1 11 ? -1.969 -12.766 -38.719 1 91.81 11 SER B C 1
ATOM 3243 O O . SER B 1 11 ? -3.18 -12.805 -38.5 1 91.81 11 SER B O 1
ATOM 3245 N N . ASP B 1 12 ? -1.369 -13.602 -39.375 1 90.25 12 ASP B N 1
ATOM 3246 C CA . ASP B 1 12 ? -2.082 -14.711 -40.031 1 90.25 12 ASP B CA 1
ATOM 3247 C C . ASP B 1 12 ? -2.674 -15.648 -38.969 1 90.25 12 ASP B C 1
ATOM 3249 O O . ASP B 1 12 ? -3.824 -16.078 -39.094 1 90.25 12 ASP B O 1
ATOM 3253 N N . ALA B 1 13 ? -1.909 -15.93 -38 1 88.38 13 ALA B N 1
ATOM 3254 C CA . ALA B 1 13 ? -2.318 -16.859 -36.938 1 88.38 13 ALA B CA 1
ATOM 3255 C C . ALA B 1 13 ? -3.527 -16.328 -36.188 1 88.38 13 ALA B C 1
ATOM 3257 O O . ALA B 1 13 ? -4.422 -17.094 -35.812 1 88.38 13 ALA B O 1
ATOM 3258 N N . LEU B 1 14 ? -3.611 -15.039 -35.969 1 90.25 14 LEU B N 1
ATOM 3259 C CA . LEU B 1 14 ? -4.641 -14.445 -35.125 1 90.25 14 LEU B CA 1
ATOM 3260 C C . LEU B 1 14 ? -5.797 -13.906 -35.969 1 90.25 14 LEU B C 1
ATOM 3262 O O . LEU B 1 14 ? -6.867 -13.609 -35.438 1 90.25 14 LEU B O 1
ATOM 3266 N N . GLY B 1 15 ? -5.539 -13.797 -37.188 1 87.31 15 GLY B N 1
ATOM 3267 C CA . GLY B 1 15 ? -6.531 -13.172 -38.062 1 87.31 15 GLY B CA 1
ATOM 3268 C C . GLY B 1 15 ? -6.672 -11.68 -37.844 1 87.31 15 GLY B C 1
ATOM 3269 O O . GLY B 1 15 ? -7.781 -11.141 -37.875 1 87.31 15 GLY B O 1
ATOM 3270 N N . ILE B 1 16 ? -5.594 -11.078 -37.375 1 89.56 16 ILE B N 1
ATOM 3271 C CA . ILE B 1 16 ? -5.582 -9.641 -37.125 1 89.56 16 ILE B CA 1
ATOM 3272 C C . ILE B 1 16 ? -4.672 -8.945 -38.125 1 89.56 16 ILE B C 1
ATOM 3274 O O . ILE B 1 16 ? -3.6 -9.461 -38.469 1 89.56 16 ILE B O 1
ATOM 3278 N N . GLU B 1 17 ? -5.055 -7.797 -38.5 1 89.94 17 GLU B N 1
ATOM 3279 C CA . GLU B 1 17 ? -4.305 -7.055 -39.5 1 89.94 17 GLU B CA 1
ATOM 3280 C C . GLU B 1 17 ? -2.91 -6.695 -39 1 89.94 17 GLU B C 1
ATOM 3282 O O . GLU B 1 17 ? -2.74 -6.332 -37.844 1 89.94 17 GLU B O 1
ATOM 3287 N N . TYR B 1 18 ? -2.041 -6.789 -39.938 1 87.81 18 TYR B N 1
ATOM 3288 C CA . TYR B 1 18 ? -0.64 -6.504 -39.656 1 87.81 18 TYR B CA 1
ATOM 3289 C C . TYR B 1 18 ? -0.484 -5.133 -39 1 87.81 18 TYR B C 1
ATOM 3291 O O . TYR B 1 18 ? 0.228 -4.988 -38 1 87.81 18 TYR B O 1
ATOM 3299 N N . GLU B 1 19 ? -1.199 -4.16 -39.5 1 88.31 19 GLU B N 1
ATOM 3300 C CA . GLU B 1 19 ? -1.054 -2.781 -39.031 1 88.31 19 GLU B CA 1
ATOM 3301 C C . GLU B 1 19 ? -1.526 -2.629 -37.594 1 88.31 19 GLU B C 1
ATOM 3303 O O . GLU B 1 19 ? -0.942 -1.866 -36.812 1 88.31 19 GLU B O 1
ATOM 3308 N N . LYS B 1 20 ? -2.439 -3.348 -37.312 1 87.25 20 LYS B N 1
ATOM 3309 C CA . LYS B 1 20 ? -2.988 -3.297 -35.969 1 87.25 20 LYS B CA 1
ATOM 3310 C C . LYS B 1 20 ? -2.041 -3.949 -34.969 1 87.25 20 LYS B C 1
ATOM 3312 O O . LYS B 1 20 ? -1.86 -3.445 -33.844 1 87.25 20 LYS B O 1
ATOM 3317 N N . LEU B 1 21 ? -1.446 -5.047 -35.375 1 89.44 21 LEU B N 1
ATOM 3318 C CA . LEU B 1 21 ? -0.562 -5.801 -34.5 1 89.44 21 LEU B CA 1
ATOM 3319 C C . LEU B 1 21 ? 0.783 -5.102 -34.344 1 89.44 21 LEU B C 1
ATOM 3321 O O . LEU B 1 21 ? 1.363 -5.09 -33.25 1 89.44 21 LEU B O 1
ATOM 3325 N N . SER B 1 22 ? 1.183 -4.488 -35.406 1 89.25 22 SER B N 1
ATOM 3326 C CA . SER B 1 22 ? 2.518 -3.904 -35.438 1 89.25 22 SER B CA 1
ATOM 3327 C C . SER B 1 22 ? 2.639 -2.752 -34.438 1 89.25 22 SER B C 1
ATOM 3329 O O . SER B 1 22 ? 3.715 -2.51 -33.906 1 89.25 22 SER B O 1
ATOM 3331 N N . LYS B 1 23 ? 1.512 -2.154 -34.188 1 89.94 23 LYS B N 1
ATOM 3332 C CA . LYS B 1 23 ? 1.5 -1.013 -33.281 1 89.94 23 LYS B CA 1
ATOM 3333 C C . LYS B 1 23 ? 1.742 -1.453 -31.844 1 89.94 23 LYS B C 1
ATOM 3335 O O . LYS B 1 23 ? 2.109 -0.64 -30.984 1 89.94 23 LYS B O 1
ATOM 3340 N N . HIS B 1 24 ? 1.564 -2.746 -31.547 1 90.31 24 HIS B N 1
ATOM 3341 C CA . HIS B 1 24 ? 1.636 -3.23 -30.172 1 90.31 24 HIS B CA 1
ATOM 3342 C C . HIS B 1 24 ? 2.947 -3.965 -29.906 1 90.31 24 HIS B C 1
ATOM 3344 O O . HIS B 1 24 ? 3.254 -4.312 -28.766 1 90.31 24 HIS B O 1
ATOM 3350 N N . ILE B 1 25 ? 3.68 -4.125 -30.984 1 88 25 ILE B N 1
ATOM 3351 C CA . ILE B 1 25 ? 4.938 -4.855 -30.859 1 88 25 ILE B CA 1
ATOM 3352 C C . ILE B 1 25 ? 5.922 -4.035 -30.031 1 88 25 ILE B C 1
ATOM 3354 O O . ILE B 1 25 ? 6.117 -2.846 -30.281 1 88 25 ILE B O 1
ATOM 3358 N N . GLY B 1 26 ? 6.496 -4.688 -29.016 1 85.12 26 GLY B N 1
ATOM 3359 C CA . GLY B 1 26 ? 7.43 -4.012 -28.141 1 85.12 26 GLY B CA 1
ATOM 3360 C C . GLY B 1 26 ? 6.762 -3.385 -26.938 1 85.12 26 GLY B C 1
ATOM 3361 O O . GLY B 1 26 ? 7.438 -3.012 -25.969 1 85.12 26 GLY B O 1
ATOM 3362 N N . ARG B 1 27 ? 5.5 -3.184 -26.859 1 86.62 27 ARG B N 1
ATOM 3363 C CA . ARG B 1 27 ? 4.746 -2.609 -25.75 1 86.62 27 ARG B CA 1
ATOM 3364 C C . ARG B 1 27 ? 3.871 -3.662 -25.078 1 86.62 27 ARG B C 1
ATOM 3366 O O . ARG B 1 27 ? 4.289 -4.301 -24.125 1 86.62 27 ARG B O 1
ATOM 3373 N N . SER B 1 28 ? 2.812 -3.988 -25.797 1 92.75 28 SER B N 1
ATOM 3374 C CA . SER B 1 28 ? 1.83 -4.93 -25.281 1 92.75 28 SER B CA 1
ATOM 3375 C C . SER B 1 28 ? 2.117 -6.352 -25.75 1 92.75 28 SER B C 1
ATOM 3377 O O . SER B 1 28 ? 1.603 -7.316 -25.188 1 92.75 28 SER B O 1
ATOM 3379 N N . ILE B 1 29 ? 2.992 -6.457 -26.828 1 93.44 29 ILE B N 1
ATOM 3380 C CA . ILE B 1 29 ? 3.365 -7.754 -27.391 1 93.44 29 ILE B CA 1
ATOM 3381 C C . ILE B 1 29 ? 4.887 -7.879 -27.422 1 93.44 29 ILE B C 1
ATOM 3383 O O . ILE B 1 29 ? 5.574 -6.98 -27.922 1 93.44 29 ILE B O 1
ATOM 3387 N N . ARG B 1 30 ? 5.344 -9 -26.922 1 93.5 30 ARG B N 1
ATOM 3388 C CA . ARG B 1 30 ? 6.785 -9.227 -26.922 1 93.5 30 ARG B CA 1
ATOM 3389 C C . ARG B 1 30 ? 7.156 -10.422 -27.797 1 93.5 30 ARG B C 1
ATOM 3391 O O . ARG B 1 30 ? 6.504 -11.461 -27.734 1 93.5 30 ARG B O 1
ATOM 3398 N N . LEU B 1 31 ? 8.172 -10.219 -28.578 1 92.94 31 LEU B N 1
ATOM 3399 C CA . LEU B 1 31 ? 8.742 -11.297 -29.391 1 92.94 31 LEU B CA 1
ATOM 3400 C C . LEU B 1 31 ? 9.844 -12.016 -28.625 1 92.94 31 LEU B C 1
ATOM 3402 O O . LEU B 1 31 ? 10.75 -11.375 -28.078 1 92.94 31 LEU B O 1
ATOM 3406 N N . MET B 1 32 ? 9.656 -13.305 -28.562 1 93.12 32 MET B N 1
ATOM 3407 C CA . MET B 1 32 ? 10.609 -14.102 -27.781 1 93.12 32 MET B CA 1
ATOM 3408 C C . MET B 1 32 ? 11.109 -15.289 -28.594 1 93.12 32 MET B C 1
ATOM 3410 O O . MET B 1 32 ? 10.547 -15.609 -29.656 1 93.12 32 MET B O 1
ATOM 3414 N N . LYS B 1 33 ? 12.188 -15.797 -28.047 1 92.31 33 LYS B N 1
ATOM 3415 C CA . LYS B 1 33 ? 12.758 -17 -28.656 1 92.31 33 LYS B CA 1
ATOM 3416 C C . LYS B 1 33 ? 13.133 -18.031 -27.609 1 92.31 33 LYS B C 1
ATOM 3418 O O . LYS B 1 33 ? 13.625 -17.688 -26.531 1 92.31 33 LYS B O 1
ATOM 3423 N N . TYR B 1 34 ? 12.797 -19.281 -27.906 1 92.88 34 TYR B N 1
ATOM 3424 C CA . TYR B 1 34 ? 13.25 -20.453 -27.156 1 92.88 34 TYR B CA 1
ATOM 3425 C C . TYR B 1 34 ? 13.945 -21.453 -28.078 1 92.88 34 TYR B C 1
ATOM 3427 O O . TYR B 1 34 ? 13.281 -22.219 -28.781 1 92.88 34 TYR B O 1
ATOM 3435 N N . GLY B 1 35 ? 15.219 -21.453 -27.953 1 88.38 35 GLY B N 1
ATOM 3436 C CA . GLY B 1 35 ? 15.938 -22.188 -28.984 1 88.38 35 GLY B CA 1
ATOM 3437 C C . GLY B 1 35 ? 15.641 -21.688 -30.391 1 88.38 35 GLY B C 1
ATOM 3438 O O . GLY B 1 35 ? 15.828 -20.5 -30.688 1 88.38 35 GLY B O 1
ATOM 3439 N N . GLU B 1 36 ? 15.086 -22.578 -31.156 1 88.69 36 GLU B N 1
ATOM 3440 C CA . GLU B 1 36 ? 14.773 -22.219 -32.531 1 88.69 36 GLU B CA 1
ATOM 3441 C C . GLU B 1 36 ? 13.305 -21.812 -32.688 1 88.69 36 GLU B C 1
ATOM 3443 O O . GLU B 1 36 ? 12.883 -21.359 -33.75 1 88.69 36 GLU B O 1
ATOM 3448 N N . LEU B 1 37 ? 12.641 -21.938 -31.625 1 93.5 37 LEU B N 1
ATOM 3449 C CA . LEU B 1 37 ? 11.211 -21.641 -31.672 1 93.5 37 LEU B CA 1
ATOM 3450 C C . LEU B 1 37 ? 10.953 -20.172 -31.391 1 93.5 37 LEU B C 1
ATOM 3452 O O . LEU B 1 37 ? 11.305 -19.672 -30.312 1 93.5 37 LEU B O 1
ATOM 3456 N N . ASN B 1 38 ? 10.328 -19.484 -32.375 1 94.62 38 ASN B N 1
ATOM 3457 C CA . ASN B 1 38 ? 9.852 -18.125 -32.156 1 94.62 38 ASN B CA 1
ATOM 3458 C C . ASN B 1 38 ? 8.453 -18.125 -31.531 1 94.62 38 ASN B C 1
ATOM 3460 O O . ASN B 1 38 ? 7.609 -18.938 -31.891 1 94.62 38 ASN B O 1
ATOM 3464 N N . TYR B 1 39 ? 8.281 -17.312 -30.594 1 95.38 39 TYR B N 1
ATOM 3465 C CA . TYR B 1 39 ? 6.934 -17.172 -30.031 1 95.38 39 TYR B CA 1
ATOM 3466 C C . TYR B 1 39 ? 6.668 -15.75 -29.578 1 95.38 39 TYR B C 1
ATOM 3468 O O . TYR B 1 39 ? 7.586 -14.922 -29.531 1 95.38 39 TYR B O 1
ATOM 3476 N N . VAL B 1 40 ? 5.371 -15.43 -29.312 1 95.31 40 VAL B N 1
ATOM 3477 C CA . VAL B 1 40 ? 4.953 -14.086 -28.922 1 95.31 40 VAL B CA 1
ATOM 3478 C C . VAL B 1 40 ? 4.168 -14.148 -27.625 1 95.31 40 VAL B C 1
ATOM 3480 O O . VAL B 1 40 ? 3.455 -15.117 -27.359 1 95.31 40 VAL B O 1
ATOM 3483 N N . VAL B 1 41 ? 4.398 -13.164 -26.797 1 96.12 41 VAL B N 1
ATOM 3484 C CA . VAL B 1 41 ? 3.748 -13.094 -25.484 1 96.12 41 VAL B CA 1
ATOM 3485 C C . VAL B 1 41 ? 2.881 -11.836 -25.406 1 96.12 41 VAL B C 1
ATOM 3487 O O . VAL B 1 41 ? 3.342 -10.734 -25.719 1 96.12 41 VAL B O 1
ATOM 3490 N N . PHE B 1 42 ? 1.646 -11.969 -25.062 1 96.31 42 PHE B N 1
ATOM 3491 C CA . PHE B 1 42 ? 0.771 -10.836 -24.766 1 96.31 42 PHE B CA 1
ATOM 3492 C C . PHE B 1 42 ? 0.965 -10.367 -23.328 1 96.31 42 PHE B C 1
ATOM 3494 O O . PHE B 1 42 ? 0.615 -11.078 -22.375 1 96.31 42 PHE B O 1
ATOM 3501 N N . ARG B 1 43 ? 1.334 -9.195 -23.125 1 95.12 43 ARG B N 1
ATOM 3502 C CA . ARG B 1 43 ? 1.682 -8.688 -21.797 1 95.12 43 ARG B CA 1
ATOM 3503 C C . ARG B 1 43 ? 0.479 -8.023 -21.125 1 95.12 43 ARG B C 1
ATOM 3505 O O . ARG B 1 43 ? 0.552 -7.617 -19.969 1 95.12 43 ARG B O 1
ATOM 3512 N N . ARG B 1 44 ? -0.555 -7.812 -21.797 1 95.12 44 ARG B N 1
ATOM 3513 C CA . ARG B 1 44 ? -1.822 -7.289 -21.297 1 95.12 44 ARG B CA 1
ATOM 3514 C C . ARG B 1 44 ? -2.992 -7.801 -22.125 1 95.12 44 ARG B C 1
ATOM 3516 O O . ARG B 1 44 ? -2.791 -8.43 -23.172 1 95.12 44 ARG B O 1
ATOM 3523 N N . ASP B 1 45 ? -4.117 -7.527 -21.594 1 93.5 45 ASP B N 1
ATOM 3524 C CA . ASP B 1 45 ? -5.293 -7.809 -22.406 1 93.5 45 ASP B CA 1
ATOM 3525 C C . ASP B 1 45 ? -5.293 -6.965 -23.672 1 93.5 45 ASP B C 1
ATOM 3527 O O . ASP B 1 45 ? -5.184 -5.738 -23.609 1 93.5 45 ASP B O 1
ATOM 3531 N N . LEU B 1 46 ? -5.41 -7.723 -24.812 1 91.44 46 LEU B N 1
ATOM 3532 C CA . LEU B 1 46 ? -5.273 -7.008 -26.078 1 91.44 46 LEU B CA 1
ATOM 3533 C C . LEU B 1 46 ? -5.957 -7.77 -27.203 1 91.44 46 LEU B C 1
ATOM 3535 O O . LEU B 1 46 ? -5.773 -8.984 -27.344 1 91.44 46 LEU B O 1
ATOM 3539 N N . LEU B 1 47 ? -6.77 -7.062 -27.922 1 90.25 47 LEU B N 1
ATOM 3540 C CA . LEU B 1 47 ? -7.344 -7.57 -29.172 1 90.25 47 LEU B CA 1
ATOM 3541 C C . LEU B 1 47 ? -8.133 -8.852 -28.922 1 90.25 47 LEU B C 1
ATOM 3543 O O . LEU B 1 47 ? -8.023 -9.812 -29.688 1 90.25 47 LEU B O 1
ATOM 3547 N N . GLY B 1 48 ? -8.711 -9 -27.688 1 90 48 GLY B N 1
ATOM 3548 C CA . GLY B 1 48 ? -9.547 -10.148 -27.375 1 90 48 GLY B CA 1
ATOM 3549 C C . GLY B 1 48 ? -8.781 -11.273 -26.719 1 90 48 GLY B C 1
ATOM 3550 O O . GLY B 1 48 ? -9.367 -12.297 -26.344 1 90 48 GLY B O 1
ATOM 3551 N N . TYR B 1 49 ? -7.465 -11.055 -26.547 1 93.56 49 TYR B N 1
ATOM 3552 C CA . TYR B 1 49 ? -6.645 -12.07 -25.906 1 93.56 49 TYR B CA 1
ATOM 3553 C C . TYR B 1 49 ? -6.23 -11.633 -24.5 1 93.56 49 TYR B C 1
ATOM 3555 O O . TYR B 1 49 ? -5.93 -10.453 -24.281 1 93.56 49 TYR B O 1
ATOM 3563 N N . ARG B 1 50 ? -6.156 -12.586 -23.672 1 94.75 50 ARG B N 1
ATOM 3564 C CA . ARG B 1 50 ? -5.836 -12.312 -22.281 1 94.75 50 ARG B CA 1
ATOM 3565 C C . ARG B 1 50 ? -4.332 -12.133 -22.094 1 94.75 50 ARG B C 1
ATOM 3567 O O . ARG B 1 50 ? -3.535 -12.711 -22.828 1 94.75 50 ARG B O 1
ATOM 3574 N N . GLU B 1 51 ? -4.062 -11.32 -21.125 1 96.12 51 GLU B N 1
ATOM 3575 C CA . GLU B 1 51 ? -2.672 -11.242 -20.672 1 96.12 51 GLU B CA 1
ATOM 3576 C C . GLU B 1 51 ? -2.09 -12.641 -20.453 1 96.12 51 GLU B C 1
ATOM 3578 O O . GLU B 1 51 ? -2.77 -13.523 -19.922 1 96.12 51 GLU B O 1
ATOM 3583 N N . GLY B 1 52 ? -0.889 -12.844 -20.844 1 96.81 52 GLY B N 1
ATOM 3584 C CA . GLY B 1 52 ? -0.22 -14.117 -20.656 1 96.81 52 GLY B CA 1
ATOM 3585 C C . GLY B 1 52 ? -0.423 -15.078 -21.812 1 96.81 52 GLY B C 1
ATOM 3586 O O . GLY B 1 52 ? 0.161 -16.156 -21.828 1 96.81 52 GLY B O 1
ATOM 3587 N N . THR B 1 53 ? -1.232 -14.711 -22.812 1 97.69 53 THR B N 1
ATOM 3588 C CA . THR B 1 53 ? -1.388 -15.531 -24.016 1 97.69 53 THR B CA 1
ATOM 3589 C C . THR B 1 53 ? -0.068 -15.633 -24.766 1 97.69 53 THR B C 1
ATOM 3591 O O . THR B 1 53 ? 0.66 -14.641 -24.891 1 97.69 53 THR B O 1
ATOM 3594 N N . THR B 1 54 ? 0.173 -16.797 -25.219 1 97.44 54 THR B N 1
ATOM 3595 C CA . THR B 1 54 ? 1.393 -17.094 -25.969 1 97.44 54 THR B CA 1
ATOM 3596 C C . THR B 1 54 ? 1.062 -17.719 -27.328 1 97.44 54 THR B C 1
ATOM 3598 O O . THR B 1 54 ? 0.206 -18.609 -27.406 1 97.44 54 THR B O 1
ATOM 3601 N N . ILE B 1 55 ? 1.732 -17.234 -28.344 1 96.81 55 ILE B N 1
ATOM 3602 C CA . ILE B 1 55 ? 1.577 -17.828 -29.656 1 96.81 55 ILE B CA 1
ATOM 3603 C C . ILE B 1 55 ? 2.906 -18.438 -30.109 1 96.81 55 ILE B C 1
ATOM 3605 O O . ILE B 1 55 ? 3.881 -17.703 -30.328 1 96.81 55 ILE B O 1
ATOM 3609 N N . LEU B 1 56 ? 2.887 -19.719 -30.25 1 96.75 56 LEU B N 1
ATOM 3610 C CA . LEU B 1 56 ? 4.059 -20.422 -30.766 1 96.75 56 LEU B CA 1
ATOM 3611 C C . LEU B 1 56 ? 4.078 -20.391 -32.281 1 96.75 56 LEU B C 1
ATOM 3613 O O . LEU B 1 56 ? 3.115 -20.797 -32.938 1 96.75 56 LEU B O 1
ATOM 3617 N N . LEU B 1 57 ? 5.172 -19.906 -32.844 1 94.31 57 LEU B N 1
ATOM 3618 C CA . LEU B 1 57 ? 5.227 -19.641 -34.281 1 94.31 57 LEU B CA 1
ATOM 3619 C C . LEU B 1 57 ? 6.129 -20.656 -34.969 1 94.31 57 LEU B C 1
ATOM 3621 O O . LEU B 1 57 ? 7.117 -20.281 -35.594 1 94.31 57 LEU B O 1
ATOM 3625 N N . GLY B 1 58 ? 5.777 -21.906 -34.844 1 89.69 58 GLY B N 1
ATOM 3626 C CA . GLY B 1 58 ? 6.43 -22.938 -35.625 1 89.69 58 GLY B CA 1
ATOM 3627 C C . GLY B 1 58 ? 5.816 -23.109 -37 1 89.69 58 GLY B C 1
ATOM 3628 O O . GLY B 1 58 ? 5.402 -22.141 -37.625 1 89.69 58 GLY B O 1
ATOM 3629 N N . GLU B 1 59 ? 5.859 -24.312 -37.562 1 87.31 59 GLU B N 1
ATOM 3630 C CA . GLU B 1 59 ? 5.258 -24.609 -38.844 1 87.31 59 GLU B CA 1
ATOM 3631 C C . GLU B 1 59 ? 3.771 -24.266 -38.844 1 87.31 59 GLU B C 1
ATOM 3633 O O . GLU B 1 59 ? 3.301 -23.547 -39.75 1 87.31 59 GLU B O 1
ATOM 3638 N N . GLU B 1 60 ? 3.117 -24.797 -37.875 1 90.19 60 GLU B N 1
ATOM 3639 C CA . GLU B 1 60 ? 1.733 -24.422 -37.594 1 90.19 60 GLU B CA 1
ATOM 3640 C C . GLU B 1 60 ? 1.614 -23.703 -36.25 1 90.19 60 GLU B C 1
ATOM 3642 O O . GLU B 1 60 ? 1.89 -24.281 -35.188 1 90.19 60 GLU B O 1
ATOM 3647 N N . PRO B 1 61 ? 1.133 -22.516 -36.344 1 93.88 61 PRO B N 1
ATOM 3648 C CA . PRO B 1 61 ? 1.074 -21.75 -35.094 1 93.88 61 PRO B CA 1
ATOM 3649 C C . PRO B 1 61 ? 0.117 -22.359 -34.094 1 93.88 61 PRO B C 1
ATOM 3651 O O . PRO B 1 61 ? -0.913 -22.922 -34.469 1 93.88 61 PRO B O 1
ATOM 3654 N N . LEU B 1 62 ? 0.485 -22.266 -32.844 1 95.31 62 LEU B N 1
ATOM 3655 C CA . LEU B 1 62 ? -0.351 -22.719 -31.75 1 95.31 62 LEU B CA 1
ATOM 3656 C C . LEU B 1 62 ? -0.611 -21.578 -30.766 1 95.31 62 LEU B C 1
ATOM 3658 O O . LEU B 1 62 ? 0.329 -20.969 -30.25 1 95.31 62 LEU B O 1
ATOM 3662 N N . ILE B 1 63 ? -1.887 -21.266 -30.531 1 96.38 63 ILE B N 1
ATOM 3663 C CA . ILE B 1 63 ? -2.268 -20.234 -29.562 1 96.38 63 ILE B CA 1
ATOM 3664 C C . ILE B 1 63 ? -2.521 -20.859 -28.203 1 96.38 63 ILE B C 1
ATOM 3666 O O . ILE B 1 63 ? -3.377 -21.75 -28.078 1 96.38 63 ILE B O 1
ATOM 3670 N N . VAL B 1 64 ? -1.731 -20.516 -27.234 1 97.38 64 VAL B N 1
ATOM 3671 C CA . VAL B 1 64 ? -1.952 -20.906 -25.859 1 97.38 64 VAL B CA 1
ATOM 3672 C C . VAL B 1 64 ? -2.535 -19.734 -25.078 1 97.38 64 VAL B C 1
ATOM 3674 O 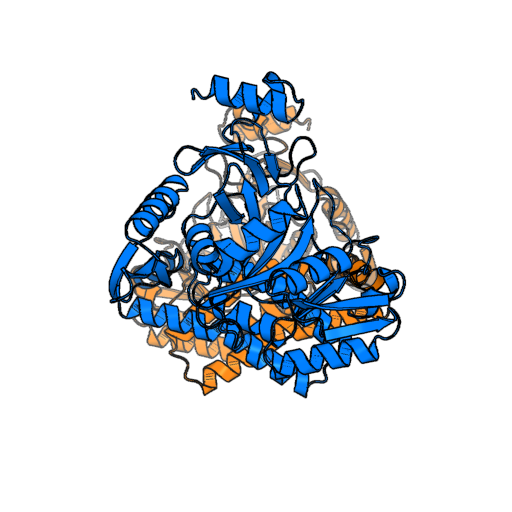O . VAL B 1 64 ? -1.807 -18.812 -24.672 1 97.38 64 VAL B O 1
ATOM 3677 N N . HIS B 1 65 ? -3.766 -19.781 -24.828 1 96.88 65 HIS B N 1
ATOM 3678 C CA . HIS B 1 65 ? -4.484 -18.656 -24.219 1 96.88 65 HIS B CA 1
ATOM 3679 C C . HIS B 1 65 ? -4.078 -18.453 -22.766 1 96.88 65 HIS B C 1
ATOM 3681 O O . HIS B 1 65 ? -3.775 -19.422 -22.062 1 96.88 65 HIS B O 1
ATOM 3687 N N . GLY B 1 66 ? -4.09 -17.156 -22.391 1 96.12 66 GLY B N 1
ATOM 3688 C CA . GLY B 1 66 ? -3.855 -16.859 -20.984 1 96.12 66 GLY B CA 1
ATOM 3689 C C . GLY B 1 66 ? -4.891 -17.484 -20.062 1 96.12 66 GLY B C 1
ATOM 3690 O O . GLY B 1 66 ? -6.055 -17.625 -20.438 1 96.12 66 GLY B O 1
ATOM 3691 N N . TYR B 1 67 ? -4.41 -17.859 -18.891 1 91.38 67 TYR B N 1
ATOM 3692 C CA . TYR B 1 67 ? -5.312 -18.469 -17.906 1 91.38 67 TYR B CA 1
ATOM 3693 C C . TYR B 1 67 ? -6.309 -17.438 -17.375 1 91.38 67 TYR B C 1
ATOM 3695 O O . TYR B 1 67 ? -5.945 -16.297 -17.109 1 91.38 67 TYR B O 1
ATOM 3703 N N . PRO B 1 68 ? -7.539 -17.812 -17.281 1 88.31 68 PRO B N 1
ATOM 3704 C CA . PRO B 1 68 ? -8.523 -16.844 -16.781 1 88.31 68 PRO B CA 1
ATOM 3705 C C . PRO B 1 68 ? -8.305 -16.484 -15.32 1 88.31 68 PRO B C 1
ATOM 3707 O O . PRO B 1 68 ? -7.805 -17.297 -14.547 1 88.31 68 PRO B O 1
ATOM 3710 N N . SER B 1 69 ? -8.625 -15.305 -14.984 1 88.06 69 SER B N 1
ATOM 3711 C CA . SER B 1 69 ? -8.547 -14.883 -13.594 1 88.06 69 SER B CA 1
ATOM 3712 C C . SER B 1 69 ? -9.648 -15.531 -12.75 1 88.06 69 SER B C 1
ATOM 3714 O O . SER B 1 69 ? -10.758 -15.742 -13.234 1 88.06 69 SER B O 1
ATOM 3716 N N . ILE B 1 70 ? -9.281 -15.898 -11.617 1 93.56 70 ILE B N 1
ATOM 3717 C CA . ILE B 1 70 ? -10.242 -16.516 -10.703 1 93.56 70 ILE B CA 1
ATOM 3718 C C . ILE B 1 70 ? -10.633 -15.523 -9.617 1 93.56 70 ILE B C 1
ATOM 3720 O O . ILE B 1 70 ? -9.773 -14.797 -9.094 1 93.56 70 ILE B O 1
ATOM 3724 N N . GLN B 1 71 ? -11.914 -15.445 -9.328 1 95.25 71 GLN B N 1
ATOM 3725 C CA . GLN B 1 71 ? -12.414 -14.492 -8.344 1 95.25 71 GLN B CA 1
ATOM 3726 C C . GLN B 1 71 ? -12.172 -14.984 -6.926 1 95.25 71 GLN B C 1
ATOM 3728 O O . GLN B 1 71 ? -12.359 -16.172 -6.629 1 95.25 71 GLN B O 1
ATOM 3733 N N . ARG B 1 72 ? -11.68 -14.133 -6.117 1 97.69 72 ARG B N 1
ATOM 3734 C CA . ARG B 1 72 ? -11.477 -14.438 -4.707 1 97.69 72 ARG B CA 1
ATOM 3735 C C . ARG B 1 72 ? -12.734 -14.156 -3.891 1 97.69 72 ARG B C 1
ATOM 3737 O O . ARG B 1 72 ? -13.398 -13.141 -4.098 1 97.69 72 ARG B O 1
ATOM 3744 N N . LEU B 1 73 ? -13.023 -15.047 -3.014 1 98 73 LEU B N 1
ATOM 3745 C CA . LEU B 1 73 ? -14.117 -14.836 -2.072 1 98 73 LEU B CA 1
ATOM 3746 C C . LEU B 1 73 ? -13.633 -14.094 -0.834 1 98 73 LEU B C 1
ATOM 3748 O O . LEU B 1 73 ? -12.586 -14.43 -0.267 1 98 73 LEU B O 1
ATOM 3752 N N . ALA B 1 74 ? -14.375 -13.109 -0.468 1 97.75 74 ALA B N 1
ATOM 3753 C CA . ALA B 1 74 ? -14.195 -12.516 0.856 1 97.75 74 ALA B CA 1
ATOM 3754 C C . ALA B 1 74 ? -14.859 -13.375 1.931 1 97.75 74 ALA B C 1
ATOM 3756 O O . ALA B 1 74 ? -14.312 -13.555 3.018 1 97.75 74 ALA B O 1
ATOM 3757 N N . PHE B 1 75 ? -16.016 -13.898 1.549 1 97.94 75 PHE B N 1
ATOM 3758 C CA . PHE B 1 75 ? -16.812 -14.695 2.471 1 97.94 75 PHE B CA 1
ATOM 3759 C C . PHE B 1 75 ? -17.188 -16.031 1.849 1 97.94 75 PHE B C 1
ATOM 3761 O O . PHE B 1 75 ? -17.625 -16.094 0.7 1 97.94 75 PHE B O 1
ATOM 3768 N N . ILE B 1 76 ? -17.078 -17.062 2.633 1 97.19 76 ILE B N 1
ATOM 3769 C CA . ILE B 1 76 ? -17.344 -18.422 2.188 1 97.19 76 ILE B CA 1
ATOM 3770 C C . ILE B 1 76 ? -18.781 -18.547 1.687 1 97.19 76 ILE B C 1
ATOM 3772 O O . ILE B 1 76 ? -19.047 -19.281 0.74 1 97.19 76 ILE B O 1
ATOM 3776 N N . GLU B 1 77 ? -19.656 -17.766 2.195 1 93.94 77 GLU B N 1
ATOM 3777 C CA . GLU B 1 77 ? -21.078 -17.828 1.849 1 93.94 77 GLU B CA 1
ATOM 3778 C C . GLU B 1 77 ? -21.297 -17.453 0.388 1 93.94 77 GLU B C 1
ATOM 3780 O O . GLU B 1 77 ? -22.344 -17.75 -0.182 1 93.94 77 GLU B O 1
ATOM 3785 N N . GLY B 1 78 ? -20.312 -16.766 -0.169 1 95.94 78 GLY B N 1
ATOM 3786 C CA . GLY B 1 78 ? -20.422 -16.391 -1.571 1 95.94 78 GLY B CA 1
ATOM 3787 C C . GLY B 1 78 ? -20.547 -17.594 -2.494 1 95.94 78 GLY B C 1
ATOM 3788 O O . GLY B 1 78 ? -21 -17.453 -3.631 1 95.94 78 GLY B O 1
ATOM 3789 N N . VAL B 1 79 ? -20.188 -18.75 -2.057 1 97.38 79 VAL B N 1
ATOM 3790 C CA . VAL B 1 79 ? -20.219 -19.969 -2.859 1 97.38 79 VAL B CA 1
ATOM 3791 C C . VAL B 1 79 ? -21.641 -20.266 -3.301 1 97.38 79 VAL B C 1
ATOM 3793 O O . VAL B 1 79 ? -21.891 -20.578 -4.465 1 97.38 79 VAL B O 1
ATOM 3796 N N . SER B 1 80 ? -22.625 -20.109 -2.406 1 96.81 80 SER B N 1
ATOM 3797 C CA . SER B 1 80 ? -24.016 -20.406 -2.709 1 96.81 80 SER B CA 1
ATOM 3798 C C . SER B 1 80 ? -24.594 -19.422 -3.727 1 96.81 80 SER B C 1
ATOM 3800 O O . SER B 1 80 ? -25.531 -19.75 -4.453 1 96.81 80 SER B O 1
ATOM 3802 N N . LYS B 1 81 ? -23.953 -18.281 -3.801 1 96.44 81 LYS B N 1
ATOM 3803 C CA . LYS B 1 81 ? -24.453 -17.234 -4.688 1 96.44 81 LYS B CA 1
ATOM 3804 C C . LYS B 1 81 ? -23.922 -17.422 -6.109 1 96.44 81 LYS B C 1
ATOM 3806 O O . LYS B 1 81 ? -24.609 -17.078 -7.074 1 96.44 81 LYS B O 1
ATOM 3811 N N . HIS B 1 82 ? -22.766 -17.984 -6.207 1 97.44 82 HIS B N 1
ATOM 3812 C CA . HIS B 1 82 ? -22.109 -17.875 -7.504 1 97.44 82 HIS B CA 1
ATOM 3813 C C . HIS B 1 82 ? -21.906 -19.25 -8.141 1 97.44 82 HIS B C 1
ATOM 3815 O O . HIS B 1 82 ? -21.625 -19.344 -9.336 1 97.44 82 HIS B O 1
ATOM 3821 N N . MET B 1 83 ? -22.078 -20.312 -7.375 1 98.06 83 MET B N 1
ATOM 3822 C CA . MET B 1 83 ? -21.938 -21.672 -7.906 1 98.06 83 MET B CA 1
ATOM 3823 C C . MET B 1 83 ? -23.297 -22.25 -8.281 1 98.06 83 MET B C 1
ATOM 3825 O O . MET B 1 83 ? -24.344 -21.703 -7.902 1 98.06 83 MET B O 1
ATOM 3829 N N . ILE B 1 84 ? -23.453 -23.25 -9.047 1 96.5 84 ILE B N 1
ATOM 3830 C CA . ILE B 1 84 ? -24.703 -23.734 -9.594 1 96.5 84 ILE B CA 1
ATOM 3831 C C . ILE B 1 84 ? -25.25 -24.859 -8.711 1 96.5 84 ILE B C 1
ATOM 3833 O O . ILE B 1 84 ? -26.406 -24.828 -8.297 1 96.5 84 ILE B O 1
ATOM 3837 N N . ASP B 1 85 ? -24.578 -25.938 -8.461 1 93.44 85 ASP B N 1
ATOM 3838 C CA . ASP B 1 85 ? -25.078 -27.078 -7.68 1 93.44 85 ASP B CA 1
ATOM 3839 C C . ASP B 1 85 ? -23.938 -27.734 -6.906 1 93.44 85 ASP B C 1
ATOM 3841 O O . ASP B 1 85 ? -23.438 -27.188 -5.918 1 93.44 85 ASP B O 1
ATOM 3845 N N . ASN B 1 86 ? -23.5 -28.828 -7.516 1 95.94 86 ASN B N 1
ATOM 3846 C CA . ASN B 1 86 ? -22.359 -29.5 -6.891 1 95.94 86 ASN B CA 1
ATOM 3847 C C . ASN B 1 86 ? -21.047 -28.766 -7.195 1 95.94 86 ASN B C 1
ATOM 3849 O O . ASN B 1 86 ? -20.828 -28.344 -8.328 1 95.94 86 ASN B O 1
ATOM 3853 N N . VAL B 1 87 ? -20.297 -28.562 -6.145 1 98.31 87 VAL B N 1
ATOM 3854 C CA . VAL B 1 87 ? -19.047 -27.812 -6.238 1 98.31 87 VAL B CA 1
ATOM 3855 C C . VAL B 1 87 ? -17.875 -28.719 -5.914 1 98.31 87 VAL B C 1
ATOM 3857 O O . VAL B 1 87 ? -17.844 -29.375 -4.867 1 98.31 87 VAL B O 1
ATOM 3860 N N . VAL B 1 88 ? -16.969 -28.812 -6.848 1 98.69 88 VAL B N 1
ATOM 3861 C CA . VAL B 1 88 ? -15.727 -29.531 -6.594 1 98.69 88 VAL B CA 1
ATOM 3862 C C . VAL B 1 88 ? -14.773 -28.641 -5.797 1 98.69 88 VAL B C 1
ATOM 3864 O O . VAL B 1 88 ? -14.398 -27.562 -6.242 1 98.69 88 VAL B O 1
ATOM 3867 N N . VAL B 1 89 ? -14.414 -29.062 -4.559 1 98.69 89 VAL B N 1
ATOM 3868 C CA . VAL B 1 89 ? -13.477 -28.359 -3.695 1 98.69 89 VAL B CA 1
ATOM 3869 C C . VAL B 1 89 ? -12.078 -28.938 -3.859 1 98.69 89 VAL B C 1
ATOM 3871 O O . VAL B 1 89 ? -11.82 -30.078 -3.455 1 98.69 89 VAL B O 1
ATOM 3874 N N . GLU B 1 90 ? -11.188 -28.141 -4.441 1 98.56 90 GLU B N 1
ATOM 3875 C CA . GLU B 1 90 ? -9.812 -28.578 -4.676 1 98.56 90 GLU B CA 1
ATOM 3876 C C . GLU B 1 90 ? -8.836 -27.781 -3.812 1 98.56 90 GLU B C 1
ATOM 3878 O O . GLU B 1 90 ? -9.125 -26.656 -3.41 1 98.56 90 GLU B O 1
ATOM 3883 N N . GLU B 1 91 ? -7.746 -28.422 -3.539 1 97.94 91 GLU B N 1
ATOM 3884 C CA . GLU B 1 91 ? -6.711 -27.719 -2.791 1 97.94 91 GLU B CA 1
ATOM 3885 C C . GLU B 1 91 ? -6.023 -26.672 -3.66 1 97.94 91 GLU B C 1
ATOM 3887 O O . GLU B 1 91 ? -5.617 -26.953 -4.789 1 97.94 91 GLU B O 1
ATOM 3892 N N . LYS B 1 92 ? -6.07 -25.469 -3.211 1 97.31 92 LYS B N 1
ATOM 3893 C CA . LYS B 1 92 ? -5.23 -24.422 -3.797 1 97.31 92 LYS B CA 1
ATOM 3894 C C . LYS B 1 92 ? -3.783 -24.562 -3.334 1 97.31 92 LYS B C 1
ATOM 3896 O O . LYS B 1 92 ? -3.469 -24.281 -2.174 1 97.31 92 LYS B O 1
ATOM 3901 N N . MET B 1 93 ? -2.904 -24.984 -4.168 1 95.56 93 MET B N 1
ATOM 3902 C CA . MET B 1 93 ? -1.505 -25.172 -3.793 1 95.56 93 MET B CA 1
ATOM 3903 C C . MET B 1 93 ? -0.722 -23.875 -3.984 1 95.56 93 MET B C 1
ATOM 3905 O O . MET B 1 93 ? -1.072 -23.047 -4.832 1 95.56 93 MET B O 1
ATOM 3909 N N . ASN B 1 94 ? 0.242 -23.734 -3.148 1 94.12 94 ASN B N 1
ATOM 3910 C CA . ASN B 1 94 ? 1.067 -22.531 -3.188 1 94.12 94 ASN B CA 1
ATOM 3911 C C . ASN B 1 94 ? 2.279 -22.719 -4.094 1 94.12 94 ASN B C 1
ATOM 3913 O O . ASN B 1 94 ? 3.334 -23.172 -3.646 1 94.12 94 ASN B O 1
ATOM 3917 N N . GLY B 1 95 ? 2.123 -22.438 -5.316 1 95.31 95 GLY B N 1
ATOM 3918 C CA . GLY B 1 95 ? 3.158 -22.5 -6.336 1 95.31 95 GLY B CA 1
ATOM 3919 C C . GLY B 1 95 ? 2.977 -21.469 -7.441 1 95.31 95 GLY B C 1
ATOM 3920 O O . GLY B 1 95 ? 2.588 -20.328 -7.176 1 95.31 95 GLY B O 1
ATOM 3921 N N . TYR B 1 96 ? 3.412 -21.828 -8.625 1 95.56 96 TYR B N 1
ATOM 3922 C CA . TYR B 1 96 ? 3.195 -20.938 -9.758 1 95.56 96 TYR B CA 1
ATOM 3923 C C . TYR B 1 96 ? 2.562 -21.672 -10.93 1 95.56 96 TYR B C 1
ATOM 3925 O O . TYR B 1 96 ? 2.836 -22.859 -11.141 1 95.56 96 TYR B O 1
ATOM 3933 N N . ASN B 1 97 ? 1.738 -20.938 -11.617 1 96.56 97 ASN B N 1
ATOM 3934 C CA . ASN B 1 97 ? 0.92 -21.5 -12.688 1 96.56 97 ASN B CA 1
ATOM 3935 C C . ASN B 1 97 ? 1.748 -21.766 -13.938 1 96.56 97 ASN B C 1
ATOM 3937 O O . ASN B 1 97 ? 2.537 -20.922 -14.359 1 96.56 97 ASN B O 1
ATOM 3941 N N . VAL B 1 98 ? 1.474 -22.938 -14.469 1 98.06 98 VAL B N 1
ATOM 3942 C CA . VAL B 1 98 ? 2.178 -23.312 -15.688 1 98.06 98 VAL B CA 1
ATOM 3943 C C . VAL B 1 98 ? 1.215 -24.016 -16.641 1 98.06 98 VAL B C 1
ATOM 3945 O O . VAL B 1 98 ? 0.482 -24.922 -16.234 1 98.06 98 VAL B O 1
ATOM 3948 N N . ARG B 1 99 ? 1.2 -23.625 -17.844 1 98.19 99 ARG B N 1
ATOM 3949 C CA . ARG B 1 99 ? 0.557 -24.359 -18.938 1 98.19 99 ARG B CA 1
ATOM 3950 C C . ARG B 1 99 ? 1.568 -25.203 -19.688 1 98.19 99 ARG B C 1
ATOM 3952 O O . ARG B 1 99 ? 2.617 -24.719 -20.109 1 98.19 99 ARG B O 1
ATOM 3959 N N . VAL B 1 100 ? 1.224 -26.438 -19.828 1 98.44 100 VAL B N 1
ATOM 3960 C CA . VAL B 1 100 ? 2.117 -27.375 -20.516 1 98.44 100 VAL B CA 1
ATOM 3961 C C . VAL B 1 100 ? 1.504 -27.781 -21.859 1 98.44 100 VAL B C 1
ATOM 3963 O O . VAL B 1 100 ? 0.354 -28.219 -21.906 1 98.44 100 VAL B O 1
ATOM 3966 N N . VAL B 1 101 ? 2.297 -27.656 -22.922 1 97.31 101 VAL B N 1
ATOM 3967 C CA . VAL B 1 101 ? 1.823 -28.016 -24.266 1 97.31 101 VAL B CA 1
ATOM 3968 C C . VAL B 1 101 ? 2.83 -28.953 -24.938 1 97.31 101 VAL B C 1
ATOM 3970 O O . VAL B 1 101 ? 4.012 -28.953 -24.578 1 97.31 101 VAL B O 1
ATOM 3973 N N . TYR B 1 102 ? 2.32 -29.797 -25.734 1 96.31 102 TYR B N 1
ATOM 3974 C CA . TYR B 1 102 ? 3.131 -30.578 -26.656 1 96.31 102 TYR B CA 1
ATOM 3975 C C . TYR B 1 102 ? 3.057 -30.016 -28.062 1 96.31 102 TYR B C 1
ATOM 3977 O O . TYR B 1 102 ? 1.981 -29.969 -28.672 1 96.31 102 TYR B O 1
ATOM 3985 N N . TYR B 1 103 ? 4.16 -29.516 -28.531 1 95.31 103 TYR B N 1
ATOM 3986 C CA . TYR B 1 103 ? 4.219 -28.797 -29.812 1 95.31 103 TYR B CA 1
ATOM 3987 C C . TYR B 1 103 ? 5.492 -29.141 -30.562 1 95.31 103 TYR B C 1
ATOM 3989 O O . TYR B 1 103 ? 6.59 -29.078 -30 1 95.31 103 TYR B O 1
ATOM 3997 N N . MET B 1 104 ? 5.383 -29.562 -31.812 1 93.12 104 MET B N 1
ATOM 3998 C CA . MET B 1 104 ? 6.504 -29.906 -32.688 1 93.12 104 MET B CA 1
ATOM 3999 C C . MET B 1 104 ? 7.418 -30.922 -32 1 93.12 104 MET B C 1
ATOM 4001 O O . MET B 1 104 ? 8.625 -30.719 -31.906 1 93.12 104 MET B O 1
ATOM 4005 N N . ASN B 1 105 ? 6.828 -31.875 -31.391 1 92.62 105 ASN B N 1
ATOM 4006 C CA . ASN B 1 105 ? 7.484 -33.031 -30.781 1 92.62 105 ASN B CA 1
ATOM 4007 C C . ASN B 1 105 ? 8.281 -32.625 -29.547 1 92.62 105 ASN B C 1
ATOM 4009 O O . ASN B 1 105 ? 9.289 -33.25 -29.219 1 92.62 105 ASN B O 1
ATOM 4013 N N . ASN B 1 106 ? 7.859 -31.516 -28.969 1 94.88 106 ASN B N 1
ATOM 4014 C CA . ASN B 1 106 ? 8.516 -31.047 -27.75 1 94.88 106 ASN B CA 1
ATOM 4015 C C . ASN B 1 106 ? 7.5 -30.578 -26.703 1 94.88 106 ASN B C 1
ATOM 4017 O O . ASN B 1 106 ? 6.375 -30.219 -27.047 1 94.88 106 ASN B O 1
ATOM 4021 N N . ILE B 1 107 ? 7.973 -30.641 -25.438 1 97.31 107 ILE B N 1
ATOM 4022 C CA . ILE B 1 107 ? 7.164 -30.141 -24.344 1 97.31 107 ILE B CA 1
ATOM 4023 C C . ILE B 1 107 ? 7.617 -28.719 -23.969 1 97.31 107 ILE B C 1
ATOM 4025 O O . ILE B 1 107 ? 8.82 -28.469 -23.844 1 97.31 107 ILE B O 1
ATOM 4029 N N . TYR B 1 108 ? 6.652 -27.797 -23.859 1 97.88 108 TYR B N 1
ATOM 4030 C CA . TYR B 1 108 ? 6.938 -26.453 -23.406 1 97.88 108 TYR B CA 1
ATOM 4031 C C . TYR B 1 108 ? 6.105 -26.094 -22.188 1 97.88 108 TYR B C 1
ATOM 4033 O O . TYR B 1 108 ? 4.906 -26.359 -22.141 1 97.88 108 TYR B O 1
ATOM 4041 N N . ALA B 1 109 ? 6.793 -25.547 -21.188 1 98.31 109 ALA B N 1
ATOM 4042 C CA . ALA B 1 109 ? 6.129 -25.047 -19.984 1 98.31 109 ALA B CA 1
ATOM 4043 C C . ALA B 1 109 ? 6.031 -23.516 -20.031 1 98.31 109 ALA B C 1
ATOM 4045 O O . ALA B 1 109 ? 7.047 -22.828 -20 1 98.31 109 ALA B O 1
ATOM 4046 N N . ILE B 1 110 ? 4.793 -23.031 -20.031 1 98.25 110 ILE B N 1
ATOM 4047 C CA . ILE B 1 110 ? 4.531 -21.594 -20.188 1 98.25 110 ILE B CA 1
ATOM 4048 C C . ILE B 1 110 ? 3.998 -21.031 -18.875 1 98.25 110 ILE B C 1
ATOM 4050 O O . ILE B 1 110 ? 2.984 -21.5 -18.344 1 98.25 110 ILE B O 1
ATOM 4054 N N . THR B 1 111 ? 4.656 -20.016 -18.344 1 96.94 111 THR B N 1
ATOM 4055 C CA . THR B 1 111 ? 4.266 -19.406 -17.078 1 96.94 111 THR B CA 1
ATOM 4056 C C . THR B 1 111 ? 3.004 -18.562 -17.25 1 96.94 111 THR B C 1
ATOM 4058 O O . THR B 1 111 ? 2.541 -18.359 -18.375 1 96.94 111 THR B O 1
ATOM 4061 N N . ARG B 1 112 ? 2.494 -18.109 -16.156 1 95.5 112 ARG B N 1
ATOM 4062 C CA . ARG B 1 112 ? 1.28 -17.297 -16.172 1 95.5 112 ARG B CA 1
ATOM 4063 C C . ARG B 1 112 ? 1.46 -16.062 -17.047 1 95.5 112 ARG B C 1
ATOM 4065 O O . ARG B 1 112 ? 0.523 -15.633 -17.719 1 95.5 112 ARG B O 1
ATOM 4072 N N . GLY B 1 113 ? 2.697 -15.562 -17.109 1 94.94 113 GLY B N 1
ATOM 4073 C CA . GLY B 1 113 ? 2.979 -14.383 -17.906 1 94.94 113 GLY B CA 1
ATOM 4074 C C . GLY B 1 113 ? 3.127 -14.68 -19.391 1 94.94 113 GLY B C 1
ATOM 4075 O O . GLY B 1 113 ? 3.209 -13.758 -20.219 1 94.94 113 GLY B O 1
ATOM 4076 N N . GLY B 1 114 ? 3.191 -15.875 -19.719 1 96.81 114 GLY B N 1
ATOM 4077 C CA . GLY B 1 114 ? 3.215 -16.25 -21.125 1 96.81 114 GLY B CA 1
ATOM 4078 C C . GLY B 1 114 ? 4.594 -16.656 -21.609 1 96.81 114 GLY B C 1
ATOM 4079 O O . GLY B 1 114 ? 4.77 -17 -22.781 1 96.81 114 GLY B O 1
ATOM 4080 N N . TYR B 1 115 ? 5.52 -16.688 -20.766 1 96.69 115 TYR B N 1
ATOM 4081 C CA . TYR B 1 115 ? 6.891 -16.984 -21.156 1 96.69 115 TYR B CA 1
ATOM 4082 C C . TYR B 1 115 ? 7.184 -18.484 -21.047 1 96.69 115 TYR B C 1
ATOM 4084 O O . TYR B 1 115 ? 6.77 -19.125 -20.094 1 96.69 115 TYR B O 1
ATOM 4092 N N . ILE B 1 116 ? 7.863 -18.969 -22.031 1 97.5 116 ILE B N 1
ATOM 4093 C CA . ILE B 1 116 ? 8.375 -20.328 -21.906 1 97.5 116 ILE B CA 1
ATOM 4094 C C . ILE B 1 116 ? 9.562 -20.344 -20.953 1 97.5 116 ILE B C 1
ATOM 4096 O O . ILE B 1 116 ? 10.617 -19.781 -21.234 1 97.5 116 ILE B O 1
ATOM 4100 N N . CYS B 1 117 ? 9.398 -21.016 -19.828 1 96.31 117 CYS B N 1
ATOM 4101 C CA . CYS B 1 117 ? 10.461 -21.094 -18.828 1 96.31 117 CYS B CA 1
ATOM 4102 C C . CYS B 1 117 ? 11.359 -22.297 -19.078 1 96.31 117 CYS B C 1
ATOM 4104 O O . CYS B 1 117 ? 10.922 -23.438 -18.922 1 96.31 117 CYS B O 1
ATOM 4106 N N . PRO B 1 118 ? 12.633 -22.016 -19.406 1 96.31 118 PRO B N 1
ATOM 4107 C CA . PRO B 1 118 ? 13.523 -23.141 -19.719 1 96.31 118 PRO B CA 1
ATOM 4108 C C . PRO B 1 118 ? 13.703 -24.094 -18.531 1 96.31 118 PRO B C 1
ATOM 4110 O O . PRO B 1 118 ? 13.766 -25.312 -18.719 1 96.31 118 PRO B O 1
ATOM 4113 N N . TYR B 1 119 ? 13.75 -23.578 -17.344 1 96.19 119 TYR B N 1
ATOM 4114 C CA . TYR B 1 119 ? 13.93 -24.422 -16.172 1 96.19 119 TYR B CA 1
ATOM 4115 C C . TYR B 1 119 ? 12.727 -25.328 -15.961 1 96.19 119 TYR B C 1
ATOM 4117 O O . TYR B 1 119 ? 12.883 -26.547 -15.82 1 96.19 119 TYR B O 1
ATOM 4125 N N . THR B 1 120 ? 11.555 -24.734 -15.953 1 97.69 120 THR B N 1
ATOM 4126 C CA . THR B 1 120 ? 10.336 -25.5 -15.727 1 97.69 120 THR B CA 1
ATOM 4127 C C . THR B 1 120 ? 10.125 -26.516 -16.844 1 97.69 120 THR B C 1
ATOM 4129 O O . THR B 1 120 ? 9.711 -27.656 -16.578 1 97.69 120 THR B O 1
ATOM 4132 N N . THR B 1 121 ? 10.414 -26.094 -18.078 1 97.94 121 THR B N 1
ATOM 4133 C CA . THR B 1 121 ? 10.305 -27 -19.219 1 97.94 121 THR B CA 1
ATOM 4134 C C . THR B 1 121 ? 11.219 -28.203 -19.031 1 97.94 121 THR B C 1
ATOM 4136 O O . THR B 1 121 ? 10.773 -29.344 -19.172 1 97.94 121 THR B O 1
ATOM 4139 N N . ALA B 1 122 ? 12.453 -27.938 -18.656 1 96.88 122 ALA B N 1
ATOM 4140 C CA . ALA B 1 122 ? 13.438 -29 -18.5 1 96.88 122 ALA B CA 1
ATOM 4141 C C . ALA B 1 122 ? 13.023 -29.953 -17.375 1 96.88 122 ALA B C 1
ATOM 4143 O O . ALA B 1 122 ? 13.141 -31.172 -17.5 1 96.88 122 ALA B O 1
ATOM 4144 N N . ARG B 1 123 ? 12.516 -29.422 -16.297 1 96.56 123 ARG B N 1
ATOM 4145 C CA . ARG B 1 123 ? 12.141 -30.234 -15.141 1 96.56 123 ARG B CA 1
ATOM 4146 C C . ARG B 1 123 ? 10.922 -31.094 -15.453 1 96.56 123 ARG B C 1
ATOM 4148 O O . ARG B 1 123 ? 10.883 -32.281 -15.086 1 96.56 123 ARG B O 1
ATOM 4155 N N . ILE B 1 124 ? 9.945 -30.578 -16.109 1 97.69 124 ILE B N 1
ATOM 4156 C CA . ILE B 1 124 ? 8.734 -31.312 -16.453 1 97.69 124 ILE B CA 1
ATOM 4157 C C . ILE B 1 124 ? 9.07 -32.406 -17.484 1 97.69 124 ILE B C 1
ATOM 4159 O O . ILE B 1 124 ? 8.555 -33.5 -17.406 1 97.69 124 ILE B O 1
ATOM 4163 N N . ARG B 1 125 ? 9.945 -32.062 -18.453 1 96.94 125 ARG B N 1
ATOM 4164 C CA . ARG B 1 125 ? 10.383 -33.062 -19.422 1 96.94 125 ARG B CA 1
ATOM 4165 C C . ARG B 1 125 ? 11.039 -34.25 -18.719 1 96.94 125 ARG B C 1
ATOM 4167 O O . ARG B 1 125 ? 10.734 -35.406 -19.031 1 96.94 125 ARG B O 1
ATOM 4174 N N . LYS B 1 126 ? 11.898 -33.875 -17.797 1 94.31 126 LYS B N 1
ATOM 4175 C CA . LYS B 1 126 ? 12.617 -34.938 -17.094 1 94.31 126 LYS B CA 1
ATOM 4176 C C . LYS B 1 126 ? 11.648 -35.844 -16.328 1 94.31 126 LYS B C 1
ATOM 4178 O O . LYS B 1 126 ? 11.836 -37.062 -16.297 1 94.31 126 LYS B O 1
ATOM 4183 N N . LEU B 1 127 ? 10.602 -35.312 -15.781 1 94.62 127 LEU B N 1
ATOM 4184 C CA . LEU B 1 127 ? 9.688 -36.062 -14.922 1 94.62 127 LEU B CA 1
ATOM 4185 C C . LEU B 1 127 ? 8.625 -36.781 -15.742 1 94.62 127 LEU B C 1
ATOM 4187 O O . LEU B 1 127 ? 8.242 -37.906 -15.422 1 94.62 127 LEU B O 1
ATOM 4191 N N . TYR B 1 128 ? 8.109 -36.094 -16.859 1 97.06 128 TYR B N 1
ATOM 4192 C CA . TYR B 1 128 ? 6.828 -36.562 -17.375 1 97.06 128 TYR B CA 1
ATOM 4193 C C . TYR B 1 128 ? 6.852 -36.625 -18.906 1 97.06 128 TYR B C 1
ATOM 4195 O O . TYR B 1 128 ? 5.797 -36.688 -19.547 1 97.06 128 TYR B O 1
ATOM 4203 N N . SER B 1 129 ? 7.996 -36.625 -19.547 1 96.56 129 SER B N 1
ATOM 4204 C CA . SER B 1 129 ? 8.086 -36.531 -21 1 96.56 129 SER B CA 1
ATOM 4205 C C . SER B 1 129 ? 7.25 -37.625 -21.688 1 96.56 129 SER B C 1
ATOM 4207 O O . SER B 1 129 ? 6.434 -37.312 -22.562 1 96.56 129 SER B O 1
ATOM 4209 N N . LYS B 1 130 ? 7.457 -38.844 -21.266 1 97.62 130 LYS B N 1
ATOM 4210 C CA . LYS B 1 130 ? 6.75 -39.969 -21.875 1 97.62 130 LYS B CA 1
ATOM 4211 C C . LYS B 1 130 ? 5.246 -39.844 -21.641 1 97.62 130 LYS B C 1
ATOM 4213 O O . LYS B 1 130 ? 4.453 -40.031 -22.562 1 97.62 130 LYS B O 1
ATOM 4218 N N . ASN B 1 131 ? 4.844 -39.562 -20.406 1 98.19 131 ASN B N 1
ATOM 4219 C CA . ASN B 1 131 ? 3.441 -39.469 -20.016 1 98.19 131 ASN B CA 1
ATOM 4220 C C . ASN B 1 131 ? 2.711 -38.375 -20.781 1 98.19 131 ASN B C 1
ATOM 4222 O O . ASN B 1 131 ? 1.607 -38.594 -21.297 1 98.19 131 ASN B O 1
ATOM 4226 N N . ILE B 1 132 ? 3.373 -37.281 -20.938 1 98.06 132 ILE B N 1
ATOM 4227 C CA . ILE B 1 132 ? 2.756 -36.125 -21.594 1 98.06 132 ILE B CA 1
ATOM 4228 C C . ILE B 1 132 ? 2.645 -36.375 -23.094 1 98.06 132 ILE B C 1
ATOM 4230 O O . ILE B 1 132 ? 1.637 -36.062 -23.719 1 98.06 132 ILE B O 1
ATOM 4234 N N . LYS B 1 133 ? 3.672 -36.969 -23.656 1 97.31 133 LYS B N 1
ATOM 4235 C CA . LYS B 1 133 ? 3.631 -37.312 -25.078 1 97.31 133 LYS B CA 1
ATOM 4236 C C . LYS B 1 133 ? 2.461 -38.25 -25.375 1 97.31 133 LYS B C 1
ATOM 4238 O O . LYS B 1 133 ? 1.705 -38.031 -26.328 1 97.31 133 LYS B O 1
ATOM 4243 N N . LEU B 1 134 ? 2.291 -39.25 -24.562 1 97.81 134 LEU B N 1
ATOM 4244 C CA . LEU B 1 134 ? 1.214 -40.219 -24.75 1 97.81 134 LEU B CA 1
ATOM 4245 C C . LEU B 1 134 ? -0.148 -39.562 -24.594 1 97.81 134 LEU B C 1
ATOM 4247 O O . LEU B 1 134 ? -1.079 -39.844 -25.344 1 97.81 134 LEU B O 1
ATOM 4251 N N . ALA B 1 135 ? -0.295 -38.719 -23.594 1 97.69 135 ALA B N 1
ATOM 4252 C CA . ALA B 1 135 ? -1.543 -38 -23.375 1 97.69 135 ALA B CA 1
ATOM 4253 C C . ALA B 1 135 ? -1.909 -37.156 -24.594 1 97.69 135 ALA B C 1
ATOM 4255 O O . ALA B 1 135 ? -3.068 -37.125 -25.016 1 97.69 135 ALA B O 1
ATOM 4256 N N . TYR B 1 136 ? -0.915 -36.5 -25.156 1 96.06 136 TYR B N 1
ATOM 4257 C CA . TYR B 1 136 ? -1.154 -35.625 -26.312 1 96.06 136 TYR B CA 1
ATOM 4258 C C . TYR B 1 136 ? -1.597 -36.438 -27.516 1 96.06 136 TYR B C 1
ATOM 4260 O O . TYR B 1 136 ? -2.389 -35.938 -28.328 1 96.06 136 TYR B O 1
ATOM 4268 N N . GLN B 1 137 ? -1.099 -37.594 -27.656 1 96.12 137 GLN B N 1
ATOM 4269 C CA . GLN B 1 137 ? -1.464 -38.438 -28.781 1 96.12 137 GLN B CA 1
ATOM 4270 C C . GLN B 1 137 ? -2.949 -38.781 -28.75 1 96.12 137 GLN B C 1
ATOM 4272 O O . GLN B 1 137 ? -3.594 -38.875 -29.797 1 96.12 137 GLN B O 1
ATOM 4277 N N . GLU B 1 138 ? -3.477 -38.938 -27.578 1 96.38 138 GLU B N 1
ATOM 4278 C CA . GLU B 1 138 ? -4.883 -39.281 -27.438 1 96.38 138 GLU B CA 1
ATOM 4279 C C . GLU B 1 138 ? -5.762 -38.062 -27.297 1 96.38 138 GLU B C 1
ATOM 4281 O O . GLU B 1 138 ? -6.918 -38.062 -27.719 1 96.38 138 GLU B O 1
ATOM 4286 N N . TYR B 1 139 ? -5.324 -37.062 -26.719 1 95.5 139 TYR B N 1
ATOM 4287 C CA . TYR B 1 139 ? -6.047 -35.812 -26.516 1 95.5 139 TYR B CA 1
ATOM 4288 C C . TYR B 1 139 ? -5.324 -34.656 -27.172 1 95.5 139 TYR B C 1
ATOM 4290 O O . TYR B 1 139 ? -4.895 -33.719 -26.5 1 95.5 139 TYR B O 1
ATOM 4298 N N . PRO B 1 140 ? -5.473 -34.75 -28.516 1 91.56 140 PRO B N 1
ATOM 4299 C CA . PRO B 1 140 ? -4.734 -33.688 -29.203 1 91.56 140 PRO B CA 1
ATOM 4300 C C . PRO B 1 140 ? -5.301 -32.312 -28.938 1 91.56 140 PRO B C 1
ATOM 4302 O O . PRO B 1 140 ? -6.492 -32.156 -28.656 1 91.56 140 PRO B O 1
ATOM 4305 N N . ASP B 1 141 ? -4.59 -31.219 -28.797 1 88.94 141 ASP B N 1
ATOM 4306 C CA . ASP B 1 141 ? -4.957 -29.812 -28.672 1 88.94 141 ASP B CA 1
ATOM 4307 C C . ASP B 1 141 ? -5.273 -29.453 -27.219 1 88.94 141 ASP B C 1
ATOM 4309 O O . ASP B 1 141 ? -5.676 -28.328 -26.922 1 88.94 141 ASP B O 1
ATOM 4313 N N . THR B 1 142 ? -5.277 -30.547 -26.359 1 95.5 142 THR B N 1
ATOM 4314 C CA . THR B 1 142 ? -5.543 -30.266 -24.953 1 95.5 142 THR B CA 1
ATOM 4315 C C . THR B 1 142 ? -4.316 -29.672 -24.266 1 95.5 142 THR B C 1
ATOM 4317 O O . THR B 1 142 ? -3.203 -30.188 -24.438 1 95.5 142 THR B O 1
ATOM 4320 N N . ILE B 1 143 ? -4.523 -28.594 -23.656 1 97.5 143 ILE B N 1
ATOM 4321 C CA . ILE B 1 143 ? -3.475 -27.938 -22.891 1 97.5 143 ILE B CA 1
ATOM 4322 C C . ILE B 1 143 ? -3.629 -28.281 -21.406 1 97.5 143 ILE B C 1
ATOM 4324 O O . ILE B 1 143 ? -4.723 -28.172 -20.859 1 97.5 143 ILE B O 1
ATOM 4328 N N . LEU B 1 144 ? -2.549 -28.75 -20.781 1 98.25 144 LEU B N 1
ATOM 4329 C CA . LEU B 1 144 ? -2.561 -29.031 -19.344 1 98.25 144 LEU B CA 1
ATOM 4330 C C . LEU B 1 144 ? -2.254 -27.766 -18.547 1 98.25 144 LEU B C 1
ATOM 4332 O O . LEU B 1 144 ? -1.282 -27.062 -18.844 1 98.25 144 LEU B O 1
ATOM 4336 N N . VAL B 1 145 ? -3.062 -27.422 -17.672 1 97.94 145 VAL B N 1
ATOM 4337 C CA . VAL B 1 145 ? -2.9 -26.266 -16.812 1 97.94 145 VAL B CA 1
ATOM 4338 C C . VAL B 1 145 ? -2.695 -26.719 -15.359 1 97.94 145 VAL B C 1
ATOM 4340 O O . VAL B 1 145 ? -3.533 -27.422 -14.805 1 97.94 145 VAL B O 1
ATOM 4343 N N . GLY B 1 146 ? -1.585 -26.312 -14.836 1 97.94 146 GLY B N 1
ATOM 4344 C CA . GLY B 1 146 ? -1.302 -26.828 -13.5 1 97.94 146 GLY B CA 1
ATOM 4345 C C . GLY B 1 146 ? -0.454 -25.875 -12.672 1 97.94 146 GLY B C 1
ATOM 4346 O O . GLY B 1 146 ? -0.202 -24.734 -13.078 1 97.94 146 GLY B O 1
ATOM 4347 N N . GLU B 1 147 ? -0.143 -26.297 -11.461 1 97.38 147 GLU B N 1
ATOM 4348 C CA . GLU B 1 147 ? 0.678 -25.594 -10.477 1 97.38 147 GLU B CA 1
ATOM 4349 C C . GLU B 1 147 ? 1.994 -26.328 -10.234 1 97.38 147 GLU B C 1
ATOM 4351 O O . GLU B 1 147 ? 2.004 -27.531 -10.008 1 97.38 147 GLU B O 1
ATOM 4356 N N . VAL B 1 148 ? 3.018 -25.594 -10.391 1 97.44 148 VAL B N 1
ATOM 4357 C CA . VAL B 1 148 ? 4.305 -26.141 -9.984 1 97.44 148 VAL B CA 1
ATOM 4358 C C . VAL B 1 148 ? 4.59 -25.766 -8.531 1 97.44 148 VAL B C 1
ATOM 4360 O O . VAL B 1 148 ? 4.43 -24.609 -8.133 1 97.44 148 VAL B O 1
ATOM 4363 N N . VAL B 1 149 ? 4.93 -26.734 -7.766 1 96.44 149 VAL B N 1
ATOM 4364 C CA . VAL B 1 149 ? 5.207 -26.5 -6.352 1 96.44 149 VAL B CA 1
ATOM 4365 C C . VAL B 1 149 ? 6.543 -27.141 -5.973 1 96.44 149 VAL B C 1
ATOM 4367 O O . VAL B 1 149 ? 7.066 -27.984 -6.703 1 96.44 149 VAL B O 1
ATOM 4370 N N . GLY B 1 150 ? 7.07 -26.734 -4.852 1 94.5 150 GLY B N 1
ATOM 4371 C CA . GLY B 1 150 ? 8.328 -27.25 -4.34 1 94.5 150 GLY B CA 1
ATOM 4372 C C . GLY B 1 150 ? 9.336 -26.172 -4 1 94.5 150 GLY B C 1
ATOM 4373 O O . GLY B 1 150 ? 9.117 -25 -4.301 1 94.5 150 GLY B O 1
ATOM 4374 N N . THR B 1 151 ? 10.445 -26.578 -3.467 1 94.62 151 THR B N 1
ATOM 4375 C CA . THR B 1 151 ? 11.445 -25.625 -2.994 1 94.62 151 THR B CA 1
ATOM 4376 C C . THR B 1 151 ? 12.477 -25.344 -4.082 1 94.62 151 THR B C 1
ATOM 4378 O O . THR B 1 151 ? 13.25 -24.375 -3.982 1 94.62 151 THR B O 1
ATOM 4381 N N . GLU B 1 152 ? 12.461 -26.188 -5.105 1 94.25 152 GLU B N 1
ATOM 4382 C CA . GLU B 1 152 ? 13.406 -26.031 -6.207 1 94.25 152 GLU B CA 1
ATOM 4383 C C . GLU B 1 152 ? 12.75 -25.328 -7.395 1 94.25 152 GLU B C 1
ATOM 4385 O O . GLU B 1 152 ? 12.43 -25.969 -8.398 1 94.25 152 GLU B O 1
ATOM 4390 N N . ASN B 1 153 ? 12.625 -24.125 -7.305 1 90.38 153 ASN B N 1
ATOM 4391 C CA . ASN B 1 153 ? 12.109 -23.312 -8.406 1 90.38 153 ASN B CA 1
ATOM 4392 C C . ASN B 1 153 ? 12.438 -21.828 -8.219 1 90.38 153 ASN B C 1
ATOM 4394 O O . ASN B 1 153 ? 12.789 -21.406 -7.117 1 90.38 153 ASN B O 1
ATOM 4398 N N . PRO B 1 154 ? 12.344 -21.109 -9.188 1 88.25 154 PRO B N 1
ATOM 4399 C CA . PRO B 1 154 ? 12.836 -19.734 -9.109 1 88.25 154 PRO B CA 1
ATOM 4400 C C . PRO B 1 154 ? 11.75 -18.75 -8.672 1 88.25 154 PRO B C 1
ATOM 4402 O O . PRO B 1 154 ? 11.938 -17.531 -8.781 1 88.25 154 PRO B O 1
ATOM 4405 N N . TYR B 1 155 ? 10.562 -19.203 -8.195 1 88.62 155 TYR B N 1
ATOM 4406 C CA . TYR B 1 155 ? 9.453 -18.281 -7.996 1 88.62 155 TYR B CA 1
ATOM 4407 C C . TYR B 1 155 ? 8.898 -18.375 -6.574 1 88.62 155 TYR B C 1
ATOM 4409 O O . TYR B 1 155 ? 9.016 -17.438 -5.789 1 88.62 155 TYR B O 1
ATOM 4417 N N . VAL B 1 156 ? 8.328 -19.469 -6.199 1 88.38 156 VAL B N 1
ATOM 4418 C CA . VAL B 1 156 ? 7.645 -19.625 -4.918 1 88.38 156 VAL B CA 1
ATOM 4419 C C . VAL B 1 156 ? 8.234 -20.812 -4.16 1 88.38 156 VAL B C 1
ATOM 4421 O O . VAL B 1 156 ? 8.102 -21.953 -4.594 1 88.38 156 VAL B O 1
ATOM 4424 N N . ILE B 1 157 ? 8.758 -20.484 -3.072 1 88.38 157 ILE B N 1
ATOM 4425 C CA . ILE B 1 157 ? 9.383 -21.547 -2.287 1 88.38 157 ILE B CA 1
ATOM 4426 C C . ILE B 1 157 ? 8.43 -22 -1.178 1 88.38 157 ILE B C 1
ATOM 4428 O O . ILE B 1 157 ? 8.211 -21.266 -0.209 1 88.38 157 ILE B O 1
ATOM 4432 N N . TYR B 1 158 ? 7.898 -23.094 -1.351 1 89.44 158 TYR B N 1
ATOM 4433 C CA . TYR B 1 158 ? 7.047 -23.719 -0.348 1 89.44 158 TYR B CA 1
ATOM 4434 C C . TYR B 1 158 ? 7.238 -25.234 -0.344 1 89.44 158 TYR B C 1
ATOM 4436 O O . TYR B 1 158 ? 7.223 -25.875 -1.399 1 89.44 158 TYR B O 1
ATOM 4444 N N . ASP B 1 159 ? 7.402 -25.734 0.798 1 89.06 159 ASP B N 1
ATOM 4445 C CA . ASP B 1 159 ? 7.652 -27.172 0.927 1 89.06 159 ASP B CA 1
ATOM 4446 C C . ASP B 1 159 ? 6.348 -27.953 1.076 1 89.06 159 ASP B C 1
ATOM 4448 O O . ASP B 1 159 ? 5.574 -27.703 2.004 1 89.06 159 ASP B O 1
ATOM 4452 N N . TYR B 1 160 ? 6.043 -28.75 0.14 1 90.75 160 TYR B N 1
ATOM 4453 C CA . TYR B 1 160 ? 4.926 -29.688 0.194 1 90.75 160 TYR B CA 1
ATOM 4454 C C . TYR B 1 160 ? 5.422 -31.125 0.344 1 90.75 160 TYR B C 1
ATOM 4456 O O . TYR B 1 160 ? 6.246 -31.578 -0.449 1 90.75 160 TYR B O 1
ATOM 4464 N N . PRO B 1 161 ? 4.887 -31.859 1.302 1 89.31 161 PRO B N 1
ATOM 4465 C CA . PRO B 1 161 ? 5.309 -33.25 1.453 1 89.31 161 PRO B CA 1
ATOM 4466 C C . PRO B 1 161 ? 5.062 -34.094 0.195 1 89.31 161 PRO B C 1
ATOM 4468 O O . PRO B 1 161 ? 5.809 -35.031 -0.084 1 89.31 161 PRO B O 1
ATOM 4471 N N . GLU B 1 162 ? 4.086 -33.781 -0.558 1 90.69 162 GLU B N 1
ATOM 4472 C CA . GLU B 1 162 ? 3.729 -34.562 -1.736 1 90.69 162 GLU B CA 1
ATOM 4473 C C . GLU B 1 162 ? 4.578 -34.156 -2.941 1 90.69 162 GLU B C 1
ATOM 4475 O O . GLU B 1 162 ? 4.496 -34.812 -3.996 1 90.69 162 GLU B O 1
ATOM 4480 N N . ALA B 1 163 ? 5.48 -33.094 -2.873 1 88 163 ALA B N 1
ATOM 4481 C CA . ALA B 1 163 ? 6.352 -32.656 -3.957 1 88 163 ALA B CA 1
ATOM 4482 C C . ALA B 1 163 ? 7.812 -32.625 -3.518 1 88 163 ALA B C 1
ATOM 4484 O O . ALA B 1 163 ? 8.188 -31.875 -2.613 1 88 163 ALA B O 1
ATOM 4485 N N . ARG B 1 164 ? 8.633 -33.594 -3.797 1 80.94 164 ARG B N 1
ATOM 4486 C CA . ARG B 1 164 ? 10.047 -33.688 -3.457 1 80.94 164 ARG B CA 1
ATOM 4487 C C . ARG B 1 164 ? 10.852 -32.625 -4.199 1 80.94 164 ARG B C 1
ATOM 4489 O O . ARG B 1 164 ? 11.438 -32.875 -5.246 1 80.94 164 ARG B O 1
ATOM 4496 N N . GLY B 1 165 ? 10.914 -31.328 -3.787 1 90.69 165 GLY B N 1
ATOM 4497 C CA . GLY B 1 165 ? 11.719 -30.266 -4.391 1 90.69 165 GLY B CA 1
ATOM 4498 C C . GLY B 1 165 ? 11.016 -29.562 -5.539 1 90.69 165 GLY B C 1
ATOM 4499 O O . GLY B 1 165 ? 10.969 -28.344 -5.582 1 90.69 165 GLY B O 1
ATOM 4500 N N . PHE B 1 166 ? 10.477 -30.438 -6.434 1 95.38 166 PHE B N 1
ATOM 4501 C CA . PHE B 1 166 ? 9.82 -29.938 -7.633 1 95.38 166 PHE B CA 1
ATOM 4502 C C . PHE B 1 166 ? 8.781 -30.938 -8.133 1 95.38 166 PHE B C 1
ATOM 4504 O O . PHE B 1 166 ? 9.062 -32.125 -8.258 1 95.38 166 PHE B O 1
ATOM 4511 N N . ASP B 1 167 ? 7.594 -30.375 -8.367 1 97.38 167 ASP B N 1
ATOM 4512 C CA . ASP B 1 167 ? 6.598 -31.234 -9 1 97.38 167 ASP B CA 1
ATOM 4513 C C . ASP B 1 167 ? 5.504 -30.391 -9.664 1 97.38 167 ASP B C 1
ATOM 4515 O O . ASP B 1 167 ? 5.449 -29.172 -9.484 1 97.38 167 ASP B O 1
ATOM 4519 N N . TYR B 1 168 ? 4.738 -31.047 -10.531 1 97.62 168 TYR B N 1
ATOM 4520 C CA . TYR B 1 168 ? 3.693 -30.406 -11.32 1 97.62 168 TYR B CA 1
ATOM 4521 C C . TYR B 1 168 ? 2.342 -31.062 -11.07 1 97.62 168 TYR B C 1
ATOM 4523 O O . TYR B 1 168 ? 2.203 -32.281 -11.195 1 97.62 168 TYR B O 1
ATOM 4531 N N . PHE B 1 169 ? 1.342 -30.25 -10.648 1 98.44 169 PHE B N 1
ATOM 4532 C CA . PHE B 1 169 ? 0.004 -30.75 -10.344 1 98.44 169 PHE B CA 1
ATOM 4533 C C . PHE B 1 169 ? -1.034 -30.094 -11.242 1 98.44 169 PHE B C 1
ATOM 4535 O O . PHE B 1 169 ? -1.254 -28.875 -11.156 1 98.44 169 PHE B O 1
ATOM 4542 N N . ILE B 1 170 ? -1.716 -30.906 -12.047 1 98.56 170 ILE B N 1
ATOM 4543 C CA . ILE B 1 170 ? -2.686 -30.375 -13.008 1 98.56 170 ILE B CA 1
ATOM 4544 C C . ILE B 1 170 ? -3.99 -30.047 -12.289 1 98.56 170 ILE B C 1
ATOM 4546 O O . ILE B 1 170 ? -4.52 -30.859 -11.523 1 98.56 170 ILE B O 1
ATOM 4550 N N . PHE B 1 171 ? -4.527 -28.812 -12.508 1 98.25 171 PHE B N 1
ATOM 4551 C CA . PHE B 1 171 ? -5.797 -28.469 -11.883 1 98.25 171 PHE B CA 1
ATOM 4552 C C . PHE B 1 171 ? -6.875 -28.234 -12.938 1 98.25 171 PHE B C 1
ATOM 4554 O O . PHE B 1 171 ? -8.07 -28.266 -12.633 1 98.25 171 PHE B O 1
ATOM 4561 N N . ASP B 1 172 ? -6.484 -28.047 -14.219 1 98.19 172 ASP B N 1
ATOM 4562 C CA . ASP B 1 172 ? -7.449 -27.906 -15.297 1 98.19 172 ASP B CA 1
ATOM 4563 C C . A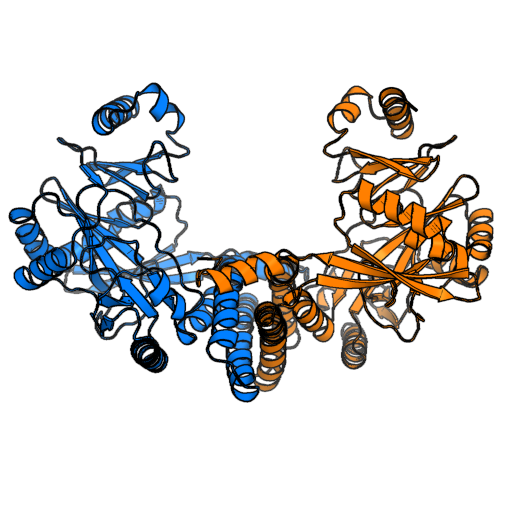SP B 1 172 ? -6.848 -28.344 -16.625 1 98.19 172 ASP B C 1
ATOM 4565 O O . ASP B 1 172 ? -5.648 -28.625 -16.719 1 98.19 172 ASP B O 1
ATOM 4569 N N . THR B 1 173 ? -7.703 -28.469 -17.609 1 98.06 173 THR B N 1
ATOM 4570 C CA . THR B 1 173 ? -7.32 -28.578 -19.016 1 98.06 173 THR B CA 1
ATOM 4571 C C . THR B 1 173 ? -8.047 -27.547 -19.859 1 98.06 173 THR B C 1
ATOM 4573 O O . THR B 1 173 ? -9.133 -27.094 -19.5 1 98.06 173 THR B O 1
ATOM 4576 N N . MET B 1 174 ? -7.383 -27.172 -20.828 1 97.25 174 MET B N 1
ATOM 4577 C CA . MET B 1 174 ? -7.969 -26.172 -21.719 1 97.25 174 MET B CA 1
ATOM 4578 C C . MET B 1 174 ? -7.914 -26.641 -23.172 1 97.25 174 MET B C 1
ATOM 4580 O O . MET B 1 174 ? -6.965 -27.312 -23.578 1 97.25 174 MET B O 1
ATOM 4584 N N . LYS B 1 175 ? -8.914 -26.312 -23.906 1 95.31 175 LYS B N 1
ATOM 4585 C CA . LYS B 1 175 ? -8.945 -26.359 -25.375 1 95.31 175 LYS B CA 1
ATOM 4586 C C . LYS B 1 175 ? -9.266 -24.984 -25.953 1 95.31 175 LYS B C 1
ATOM 4588 O O . LYS B 1 175 ? -10.328 -24.422 -25.688 1 95.31 175 LYS B O 1
ATOM 4593 N N . LYS B 1 176 ? -8.266 -24.422 -26.625 1 91.62 176 LYS B N 1
ATOM 4594 C CA . LYS B 1 176 ? -8.367 -23.031 -27.062 1 91.62 176 LYS B CA 1
ATOM 4595 C C . LYS B 1 176 ? -8.578 -22.109 -25.859 1 91.62 176 LYS B C 1
ATOM 4597 O O . LYS B 1 176 ? -7.82 -22.156 -24.891 1 91.62 176 LYS B O 1
ATOM 4602 N N . ASP B 1 177 ? -9.617 -21.328 -25.859 1 92.19 177 ASP B N 1
ATOM 4603 C CA . ASP B 1 177 ? -9.797 -20.359 -24.781 1 92.19 177 ASP B CA 1
ATOM 4604 C C . ASP B 1 177 ? -10.828 -20.859 -23.766 1 92.19 177 ASP B C 1
ATOM 4606 O O . ASP B 1 177 ? -11.383 -20.062 -23.016 1 92.19 177 ASP B O 1
ATOM 4610 N N . LYS B 1 178 ? -11 -22.203 -23.766 1 94.31 178 LYS B N 1
ATOM 4611 C CA . LYS B 1 178 ? -12.07 -22.719 -22.906 1 94.31 178 LYS B CA 1
ATOM 4612 C C . LYS B 1 178 ? -11.555 -23.797 -21.953 1 94.31 178 LYS B C 1
ATOM 4614 O O . LYS B 1 178 ? -10.844 -24.703 -22.375 1 94.31 178 LYS B O 1
ATOM 4619 N N . LEU B 1 179 ? -11.953 -23.656 -20.719 1 96.56 179 LEU B N 1
ATOM 4620 C CA . LEU B 1 179 ? -11.703 -24.719 -19.75 1 96.56 179 LEU B CA 1
ATOM 4621 C C . LEU B 1 179 ? -12.57 -25.938 -20.047 1 96.56 179 LEU B C 1
ATOM 4623 O O . LEU B 1 179 ? -13.742 -25.797 -20.422 1 96.56 179 LEU B O 1
ATOM 4627 N N . GLN B 1 180 ? -12 -27.078 -19.891 1 97.31 180 GLN B N 1
ATOM 4628 C CA . GLN B 1 180 ? -12.719 -28.328 -20.172 1 97.31 180 GLN B CA 1
ATOM 4629 C C . GLN B 1 180 ? -13.305 -28.906 -18.891 1 97.31 180 GLN B C 1
ATOM 4631 O O . GLN B 1 180 ? -12.844 -28.609 -17.797 1 97.31 180 GLN B O 1
ATOM 4636 N N . PRO B 1 181 ? -14.359 -29.688 -19.031 1 97.88 181 PRO B N 1
ATOM 4637 C CA . PRO B 1 181 ? -14.891 -30.359 -17.844 1 97.88 181 PRO B CA 1
ATOM 4638 C C . PRO B 1 181 ? -13.82 -31.109 -17.047 1 97.88 181 PRO B C 1
ATOM 4640 O O . PRO B 1 181 ? -12.914 -31.703 -17.641 1 97.88 181 PRO B O 1
ATOM 4643 N N . LEU B 1 182 ? -13.969 -31.141 -15.75 1 98.25 182 LEU B N 1
ATOM 4644 C CA . LEU B 1 182 ? -12.953 -31.688 -14.859 1 98.25 182 LEU B CA 1
ATOM 4645 C C . LEU B 1 182 ? -12.734 -33.188 -15.125 1 98.25 182 LEU B C 1
ATOM 4647 O O . LEU B 1 182 ? -11.633 -33.688 -14.906 1 98.25 182 LEU B O 1
ATOM 4651 N N . ARG B 1 183 ? -13.727 -33.812 -15.656 1 97.56 183 ARG B N 1
ATOM 4652 C CA . ARG B 1 183 ? -13.609 -35.25 -15.945 1 97.56 183 ARG B CA 1
ATOM 4653 C C . ARG B 1 183 ? -12.5 -35.531 -16.953 1 97.56 183 ARG B C 1
ATOM 4655 O O . ARG B 1 183 ? -11.836 -36.562 -16.891 1 97.56 183 ARG B O 1
ATOM 4662 N N . ILE B 1 184 ? -12.32 -34.625 -17.891 1 97.5 184 ILE B N 1
ATOM 4663 C CA . ILE B 1 184 ? -11.281 -34.781 -18.906 1 97.5 184 ILE B CA 1
ATOM 4664 C C . ILE B 1 184 ? -9.906 -34.75 -18.25 1 97.5 184 ILE B C 1
ATOM 4666 O O . ILE B 1 184 ? -9.062 -35.594 -18.531 1 97.5 184 ILE B O 1
ATOM 4670 N N . ARG B 1 185 ? -9.68 -33.844 -17.359 1 98.06 185 ARG B N 1
ATOM 4671 C CA . ARG B 1 185 ? -8.438 -33.75 -16.594 1 98.06 185 ARG B CA 1
ATOM 4672 C C . ARG B 1 185 ? -8.18 -35.031 -15.828 1 98.06 185 ARG B C 1
ATOM 4674 O O . ARG B 1 185 ? -7.07 -35.562 -15.867 1 98.06 185 ARG B O 1
ATOM 4681 N N . ASP B 1 186 ? -9.242 -35.5 -15.203 1 98.12 186 ASP B N 1
ATOM 4682 C CA . ASP B 1 186 ? -9.102 -36.688 -14.359 1 98.12 186 ASP B CA 1
ATOM 4683 C C . ASP B 1 186 ? -8.781 -37.906 -15.195 1 98.12 186 ASP B C 1
ATOM 4685 O O . ASP B 1 186 ? -7.953 -38.75 -14.797 1 98.12 186 ASP B O 1
ATOM 4689 N N . GLU B 1 187 ? -9.406 -38 -16.266 1 98 187 GLU B N 1
ATOM 4690 C CA . GLU B 1 187 ? -9.164 -39.125 -17.172 1 98 187 GLU B CA 1
ATOM 4691 C C . GLU B 1 187 ? -7.727 -39.125 -17.688 1 98 187 GLU B C 1
ATOM 4693 O O . GLU B 1 187 ? -7.055 -40.156 -17.672 1 98 187 GLU B O 1
ATOM 4698 N N . ILE B 1 188 ? -7.281 -37.969 -18.094 1 98.19 188 ILE B N 1
ATOM 4699 C CA . ILE B 1 188 ? -5.93 -37.844 -18.625 1 98.19 188 ILE B CA 1
ATOM 4700 C C . ILE B 1 188 ? -4.91 -38.156 -17.531 1 98.19 188 ILE B C 1
ATOM 4702 O O . ILE B 1 188 ? -3.969 -38.906 -17.766 1 98.19 188 ILE B O 1
ATOM 4706 N N . ALA B 1 189 ? -5.121 -37.594 -16.375 1 98.31 189 ALA B N 1
ATOM 4707 C CA . ALA B 1 189 ? -4.18 -37.781 -15.281 1 98.31 189 ALA B CA 1
ATOM 4708 C C . ALA B 1 189 ? -4.094 -39.25 -14.867 1 98.31 189 ALA B C 1
ATOM 4710 O O . ALA B 1 189 ? -3 -39.75 -14.648 1 98.31 189 ALA B O 1
ATOM 4711 N N . GLU B 1 190 ? -5.227 -39.875 -14.758 1 97.94 190 GLU B N 1
ATOM 4712 C CA . GLU B 1 190 ? -5.27 -41.281 -14.359 1 97.94 190 GLU B CA 1
ATOM 4713 C C . GLU B 1 190 ? -4.633 -42.188 -15.406 1 97.94 190 GLU B C 1
ATOM 4715 O O . GLU B 1 190 ? -3.789 -43.031 -15.086 1 97.94 190 GLU B O 1
ATOM 4720 N N . LYS B 1 191 ? -4.973 -41.969 -16.594 1 98.12 191 LYS B N 1
ATOM 4721 C CA . LYS B 1 191 ? -4.547 -42.844 -17.672 1 98.12 191 LYS B CA 1
ATOM 4722 C C . LYS B 1 191 ? -3.047 -42.719 -17.922 1 98.12 191 LYS B C 1
ATOM 4724 O O . LYS B 1 191 ? -2.383 -43.688 -18.25 1 98.12 191 LYS B O 1
ATOM 4729 N N . TYR B 1 192 ? -2.514 -41.562 -17.766 1 98.31 192 TYR B N 1
ATOM 4730 C CA . TYR B 1 192 ? -1.128 -41.344 -18.156 1 98.31 192 TYR B CA 1
ATOM 4731 C C . TYR B 1 192 ? -0.255 -41.031 -16.938 1 98.31 192 TYR B C 1
ATOM 4733 O O . TYR B 1 192 ? 0.857 -40.531 -17.078 1 98.31 192 TYR B O 1
ATOM 4741 N N . SER B 1 193 ? -0.757 -41.281 -15.75 1 97.44 193 SER B N 1
ATOM 4742 C CA . SER B 1 193 ? -0.027 -41.219 -14.484 1 97.44 193 SER B CA 1
ATOM 4743 C C . SER B 1 193 ? 0.551 -39.812 -14.25 1 97.44 193 SER B C 1
ATOM 4745 O O . SER B 1 193 ? 1.736 -39.688 -13.945 1 97.44 193 SER B O 1
ATOM 4747 N N . LEU B 1 194 ? -0.217 -38.844 -14.539 1 98 194 LEU B N 1
ATOM 4748 C CA . LEU B 1 194 ? 0.11 -37.469 -14.188 1 98 194 LEU B CA 1
ATOM 4749 C C . LEU B 1 194 ? -0.551 -37.094 -12.867 1 98 194 LEU B C 1
ATOM 4751 O O . LEU B 1 194 ? -1.515 -37.719 -12.438 1 98 194 LEU B O 1
ATOM 4755 N N . LYS B 1 195 ? -0.043 -36.156 -12.211 1 97.44 195 LYS B N 1
ATOM 4756 C CA . LYS B 1 195 ? -0.562 -35.75 -10.898 1 97.44 195 LYS B CA 1
ATOM 4757 C C . LYS B 1 195 ? -1.57 -34.625 -11.016 1 97.44 195 LYS B C 1
ATOM 4759 O O . LYS B 1 195 ? -1.439 -33.75 -11.891 1 97.44 195 LYS B O 1
ATOM 4764 N N . THR B 1 196 ? -2.574 -34.625 -10.195 1 98.06 196 THR B N 1
ATOM 4765 C CA . THR B 1 196 ? -3.564 -33.562 -10.086 1 98.06 196 THR B CA 1
ATOM 4766 C C . THR B 1 196 ? -3.59 -32.969 -8.68 1 98.06 196 THR B C 1
ATOM 4768 O O . THR B 1 196 ? -3.088 -33.594 -7.738 1 98.06 196 THR B O 1
ATOM 4771 N N . VAL B 1 197 ? -4.062 -31.812 -8.586 1 97.81 197 VAL B N 1
ATOM 4772 C CA . VAL B 1 197 ? -4.316 -31.281 -7.254 1 97.81 197 VAL B CA 1
ATOM 4773 C C . VAL B 1 197 ? -5.336 -32.156 -6.523 1 97.81 197 VAL B C 1
ATOM 4775 O O . VAL B 1 197 ? -6.156 -32.812 -7.16 1 97.81 197 VAL B O 1
ATOM 4778 N N . ARG B 1 198 ? -5.27 -32.125 -5.254 1 96.25 198 ARG B N 1
ATOM 4779 C CA . ARG B 1 198 ? -6.137 -32.969 -4.438 1 96.25 198 ARG B CA 1
ATOM 4780 C C . ARG B 1 198 ? -7.574 -32.469 -4.457 1 96.25 198 ARG B C 1
ATOM 4782 O O . ARG B 1 198 ? -7.816 -31.266 -4.254 1 96.25 198 ARG B O 1
ATOM 4789 N N . ILE B 1 199 ? -8.438 -33.344 -4.812 1 98 199 ILE B N 1
ATOM 4790 C CA . ILE B 1 199 ? -9.852 -33.062 -4.605 1 98 199 ILE B CA 1
ATOM 4791 C C . ILE B 1 199 ? -10.227 -33.344 -3.152 1 98 199 ILE B C 1
ATOM 4793 O O . ILE B 1 199 ? -10.164 -34.5 -2.705 1 98 199 ILE B O 1
ATOM 4797 N N . LEU B 1 200 ? -10.617 -32.375 -2.459 1 98.5 200 LEU B N 1
ATOM 4798 C CA . LEU B 1 200 ? -10.867 -32.5 -1.026 1 98.5 200 LEU B CA 1
ATOM 4799 C C . LEU B 1 200 ? -12.289 -33 -0.761 1 98.5 200 LEU B C 1
ATOM 4801 O O . LEU B 1 200 ? -12.531 -33.688 0.224 1 98.5 200 LEU B O 1
ATOM 4805 N N . ASP B 1 201 ? -13.227 -32.531 -1.597 1 98.25 201 ASP B N 1
ATOM 4806 C CA . ASP B 1 201 ? -14.617 -32.969 -1.471 1 98.25 201 ASP B CA 1
ATOM 4807 C C . ASP B 1 201 ? -15.453 -32.469 -2.648 1 98.25 201 ASP B C 1
ATOM 4809 O O . ASP B 1 201 ? -14.969 -31.672 -3.467 1 98.25 201 ASP B O 1
ATOM 4813 N N . ILE B 1 202 ? -16.531 -33.031 -2.891 1 98.44 202 ILE B N 1
ATOM 4814 C CA . ILE B 1 202 ? -17.609 -32.5 -3.725 1 98.44 202 ILE B CA 1
ATOM 4815 C C . ILE B 1 202 ? -18.828 -32.219 -2.861 1 98.44 202 ILE B C 1
ATOM 4817 O O . ILE B 1 202 ? -19.406 -33.125 -2.262 1 98.44 202 ILE B O 1
ATOM 4821 N N . ILE B 1 203 ? -19.188 -30.953 -2.795 1 98.19 203 ILE B N 1
ATOM 4822 C CA . ILE B 1 203 ? -20.234 -30.562 -1.85 1 98.19 203 ILE B CA 1
ATOM 4823 C C . ILE B 1 203 ? -21.344 -29.828 -2.586 1 98.19 203 ILE B C 1
ATOM 4825 O O . ILE B 1 203 ? -21.156 -29.328 -3.697 1 98.19 203 ILE B O 1
ATOM 4829 N N . ASN B 1 204 ? -22.531 -29.812 -1.899 1 97.88 204 ASN B N 1
ATOM 4830 C CA . ASN B 1 204 ? -23.578 -28.906 -2.371 1 97.88 204 ASN B CA 1
ATOM 4831 C C . ASN B 1 204 ? -23.219 -27.453 -2.104 1 97.88 204 ASN B C 1
ATOM 4833 O O . ASN B 1 204 ? -22.688 -27.125 -1.038 1 97.88 204 ASN B O 1
ATOM 4837 N N . LYS B 1 205 ? -23.484 -26.594 -3.049 1 97.06 205 LYS B N 1
ATOM 4838 C CA . LYS B 1 205 ? -23.141 -25.188 -2.934 1 97.06 205 LYS B CA 1
ATOM 4839 C C . LYS B 1 205 ? -23.688 -24.578 -1.644 1 97.06 205 LYS B C 1
ATOM 4841 O O . LYS B 1 205 ? -23.156 -23.594 -1.142 1 97.06 205 LYS B O 1
ATOM 4846 N N . ARG B 1 206 ? -24.734 -25.156 -1.024 1 96.12 206 ARG B N 1
ATOM 4847 C CA . ARG B 1 206 ? -25.391 -24.625 0.17 1 96.12 206 ARG B CA 1
ATOM 4848 C C . ARG B 1 206 ? -24.781 -25.234 1.435 1 96.12 206 ARG B C 1
ATOM 4850 O O . ARG B 1 206 ? -25.125 -24.828 2.547 1 96.12 206 ARG B O 1
ATOM 4857 N N . ASP B 1 207 ? -23.891 -26.188 1.228 1 97.06 207 ASP B N 1
ATOM 4858 C CA . ASP B 1 207 ? -23.281 -26.844 2.387 1 97.06 207 ASP B CA 1
ATOM 4859 C C . ASP B 1 207 ? -22.062 -26.062 2.875 1 97.06 207 ASP B C 1
ATOM 4861 O O . ASP B 1 207 ? -20.938 -26.562 2.822 1 97.06 207 ASP B O 1
ATOM 4865 N N . ILE B 1 208 ? -22.297 -24.969 3.422 1 95.88 208 ILE B N 1
ATOM 4866 C CA . ILE B 1 208 ? -21.266 -24.016 3.842 1 95.88 208 ILE B CA 1
ATOM 4867 C C . ILE B 1 208 ? -20.5 -24.594 5.035 1 95.88 208 ILE B C 1
ATOM 4869 O O . ILE B 1 208 ? -19.297 -24.391 5.16 1 95.88 208 ILE B O 1
ATOM 4873 N N . ASP B 1 209 ? -21.141 -25.312 5.848 1 96.38 209 ASP B N 1
ATOM 4874 C CA . ASP B 1 209 ? -20.516 -25.891 7.031 1 96.38 209 ASP B CA 1
ATOM 4875 C C . ASP B 1 209 ? -19.438 -26.906 6.645 1 96.38 209 ASP B C 1
ATOM 4877 O O . ASP B 1 209 ? -18.359 -26.938 7.25 1 96.38 209 ASP B O 1
ATOM 4881 N N . ARG B 1 210 ? -19.828 -27.688 5.691 1 97.25 210 ARG B N 1
ATOM 4882 C CA . ARG B 1 210 ? -1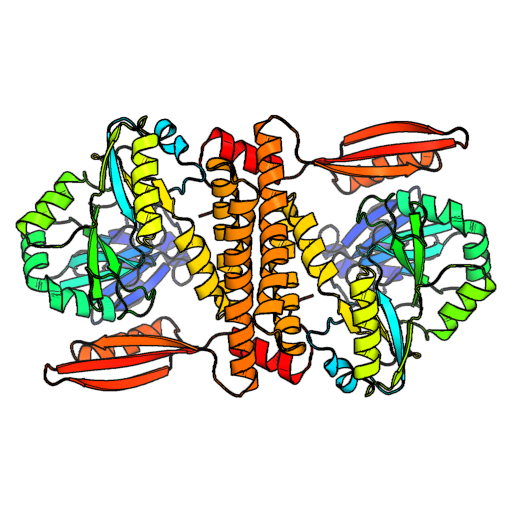8.859 -28.656 5.211 1 97.25 210 ARG B CA 1
ATOM 4883 C C . ARG B 1 210 ? -17.625 -27.969 4.617 1 97.25 210 ARG B C 1
ATOM 4885 O O . ARG B 1 210 ? -16.5 -28.391 4.855 1 97.25 210 ARG B O 1
ATOM 4892 N N . LEU B 1 211 ? -17.828 -26.953 3.879 1 97.69 211 LEU B N 1
ATOM 4893 C CA . LEU B 1 211 ? -16.734 -26.188 3.295 1 97.69 211 LEU B CA 1
ATOM 4894 C C . LEU B 1 211 ? -15.867 -25.578 4.383 1 97.69 211 LEU B C 1
ATOM 4896 O O . LEU B 1 211 ? -14.633 -25.625 4.301 1 97.69 211 LEU B O 1
ATOM 4900 N N . LYS B 1 212 ? -16.469 -25.031 5.402 1 97.19 21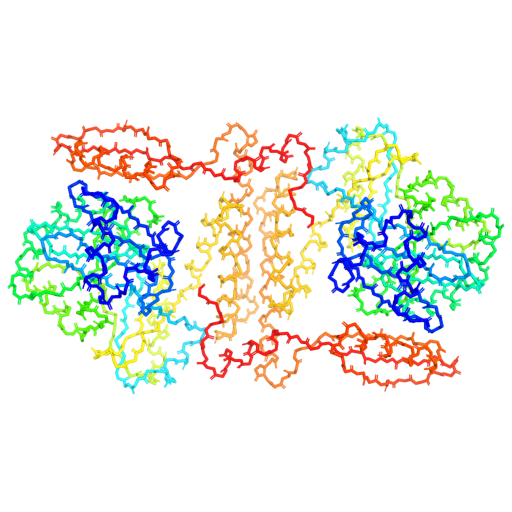2 LYS B N 1
ATOM 4901 C CA . LYS B 1 212 ? -15.727 -24.453 6.523 1 97.19 212 LYS B CA 1
ATOM 4902 C C . LYS B 1 212 ? -14.867 -25.5 7.215 1 97.19 212 LYS B C 1
ATOM 4904 O O . LYS B 1 212 ? -13.734 -25.219 7.609 1 97.19 212 LYS B O 1
ATOM 4909 N N . THR B 1 213 ? -15.43 -26.672 7.305 1 97.94 213 THR B N 1
ATOM 4910 C CA . THR B 1 213 ? -14.688 -27.766 7.918 1 97.94 213 THR B CA 1
ATOM 4911 C C . THR B 1 213 ? -13.43 -28.078 7.125 1 97.94 213 THR B C 1
ATOM 4913 O O . THR B 1 213 ? -12.359 -28.297 7.703 1 97.94 213 THR B O 1
ATOM 4916 N N . ILE B 1 214 ? -13.578 -28.094 5.844 1 98.38 214 ILE B N 1
ATOM 4917 C CA . ILE B 1 214 ? -12.445 -28.359 4.961 1 98.38 214 ILE B CA 1
ATOM 4918 C C . ILE B 1 214 ? -11.398 -27.266 5.117 1 98.38 214 ILE B C 1
ATOM 4920 O O . ILE B 1 214 ? -10.211 -27.562 5.285 1 98.38 214 ILE B O 1
ATOM 4924 N N . ILE B 1 215 ? -11.789 -26.031 5.125 1 97.94 215 ILE B N 1
ATOM 4925 C CA . ILE B 1 215 ? -10.891 -24.891 5.211 1 97.94 215 ILE B CA 1
ATOM 4926 C C . ILE B 1 215 ? -10.18 -24.891 6.562 1 97.94 215 ILE B C 1
ATOM 4928 O O . ILE B 1 215 ? -8.977 -24.625 6.637 1 97.94 215 ILE B O 1
ATOM 4932 N N . ASN B 1 216 ? -10.898 -25.219 7.617 1 97.31 216 ASN B N 1
ATOM 4933 C CA . ASN B 1 216 ? -10.312 -25.281 8.953 1 97.31 216 ASN B CA 1
ATOM 4934 C C . ASN B 1 216 ? -9.234 -26.375 9.039 1 97.31 216 ASN B C 1
ATOM 4936 O O . ASN B 1 216 ? -8.219 -26.188 9.703 1 97.31 216 ASN B O 1
ATOM 4940 N N . ARG B 1 217 ? -9.547 -27.469 8.406 1 97.88 217 ARG B N 1
ATOM 4941 C CA . ARG B 1 217 ? -8.547 -28.516 8.359 1 97.88 217 ARG B CA 1
ATOM 4942 C C . ARG B 1 217 ? -7.289 -28.062 7.629 1 97.88 217 ARG B C 1
ATOM 4944 O O . ARG B 1 217 ? -6.172 -28.297 8.094 1 97.88 217 ARG B O 1
ATOM 4951 N N . LEU B 1 218 ? -7.465 -27.391 6.516 1 97.81 218 LEU B N 1
ATOM 4952 C CA . LEU B 1 218 ? -6.336 -26.859 5.762 1 97.81 218 LEU B CA 1
ATOM 4953 C C . LEU B 1 218 ? -5.551 -25.844 6.594 1 97.81 218 LEU B C 1
ATOM 4955 O O . LEU B 1 218 ? -4.32 -25.812 6.531 1 97.81 218 LEU B O 1
ATOM 4959 N N . GLU B 1 219 ? -6.238 -25.031 7.352 1 97 219 GLU B N 1
ATOM 4960 C CA . GLU B 1 219 ? -5.613 -24.078 8.266 1 97 219 GLU B CA 1
ATOM 4961 C C . GLU B 1 219 ? -4.684 -24.781 9.25 1 97 219 GLU B C 1
ATOM 4963 O O . GLU B 1 219 ? -3.537 -24.359 9.438 1 97 219 GLU B O 1
ATOM 4968 N N . LYS B 1 220 ? -5.141 -25.859 9.797 1 96.69 220 LYS B N 1
ATOM 4969 C CA . LYS B 1 220 ? -4.363 -26.625 10.766 1 96.69 220 LYS B CA 1
ATOM 4970 C C . LYS B 1 220 ? -3.16 -27.297 10.109 1 96.69 220 LYS B C 1
ATOM 4972 O O . LYS B 1 220 ? -2.1 -27.422 10.719 1 96.69 220 LYS B O 1
ATOM 4977 N N . GLU B 1 221 ? -3.373 -27.641 8.852 1 95.38 221 GLU B N 1
ATOM 4978 C CA . GLU B 1 221 ? -2.316 -28.312 8.109 1 95.38 221 GLU B CA 1
ATOM 4979 C C . GLU B 1 221 ? -1.364 -27.312 7.457 1 95.38 221 GLU B C 1
ATOM 4981 O O . GLU B 1 221 ? -0.43 -27.703 6.754 1 95.38 221 GLU B O 1
ATOM 4986 N N . ARG B 1 222 ? -1.618 -26.031 7.617 1 94.75 222 ARG B N 1
ATOM 4987 C CA . ARG B 1 222 ? -0.782 -24.969 7.082 1 94.75 222 ARG B CA 1
ATOM 4988 C C . ARG B 1 222 ? -0.753 -25 5.559 1 94.75 222 ARG B C 1
ATOM 4990 O O . ARG B 1 222 ? 0.316 -24.922 4.949 1 94.75 222 ARG B O 1
ATOM 4997 N N . ARG B 1 223 ? -1.93 -25.219 5.043 1 96.38 223 ARG B N 1
ATOM 4998 C CA . ARG B 1 223 ? -2.117 -25.234 3.596 1 96.38 223 ARG B CA 1
ATOM 4999 C C . ARG B 1 223 ? -2.682 -23.891 3.111 1 96.38 223 ARG B C 1
ATOM 5001 O O . ARG B 1 223 ? -3.156 -23.094 3.912 1 96.38 223 ARG B O 1
ATOM 5008 N N . GLU B 1 224 ? -2.621 -23.641 1.837 1 96.94 224 GLU B N 1
ATOM 5009 C CA . GLU B 1 224 ? -2.928 -22.312 1.287 1 96.94 224 GLU B CA 1
ATOM 5010 C C . GLU B 1 224 ? -4.434 -22.062 1.266 1 96.94 224 GLU B C 1
ATOM 5012 O O . GLU B 1 224 ? -4.891 -20.984 1.625 1 96.94 224 GLU B O 1
ATOM 5017 N N . GLY B 1 225 ? -5.207 -23 0.699 1 97.94 225 GLY B N 1
ATOM 5018 C CA . GLY B 1 225 ? -6.641 -22.766 0.614 1 97.94 225 GLY B CA 1
ATOM 5019 C C . GLY B 1 225 ? -7.336 -23.672 -0.383 1 97.94 225 GLY B C 1
ATOM 5020 O O . GLY B 1 225 ? -6.93 -24.828 -0.57 1 97.94 225 GLY B O 1
ATOM 5021 N N . VAL B 1 226 ? -8.492 -23.125 -0.937 1 98.62 226 VAL B N 1
ATOM 5022 C CA . VAL B 1 226 ? -9.297 -23.969 -1.817 1 98.62 226 VAL B CA 1
ATOM 5023 C C . VAL B 1 226 ? -9.633 -23.219 -3.096 1 98.62 226 VAL B C 1
ATOM 5025 O O . VAL B 1 226 ? -9.672 -21.984 -3.098 1 98.62 226 VAL B O 1
ATOM 5028 N N . VAL B 1 227 ? -9.766 -23.922 -4.137 1 98.5 227 VAL B N 1
ATOM 5029 C CA . VAL B 1 227 ? -10.398 -23.469 -5.371 1 98.5 227 VAL B CA 1
ATOM 5030 C C . VAL B 1 227 ? -11.719 -24.219 -5.574 1 98.5 227 VAL B C 1
ATOM 5032 O O . VAL B 1 227 ? -11.773 -25.438 -5.422 1 98.5 227 VAL B O 1
ATOM 5035 N N . LEU B 1 228 ? -12.766 -23.5 -5.812 1 98.62 228 LEU B N 1
ATOM 5036 C CA . LEU B 1 228 ? -14.109 -24.031 -6 1 98.62 228 LEU B CA 1
ATOM 5037 C C . LEU B 1 228 ? -14.508 -24 -7.469 1 98.62 228 LEU B C 1
ATOM 5039 O O . LEU B 1 228 ? -14.484 -22.953 -8.102 1 98.62 228 LEU B O 1
ATOM 5043 N N . LYS B 1 229 ? -14.922 -25.203 -7.953 1 98.25 229 LYS B N 1
ATOM 5044 C CA . LYS B 1 229 ? -15.195 -25.297 -9.383 1 98.25 229 LYS B CA 1
ATOM 5045 C C . LYS B 1 229 ? -16.516 -26 -9.648 1 98.25 229 LYS B C 1
ATOM 5047 O O . LYS B 1 229 ? -16.891 -26.922 -8.938 1 98.25 229 LYS B O 1
ATOM 5052 N N . ASP B 1 230 ? -17.203 -25.531 -10.695 1 97.88 230 ASP B N 1
ATOM 5053 C CA . ASP B 1 230 ? -18.266 -26.328 -11.312 1 97.88 230 ASP B CA 1
ATOM 5054 C C . ASP B 1 230 ? -17.672 -27.5 -12.102 1 97.88 230 ASP B C 1
ATOM 5056 O O . ASP B 1 230 ? -16.75 -27.312 -12.891 1 97.88 230 ASP B O 1
ATOM 5060 N N . PRO B 1 231 ? -18.141 -28.703 -11.875 1 97.81 231 PRO B N 1
ATOM 5061 C CA . PRO B 1 231 ? -17.547 -29.875 -12.523 1 97.81 231 PRO B CA 1
ATOM 5062 C C . PRO B 1 231 ? -17.516 -29.766 -14.047 1 97.81 231 PRO B C 1
ATOM 5064 O O . PRO B 1 231 ? -16.656 -30.359 -14.695 1 97.81 231 PRO B O 1
ATOM 5067 N N . TYR B 1 232 ? -18.406 -28.938 -14.609 1 97.25 232 TYR B N 1
ATOM 5068 C CA . TYR B 1 232 ? -18.5 -28.797 -16.047 1 97.25 232 TYR B CA 1
ATOM 5069 C C . TYR B 1 232 ? -17.969 -27.453 -16.516 1 97.25 232 TYR B C 1
ATOM 5071 O O . TYR B 1 232 ? -18.078 -27.094 -17.688 1 97.25 232 TYR B O 1
ATOM 5079 N N . GLN B 1 233 ? -17.422 -26.688 -15.547 1 96.12 233 GLN B N 1
ATOM 5080 C CA . GLN B 1 233 ? -16.812 -25.391 -15.812 1 96.12 233 GLN B CA 1
ATOM 5081 C C . GLN B 1 233 ? -17.812 -24.422 -16.438 1 96.12 233 GLN B C 1
ATOM 5083 O O . GLN B 1 233 ? -17.484 -23.672 -17.359 1 96.12 233 GLN B O 1
ATOM 5088 N N . ARG B 1 234 ? -19.141 -24.453 -16 1 96.25 234 ARG B N 1
ATOM 5089 C CA . ARG B 1 234 ? -20.203 -23.609 -16.531 1 96.25 234 ARG B CA 1
ATOM 5090 C C . ARG B 1 234 ? -20.125 -22.188 -15.961 1 96.25 234 ARG B C 1
ATOM 5092 O O . ARG B 1 234 ? -20.656 -21.25 -16.547 1 96.25 234 ARG B O 1
ATOM 5099 N N . VAL B 1 235 ? -19.469 -22 -14.781 1 96.62 235 VAL B N 1
ATOM 5100 C CA . VAL B 1 235 ? -19.203 -20.719 -14.141 1 96.62 235 VAL B CA 1
ATOM 5101 C C . VAL B 1 235 ? -17.734 -20.625 -13.734 1 96.62 235 VAL B C 1
ATOM 5103 O O . VAL B 1 235 ? -17.078 -21.656 -13.539 1 96.62 235 VAL B O 1
ATOM 5106 N N . PRO B 1 236 ? -17.25 -19.391 -13.633 1 95.12 236 PRO B N 1
ATOM 5107 C CA . PRO B 1 236 ? -15.852 -19.25 -13.234 1 95.12 236 PRO B CA 1
ATOM 5108 C C . PRO B 1 236 ? -15.57 -19.797 -11.844 1 95.12 236 PRO B C 1
ATOM 5110 O O . PRO B 1 236 ? -16.438 -19.75 -10.969 1 95.12 236 PRO B O 1
ATOM 5113 N N . PRO B 1 237 ? -14.391 -20.328 -11.695 1 97.06 237 PRO B N 1
ATOM 5114 C CA . PRO B 1 237 ? -14.016 -20.828 -10.367 1 97.06 237 PRO B CA 1
ATOM 5115 C C . PRO B 1 237 ? -13.859 -19.703 -9.336 1 97.06 237 PRO B C 1
ATOM 5117 O O . PRO B 1 237 ? -13.789 -18.531 -9.703 1 97.06 237 PRO B O 1
ATOM 5120 N N . LEU B 1 238 ? -13.898 -20.078 -8.047 1 97.81 238 LEU B N 1
ATOM 5121 C CA . LEU B 1 238 ? -13.672 -19.203 -6.914 1 97.81 238 LEU B CA 1
ATOM 5122 C C . LEU B 1 238 ? -12.492 -19.688 -6.07 1 97.81 238 LEU B C 1
ATOM 5124 O O . LEU B 1 238 ? -12.188 -20.875 -6.059 1 97.81 238 LEU B O 1
ATOM 5128 N N . LYS B 1 239 ? -11.867 -18.797 -5.477 1 98.06 239 LYS B N 1
ATOM 5129 C CA . LYS B 1 239 ? -10.789 -19.203 -4.582 1 98.06 239 LYS B CA 1
ATOM 5130 C C . LYS B 1 239 ? -10.93 -18.562 -3.211 1 98.06 239 LYS B C 1
ATOM 5132 O O . LYS B 1 239 ? -11.516 -17.469 -3.092 1 98.06 239 LYS B O 1
ATOM 5137 N N . TYR B 1 240 ? -10.414 -19.172 -2.215 1 98.25 240 TYR B N 1
ATOM 5138 C CA . TYR B 1 240 ? -10.398 -18.734 -0.821 1 98.25 240 TYR B CA 1
ATOM 5139 C C . TYR B 1 240 ? -9.141 -19.219 -0.116 1 98.25 240 TYR B C 1
ATOM 5141 O O . TYR B 1 240 ? -8.703 -20.344 -0.311 1 98.25 240 TYR B O 1
ATOM 5149 N N . THR B 1 241 ? -8.492 -18.359 0.675 1 97.75 241 THR B N 1
ATOM 5150 C CA . THR B 1 241 ? -7.23 -18.703 1.32 1 97.75 241 THR B CA 1
ATOM 5151 C C . THR B 1 241 ? -7.383 -18.719 2.838 1 97.75 241 THR B C 1
ATOM 5153 O O . THR B 1 241 ? -8.297 -18.094 3.381 1 97.75 241 THR B O 1
ATOM 5156 N N . THR B 1 242 ? -6.504 -19.438 3.529 1 98.12 242 THR B N 1
ATOM 5157 C CA . THR B 1 242 ? -6.543 -19.562 4.98 1 98.12 242 THR B CA 1
ATOM 5158 C C . THR B 1 242 ? -5.895 -18.359 5.656 1 98.12 242 THR B C 1
ATOM 5160 O O . THR B 1 242 ? -5.184 -17.594 5.012 1 98.12 242 THR B O 1
ATOM 5163 N N . ILE B 1 243 ? -6.145 -18.219 6.949 1 98.31 243 ILE B N 1
ATOM 5164 C CA . ILE B 1 243 ? -5.516 -17.172 7.754 1 98.31 243 ILE B CA 1
ATOM 5165 C C . ILE B 1 243 ? -4.004 -17.391 7.793 1 98.31 243 ILE B C 1
ATOM 5167 O O . ILE B 1 243 ? -3.227 -16.438 7.656 1 98.31 243 ILE B O 1
ATOM 5171 N N . TYR B 1 244 ? -3.619 -18.656 7.84 1 97.56 244 TYR B N 1
ATOM 5172 C CA . TYR B 1 244 ? -2.213 -19.047 7.922 1 97.56 244 TYR B CA 1
ATOM 5173 C C . TYR B 1 244 ? -1.432 -18.5 6.73 1 97.56 244 TYR B C 1
ATOM 5175 O O . TYR B 1 244 ? -0.405 -17.844 6.902 1 97.56 244 TYR B O 1
ATOM 5183 N N . ILE B 1 245 ? -1.941 -18.766 5.535 1 96.88 245 ILE B N 1
ATOM 5184 C CA . ILE B 1 245 ? -1.179 -18.406 4.344 1 96.88 245 ILE B CA 1
ATOM 5185 C C . ILE B 1 245 ? -1.15 -16.891 4.184 1 96.88 245 ILE B C 1
ATOM 5187 O O . ILE B 1 245 ? -0.161 -16.328 3.711 1 96.88 245 ILE B O 1
ATOM 5191 N N . ASN B 1 246 ? -2.27 -16.188 4.578 1 97.69 246 ASN B N 1
ATOM 5192 C CA . ASN B 1 246 ? -2.289 -14.727 4.508 1 97.69 246 ASN B CA 1
ATOM 5193 C C . ASN B 1 246 ? -1.182 -14.109 5.355 1 97.69 246 ASN B C 1
ATOM 5195 O O . ASN B 1 246 ? -0.467 -13.211 4.895 1 97.69 246 ASN B O 1
ATOM 5199 N N . ILE B 1 247 ? -0.979 -14.602 6.52 1 98.5 247 ILE B N 1
ATOM 5200 C CA . ILE B 1 247 ? 0.017 -14.07 7.441 1 98.5 247 ILE B CA 1
ATOM 5201 C C . ILE B 1 247 ? 1.411 -14.516 7.012 1 98.5 247 ILE B C 1
ATOM 5203 O O . ILE B 1 247 ? 2.363 -13.734 7.051 1 98.5 247 ILE B O 1
ATOM 5207 N N . ARG B 1 248 ? 1.532 -15.766 6.566 1 96.88 248 ARG B N 1
ATOM 5208 C CA . ARG B 1 248 ? 2.818 -16.281 6.109 1 96.88 248 ARG B CA 1
ATOM 5209 C C . ARG B 1 248 ? 3.34 -15.484 4.918 1 96.88 248 ARG B C 1
ATOM 5211 O O . ARG B 1 248 ? 4.527 -15.156 4.855 1 96.88 248 ARG B O 1
ATOM 5218 N N . ASP B 1 249 ? 2.402 -15.227 4.008 1 95.81 249 ASP B N 1
ATOM 5219 C CA . ASP B 1 249 ? 2.775 -14.438 2.838 1 95.81 249 ASP B CA 1
ATOM 5220 C C . ASP B 1 249 ? 3.322 -13.07 3.248 1 95.81 249 ASP B C 1
ATOM 5222 O O . ASP B 1 249 ? 4.285 -12.578 2.654 1 95.81 249 ASP B O 1
ATOM 5226 N N . ILE B 1 250 ? 2.686 -12.43 4.219 1 98.25 250 ILE B N 1
ATOM 5227 C CA . ILE B 1 250 ? 3.152 -11.141 4.711 1 98.25 250 ILE B CA 1
ATOM 5228 C C . ILE B 1 250 ? 4.547 -11.289 5.316 1 98.25 250 ILE B C 1
ATOM 5230 O O . ILE B 1 250 ? 5.441 -10.484 5.031 1 98.25 250 ILE B O 1
ATOM 5234 N N . TRP B 1 251 ? 4.742 -12.344 6.078 1 98.12 251 TRP B N 1
ATOM 5235 C CA . TRP B 1 251 ? 6.043 -12.609 6.684 1 98.12 251 TRP B CA 1
ATOM 5236 C C . TRP B 1 251 ? 7.121 -12.742 5.617 1 98.12 251 TRP B C 1
ATOM 5238 O O . TRP B 1 251 ? 8.195 -12.141 5.727 1 98.12 251 TRP B O 1
ATOM 5248 N N . GLU B 1 252 ? 6.852 -13.492 4.59 1 96.06 252 GLU B N 1
ATOM 5249 C CA . GLU B 1 252 ? 7.82 -13.711 3.516 1 96.06 252 GLU B CA 1
ATOM 5250 C C . GLU B 1 252 ? 8.094 -12.414 2.75 1 96.06 252 GLU B C 1
ATOM 5252 O O . GLU B 1 252 ? 9.242 -12.109 2.432 1 96.06 252 GLU B O 1
ATOM 5257 N N . GLY B 1 253 ? 7.016 -11.75 2.457 1 97.06 253 GLY B N 1
ATOM 5258 C CA . GLY B 1 253 ? 7.168 -10.5 1.722 1 97.06 253 GLY B CA 1
ATOM 5259 C C . GLY B 1 253 ? 7.926 -9.438 2.496 1 97.06 253 GLY B C 1
ATOM 5260 O O . GLY B 1 253 ? 8.734 -8.711 1.927 1 97.06 253 GLY B O 1
ATOM 5261 N N . MET B 1 254 ? 7.727 -9.383 3.811 1 98.44 254 MET B N 1
ATOM 5262 C CA . MET B 1 254 ? 8.273 -8.305 4.637 1 98.44 254 MET B CA 1
ATOM 5263 C C . MET B 1 254 ? 9.75 -8.547 4.934 1 98.44 254 MET B C 1
ATOM 5265 O O . MET B 1 254 ? 10.414 -7.699 5.523 1 98.44 254 MET B O 1
ATOM 5269 N N . ARG B 1 255 ? 10.289 -9.648 4.465 1 97.69 255 ARG B N 1
ATOM 5270 C CA . ARG B 1 255 ? 11.742 -9.781 4.418 1 97.69 255 ARG B CA 1
ATOM 5271 C C . ARG B 1 255 ? 12.359 -8.75 3.484 1 97.69 255 ARG B C 1
ATOM 5273 O O . ARG B 1 255 ? 13.523 -8.375 3.643 1 97.69 255 ARG B O 1
ATOM 5280 N N . TYR B 1 256 ? 11.594 -8.359 2.488 1 97.75 256 TYR B N 1
ATOM 5281 C CA . TYR B 1 256 ? 11.953 -7.332 1.519 1 97.75 256 TYR B CA 1
ATOM 5282 C C . TYR B 1 256 ? 10.844 -6.289 1.397 1 97.75 256 TYR B C 1
ATOM 5284 O O . TYR B 1 256 ? 10.164 -6.211 0.37 1 97.75 256 TYR B O 1
ATOM 5292 N N . PRO B 1 257 ? 10.727 -5.422 2.418 1 98.12 257 PRO B N 1
ATOM 5293 C CA . PRO B 1 257 ? 9.555 -4.547 2.518 1 98.12 257 PRO B CA 1
ATOM 5294 C C . PRO B 1 257 ? 9.367 -3.674 1.279 1 98.12 257 PRO B C 1
ATOM 5296 O O . PRO B 1 257 ? 8.234 -3.426 0.861 1 98.12 257 PRO B O 1
ATOM 5299 N N . PHE B 1 258 ? 10.438 -3.26 0.622 1 97.88 258 PHE B N 1
ATOM 5300 C CA . PHE B 1 258 ? 10.328 -2.291 -0.463 1 97.88 258 PHE B CA 1
ATOM 5301 C C . PHE B 1 258 ? 10.211 -2.996 -1.809 1 97.88 258 PHE B C 1
ATOM 5303 O O . PHE B 1 258 ? 10.031 -2.346 -2.842 1 97.88 258 PHE B O 1
ATOM 5310 N N . ASP B 1 259 ? 10.352 -4.289 -1.816 1 95.75 259 ASP B N 1
ATOM 5311 C CA . ASP B 1 259 ? 10.172 -5.098 -3.02 1 95.75 259 ASP B CA 1
ATOM 5312 C C . ASP B 1 259 ? 8.82 -5.809 -3.008 1 95.75 259 ASP B C 1
ATOM 5314 O O . ASP B 1 259 ? 7.902 -5.422 -3.734 1 95.75 259 ASP B O 1
ATOM 5318 N N . GLU B 1 260 ? 8.594 -6.711 -2.057 1 93.94 260 GLU B N 1
ATOM 5319 C CA . GLU B 1 260 ? 7.422 -7.582 -2.008 1 93.94 260 GLU B CA 1
ATOM 5320 C C . GLU B 1 260 ? 6.477 -7.172 -0.882 1 93.94 260 GLU B C 1
ATOM 5322 O O . GLU B 1 260 ? 5.254 -7.219 -1.044 1 93.94 260 GLU B O 1
ATOM 5327 N N . GLY B 1 261 ? 7.027 -6.73 0.165 1 94.12 261 GLY B N 1
ATOM 5328 C CA . GLY B 1 261 ? 6.242 -6.449 1.356 1 94.12 261 GLY B CA 1
ATOM 5329 C C . GLY B 1 261 ? 5.125 -5.453 1.112 1 94.12 261 GLY B C 1
ATOM 5330 O O . GLY B 1 261 ? 3.961 -5.73 1.415 1 94.12 261 GLY B O 1
ATOM 5331 N N . ARG B 1 262 ? 5.453 -4.375 0.518 1 92.81 262 ARG B N 1
ATOM 5332 C CA . ARG B 1 262 ? 4.488 -3.311 0.267 1 92.81 262 ARG B CA 1
ATOM 5333 C C . ARG B 1 262 ? 3.299 -3.824 -0.54 1 92.81 262 ARG B C 1
ATOM 5335 O O . ARG B 1 262 ? 2.148 -3.516 -0.223 1 92.81 262 ARG B O 1
ATOM 5342 N N . GLY B 1 263 ? 3.572 -4.66 -1.479 1 91.5 263 GLY B N 1
ATOM 5343 C CA . GLY B 1 263 ? 2.539 -5.176 -2.363 1 91.5 263 GLY B CA 1
ATOM 5344 C C . GLY B 1 263 ? 1.686 -6.254 -1.721 1 91.5 263 GLY B C 1
ATOM 5345 O O . GLY B 1 263 ? 0.517 -6.422 -2.076 1 91.5 263 GLY B O 1
ATOM 5346 N N . TYR B 1 264 ? 2.213 -6.93 -0.706 1 92.75 264 TYR B N 1
ATOM 5347 C CA . TYR B 1 264 ? 1.537 -8.062 -0.085 1 92.75 264 TYR B CA 1
ATOM 5348 C C . TYR B 1 264 ? 0.651 -7.605 1.067 1 92.75 264 TYR B C 1
ATOM 5350 O O . TYR B 1 264 ? -0.328 -8.273 1.408 1 92.75 264 TYR B O 1
ATOM 5358 N N . LEU B 1 265 ? 0.951 -6.461 1.564 1 97 265 LEU B N 1
ATOM 5359 C CA . LEU B 1 265 ? 0.393 -6.086 2.859 1 97 265 LEU B CA 1
ATOM 5360 C C . LEU B 1 265 ? -1.115 -5.879 2.762 1 97 265 LEU B C 1
ATOM 5362 O O . LEU B 1 265 ? -1.887 -6.582 3.414 1 97 265 LEU B O 1
ATOM 5366 N N . PHE B 1 266 ? -1.53 -5.051 1.911 1 97.88 266 PHE B N 1
ATOM 5367 C CA . PHE B 1 266 ? -2.904 -4.57 1.999 1 97.88 266 PHE B CA 1
ATOM 5368 C C . PHE B 1 266 ? -3.883 -5.648 1.543 1 97.88 266 PHE B C 1
ATOM 5370 O O . PHE B 1 266 ? -4.926 -5.852 2.168 1 97.88 266 PHE B O 1
ATOM 5377 N N . SER B 1 267 ? -3.578 -6.324 0.484 1 96.94 267 SER B N 1
ATOM 5378 C CA . SER B 1 267 ? -4.488 -7.352 -0.011 1 96.94 267 SER B CA 1
ATOM 5379 C C . SER B 1 267 ? -4.715 -8.438 1.036 1 96.94 267 SER B C 1
ATOM 5381 O O . SER B 1 267 ? -5.852 -8.867 1.256 1 96.94 267 SER B O 1
ATOM 5383 N N . ARG B 1 268 ? -3.623 -8.875 1.699 1 97.75 268 ARG B N 1
ATOM 5384 C CA . ARG B 1 268 ? -3.744 -9.922 2.709 1 97.75 268 ARG B CA 1
ATOM 5385 C C . ARG B 1 268 ? -4.438 -9.391 3.961 1 97.75 268 ARG B C 1
ATOM 5387 O O . ARG B 1 268 ? -5.168 -10.133 4.625 1 97.75 268 ARG B O 1
ATOM 5394 N N . ILE B 1 269 ? -4.25 -8.133 4.262 1 98.5 269 ILE B N 1
ATOM 5395 C CA . ILE B 1 269 ? -4.922 -7.516 5.402 1 98.5 269 ILE B CA 1
ATOM 5396 C C . ILE B 1 269 ? -6.43 -7.484 5.156 1 98.5 269 ILE B C 1
ATOM 5398 O O . ILE B 1 269 ? -7.219 -7.797 6.051 1 98.5 269 ILE B O 1
ATOM 5402 N N . VAL B 1 270 ? -6.816 -7.141 3.945 1 98.44 270 VAL B N 1
ATOM 5403 C CA . VAL B 1 270 ? -8.234 -7.102 3.6 1 98.44 270 VAL B CA 1
ATOM 5404 C C . VAL B 1 270 ? -8.852 -8.484 3.783 1 98.44 270 VAL B C 1
ATOM 5406 O O . VAL B 1 270 ? -9.977 -8.609 4.273 1 98.44 270 VAL B O 1
ATOM 5409 N N . ARG B 1 271 ? -8.086 -9.539 3.418 1 98.44 271 ARG B N 1
ATOM 5410 C CA . ARG B 1 271 ? -8.562 -10.898 3.611 1 98.44 271 ARG B CA 1
ATOM 5411 C C . ARG B 1 271 ? -8.766 -11.203 5.09 1 98.44 271 ARG B C 1
ATOM 5413 O O . ARG B 1 271 ? -9.766 -11.82 5.473 1 98.44 271 ARG B O 1
ATOM 5420 N N . LEU B 1 272 ? -7.812 -10.781 5.891 1 98.75 272 LEU B N 1
ATOM 5421 C CA . LEU B 1 272 ? -7.902 -11.016 7.328 1 98.75 272 LEU B CA 1
ATOM 5422 C C . LEU B 1 272 ? -9.086 -10.258 7.93 1 98.75 272 LEU B C 1
ATOM 5424 O O . LEU B 1 272 ? -9.758 -10.766 8.828 1 98.75 272 LEU B O 1
ATOM 5428 N N . ILE B 1 273 ? -9.359 -9.031 7.422 1 98.81 273 ILE B N 1
ATOM 5429 C CA . ILE B 1 273 ? -10.5 -8.25 7.875 1 98.81 273 ILE B CA 1
ATOM 5430 C C . ILE B 1 273 ? -11.797 -9.016 7.59 1 98.81 273 ILE B C 1
ATOM 5432 O O . ILE B 1 273 ? -12.641 -9.164 8.477 1 98.81 273 ILE B O 1
ATOM 5436 N N . ALA B 1 274 ? -11.914 -9.5 6.367 1 98.69 274 ALA B N 1
ATOM 5437 C CA . ALA B 1 274 ? -13.102 -10.258 5.98 1 98.69 274 ALA B CA 1
ATOM 5438 C C . ALA B 1 274 ? -13.273 -11.5 6.84 1 98.69 274 ALA B C 1
ATOM 5440 O O . ALA B 1 274 ? -14.375 -11.812 7.293 1 98.69 274 ALA B O 1
ATOM 5441 N N . GLN B 1 275 ? -12.188 -12.188 7.062 1 98.56 275 GLN B N 1
ATOM 5442 C CA . GLN B 1 275 ? -12.227 -13.414 7.852 1 98.56 275 GLN B CA 1
ATOM 5443 C C . GLN B 1 275 ? -12.555 -13.117 9.312 1 98.56 275 GLN B C 1
ATOM 5445 O O . GLN B 1 275 ? -13.266 -13.891 9.961 1 98.56 275 GLN B O 1
ATOM 5450 N N . GLY B 1 276 ? -12.016 -11.992 9.844 1 98.56 276 GLY B N 1
ATOM 5451 C CA . GLY B 1 276 ? -12.367 -11.594 11.195 1 98.56 276 GLY B CA 1
ATOM 5452 C C . GLY B 1 276 ? -13.852 -11.344 11.383 1 98.56 276 GLY B C 1
ATOM 5453 O O . GLY B 1 276 ? -14.422 -11.719 12.406 1 98.56 276 GLY B O 1
ATOM 5454 N N . TYR B 1 277 ? -14.422 -10.75 10.383 1 98.44 277 TYR B N 1
ATOM 5455 C CA . TYR B 1 277 ? -15.859 -10.531 10.398 1 98.44 277 TYR B CA 1
ATOM 5456 C C . TYR B 1 277 ? -16.609 -11.852 10.242 1 98.44 277 TYR B C 1
ATOM 5458 O O . TYR B 1 277 ? -17.516 -12.156 11.016 1 98.44 277 TYR B O 1
ATOM 5466 N N . GLU B 1 278 ? -16.203 -12.648 9.258 1 97.19 278 GLU B N 1
ATOM 5467 C CA . GLU B 1 278 ? -16.906 -13.875 8.898 1 97.19 278 GLU B CA 1
ATOM 5468 C C . GLU B 1 278 ? -16.906 -14.867 10.062 1 97.19 278 GLU B C 1
ATOM 5470 O O . GLU B 1 278 ? -17.922 -15.508 10.344 1 97.19 278 GLU B O 1
ATOM 5475 N N . TYR B 1 279 ? -15.75 -14.984 10.703 1 96.25 279 TYR B N 1
ATOM 5476 C CA . TYR B 1 279 ? -15.617 -15.945 11.797 1 96.25 279 TYR B CA 1
ATOM 5477 C C . TYR B 1 279 ? -16.016 -15.305 13.125 1 96.25 279 TYR B C 1
ATOM 5479 O O . TYR B 1 279 ? -15.969 -15.961 14.172 1 96.25 279 TYR B O 1
ATOM 5487 N N . ASP B 1 280 ? -16.328 -14.023 13.102 1 96.81 280 ASP B N 1
ATOM 5488 C CA . ASP B 1 280 ? -16.766 -13.281 14.281 1 96.81 280 ASP B CA 1
ATOM 5489 C C . ASP B 1 280 ? -15.758 -13.453 15.422 1 96.81 280 ASP B C 1
ATOM 5491 O O . ASP B 1 280 ? -16.125 -13.883 16.516 1 96.81 280 ASP B O 1
ATOM 5495 N N . TRP B 1 281 ? -14.539 -13.094 15.125 1 98.06 281 TRP B N 1
ATOM 5496 C CA . TRP B 1 281 ? -13.469 -13.227 16.109 1 98.06 281 TRP B CA 1
ATOM 5497 C C . TRP B 1 281 ? -13.82 -12.516 17.406 1 98.06 281 TRP B C 1
ATOM 5499 O O . TRP B 1 281 ? -14.234 -11.352 17.391 1 98.06 281 TRP B O 1
ATOM 5509 N N . ASN B 1 282 ? -13.68 -13.25 18.547 1 97.88 282 ASN B N 1
ATOM 5510 C CA . ASN B 1 282 ? -13.727 -12.57 19.844 1 97.88 282 ASN B CA 1
ATOM 5511 C C . ASN B 1 282 ? -12.398 -11.883 20.156 1 97.88 282 ASN B C 1
ATOM 5513 O O . ASN B 1 282 ? -11.461 -11.938 19.359 1 97.88 282 ASN B O 1
ATOM 5517 N N . ASN B 1 283 ? -12.289 -11.234 21.25 1 97.81 283 ASN B N 1
ATOM 5518 C CA . ASN B 1 283 ? -11.102 -10.461 21.594 1 97.81 283 ASN B CA 1
ATOM 5519 C C . ASN B 1 283 ? -9.859 -11.344 21.688 1 97.81 283 ASN B C 1
ATOM 5521 O O . ASN B 1 283 ? -8.773 -10.938 21.266 1 97.81 283 ASN B O 1
ATOM 5525 N N . THR B 1 284 ? -10.008 -12.508 22.203 1 98.25 284 THR B N 1
ATOM 5526 C CA . THR B 1 284 ? -8.883 -13.422 22.344 1 98.25 284 THR B CA 1
ATOM 5527 C C . THR B 1 284 ? -8.359 -13.852 20.984 1 98.25 284 THR B C 1
ATOM 5529 O O . THR B 1 284 ? -7.148 -13.859 20.75 1 98.25 284 THR B O 1
ATOM 5532 N N . GLU B 1 285 ? -9.305 -14.258 20.094 1 98.12 285 GLU B N 1
ATOM 5533 C CA . GLU B 1 285 ? -8.922 -14.648 18.734 1 98.12 285 GLU B CA 1
ATOM 5534 C C . GLU B 1 285 ? -8.289 -13.484 17.984 1 98.12 285 GLU B C 1
ATOM 5536 O O . GLU B 1 285 ? -7.285 -13.656 17.281 1 98.12 285 GLU B O 1
ATOM 5541 N N . LEU B 1 286 ? -8.914 -12.312 18.156 1 98.75 286 LEU B N 1
ATOM 5542 C CA . LEU B 1 286 ? -8.375 -11.117 17.516 1 98.75 286 LEU B CA 1
ATOM 5543 C C . LEU B 1 286 ? -6.957 -10.836 18 1 98.75 286 LEU B C 1
ATOM 5545 O O . LEU B 1 286 ? -6.07 -10.555 17.188 1 98.75 286 LEU B O 1
ATOM 5549 N N . ASP B 1 287 ? -6.703 -10.922 19.266 1 98.75 287 ASP B N 1
ATOM 5550 C CA . ASP B 1 287 ? -5.375 -10.68 19.812 1 98.75 287 ASP B CA 1
ATOM 5551 C C . ASP B 1 287 ? -4.359 -11.68 19.281 1 98.75 287 ASP B C 1
ATOM 5553 O O . ASP B 1 287 ? -3.225 -11.312 18.969 1 98.75 287 ASP B O 1
ATOM 5557 N N . ARG B 1 288 ? -4.785 -12.914 19.234 1 98.56 288 ARG B N 1
ATOM 5558 C CA . ARG B 1 288 ? -3.904 -13.961 18.734 1 98.56 288 ARG B CA 1
ATOM 5559 C C . ARG B 1 288 ? -3.496 -13.68 17.281 1 98.56 288 ARG B C 1
ATOM 5561 O O . ARG B 1 288 ? -2.309 -13.719 16.953 1 98.56 288 ARG B O 1
ATOM 5568 N N . ILE B 1 289 ? -4.477 -13.391 16.453 1 98.81 289 ILE B N 1
ATOM 5569 C CA . ILE B 1 289 ? -4.211 -13.141 15.039 1 98.81 289 ILE B CA 1
ATOM 5570 C C . ILE B 1 289 ? -3.467 -11.812 14.883 1 98.81 289 ILE B C 1
ATOM 5572 O O . ILE B 1 289 ? -2.559 -11.703 14.055 1 98.81 289 ILE B O 1
ATOM 5576 N N . ALA B 1 290 ? -3.852 -10.789 15.672 1 98.88 290 ALA B N 1
ATOM 5577 C CA . ALA B 1 290 ? -3.189 -9.484 15.641 1 98.88 290 ALA B CA 1
ATOM 5578 C C . ALA B 1 290 ? -1.705 -9.617 15.961 1 98.88 290 ALA B C 1
ATOM 5580 O O . ALA B 1 290 ? -0.862 -9.008 15.305 1 98.88 290 ALA B O 1
ATOM 5581 N N . LEU B 1 291 ? -1.397 -10.367 16.953 1 98.88 291 LEU B N 1
ATOM 5582 C CA . LEU B 1 291 ? -0.005 -10.586 17.328 1 98.88 291 LEU B CA 1
ATOM 5583 C C . LEU B 1 291 ? 0.766 -11.258 16.203 1 98.88 291 LEU B C 1
ATOM 5585 O O . LEU B 1 291 ? 1.868 -10.828 15.852 1 98.88 291 LEU B O 1
ATOM 5589 N N . LYS B 1 292 ? 0.164 -12.344 15.633 1 98.81 292 LYS B N 1
ATOM 5590 C CA . LYS B 1 292 ? 0.807 -13.039 14.523 1 98.81 292 LYS B CA 1
ATOM 5591 C C . LYS B 1 292 ? 1.024 -12.109 13.336 1 98.81 292 LYS B C 1
ATOM 5593 O O . LYS B 1 292 ? 2.09 -12.125 12.719 1 98.81 292 LYS B O 1
ATOM 5598 N N . LEU B 1 293 ? 0.006 -11.312 13.078 1 98.88 293 LEU B N 1
ATOM 5599 C CA . LEU B 1 293 ? 0.095 -10.367 11.977 1 98.88 293 LEU B CA 1
ATOM 5600 C C . LEU B 1 293 ? 1.184 -9.328 12.234 1 98.88 293 LEU B C 1
ATOM 5602 O O . LEU B 1 293 ? 2.035 -9.086 11.383 1 98.88 293 LEU B O 1
ATOM 5606 N N . GLY B 1 294 ? 1.129 -8.68 13.383 1 98.88 294 GLY B N 1
ATOM 5607 C CA . GLY B 1 294 ? 2.133 -7.684 13.734 1 98.88 294 GLY B CA 1
ATOM 5608 C C . GLY B 1 294 ? 3.551 -8.219 13.664 1 98.88 294 GLY B C 1
ATOM 5609 O O . GLY B 1 294 ? 4.449 -7.547 13.148 1 98.88 294 GLY B O 1
ATOM 5610 N N . ARG B 1 295 ? 3.764 -9.438 14.172 1 98.88 295 ARG B N 1
ATOM 5611 C CA . ARG B 1 295 ? 5.082 -10.07 14.117 1 98.88 295 ARG B CA 1
ATOM 5612 C C . ARG B 1 295 ? 5.512 -10.32 12.68 1 98.88 295 ARG B C 1
ATOM 5614 O O . ARG B 1 295 ? 6.676 -10.109 12.328 1 98.88 295 ARG B O 1
ATOM 5621 N N . ALA B 1 296 ? 4.547 -10.82 11.898 1 98.81 296 ALA B N 1
ATOM 5622 C CA . ALA B 1 296 ? 4.844 -11.109 10.5 1 98.81 296 ALA B CA 1
ATOM 5623 C C . ALA B 1 296 ? 5.273 -9.844 9.758 1 98.81 296 ALA B C 1
ATOM 5625 O O . ALA B 1 296 ? 6.09 -9.906 8.836 1 98.81 296 ALA B O 1
ATOM 5626 N N . ILE B 1 297 ? 4.738 -8.711 10.18 1 98.88 297 ILE B N 1
ATOM 5627 C CA . ILE B 1 297 ? 5.023 -7.438 9.516 1 98.88 297 ILE B CA 1
ATOM 5628 C C . ILE B 1 297 ? 6.379 -6.91 9.977 1 98.88 297 ILE B C 1
ATOM 5630 O O . ILE B 1 297 ? 7.191 -6.473 9.156 1 98.88 297 ILE B O 1
ATOM 5634 N N . LEU B 1 298 ? 6.684 -7.008 11.211 1 98.94 298 LEU B N 1
ATOM 5635 C CA . LEU B 1 298 ? 7.797 -6.254 11.773 1 98.94 298 LEU B CA 1
ATOM 5636 C C . LEU B 1 298 ? 9.055 -7.117 11.852 1 98.94 298 LEU B C 1
ATOM 5638 O O . LEU B 1 298 ? 10.141 -6.684 11.469 1 98.94 298 LEU B O 1
ATOM 5642 N N . GLU B 1 299 ? 8.922 -8.32 12.297 1 98.88 299 GLU B N 1
ATOM 5643 C CA . GLU B 1 299 ? 10.07 -9.141 12.68 1 98.88 299 GLU B CA 1
ATOM 5644 C C . GLU B 1 299 ? 10.984 -9.391 11.484 1 98.88 299 GLU B C 1
ATOM 5646 O O . GLU B 1 299 ? 12.18 -9.109 11.547 1 98.88 299 GLU B O 1
ATOM 5651 N N . PRO B 1 300 ? 10.461 -9.945 10.367 1 98.69 300 PRO B N 1
ATOM 5652 C CA . PRO B 1 300 ? 11.383 -10.211 9.258 1 98.69 300 PRO B CA 1
ATOM 5653 C C . PRO B 1 300 ? 12.008 -8.945 8.688 1 98.69 300 PRO B C 1
ATOM 5655 O O . PRO B 1 300 ? 13.164 -8.961 8.258 1 98.69 300 PRO B O 1
ATOM 5658 N N . ALA B 1 301 ? 11.297 -7.863 8.664 1 98.81 301 ALA B N 1
ATOM 5659 C CA . ALA B 1 301 ? 11.805 -6.598 8.141 1 98.81 301 ALA B CA 1
ATOM 5660 C C . ALA B 1 301 ? 12.922 -6.047 9.023 1 98.81 301 ALA B C 1
ATOM 5662 O O . ALA B 1 301 ? 13.945 -5.578 8.516 1 98.81 301 ALA B O 1
ATOM 5663 N N . ILE B 1 302 ? 12.688 -6.066 10.336 1 98.88 302 ILE B N 1
ATOM 5664 C CA . ILE B 1 302 ? 13.703 -5.602 11.281 1 98.88 302 ILE B CA 1
ATOM 5665 C C . ILE B 1 302 ? 14.945 -6.477 11.172 1 98.88 302 ILE B C 1
ATOM 5667 O O . ILE B 1 302 ? 16.078 -5.965 11.188 1 98.88 302 ILE B O 1
ATOM 5671 N N . ASN B 1 303 ? 14.711 -7.805 11.055 1 98.69 303 ASN B N 1
ATOM 5672 C CA . ASN B 1 303 ? 15.836 -8.719 10.906 1 98.69 303 ASN B CA 1
ATOM 5673 C C . ASN B 1 303 ? 16.641 -8.422 9.648 1 98.69 303 ASN B C 1
ATOM 5675 O O . ASN B 1 303 ? 17.875 -8.461 9.672 1 98.69 303 ASN B O 1
ATOM 5679 N N . SER B 1 304 ? 15.977 -8.156 8.547 1 98.56 304 SER B N 1
ATOM 5680 C CA . SER B 1 304 ? 16.672 -7.793 7.316 1 98.56 304 SER B CA 1
ATOM 5681 C C . SER B 1 304 ? 17.469 -6.516 7.488 1 98.56 304 SER B C 1
ATOM 5683 O O . SER B 1 304 ? 18.594 -6.402 6.973 1 98.56 304 SER B O 1
ATOM 5685 N N . LEU B 1 305 ? 16.906 -5.547 8.172 1 98.75 305 LEU B N 1
ATOM 5686 C CA . LEU B 1 305 ? 17.609 -4.297 8.438 1 98.75 305 LEU B CA 1
ATOM 5687 C C . LEU B 1 305 ? 18.859 -4.543 9.289 1 98.75 305 LEU B C 1
ATOM 5689 O O . LEU B 1 305 ? 19.922 -3.98 9.016 1 98.75 305 LEU B O 1
ATOM 5693 N N . LYS B 1 306 ? 18.75 -5.402 10.32 1 98.62 306 LYS B N 1
ATOM 5694 C CA . LYS B 1 306 ? 19.891 -5.773 11.156 1 98.62 306 LYS B CA 1
ATOM 5695 C C . LYS B 1 306 ? 20.969 -6.449 10.328 1 98.62 306 LYS B C 1
ATOM 5697 O O . LYS B 1 306 ? 22.156 -6.152 10.492 1 98.62 306 LYS B O 1
ATOM 5702 N N . LYS B 1 307 ? 20.562 -7.352 9.445 1 98.06 307 LYS B N 1
ATOM 5703 C CA . LYS B 1 307 ? 21.516 -8.023 8.562 1 98.06 307 LYS B CA 1
ATOM 5704 C C . LYS B 1 307 ? 22.25 -7.02 7.688 1 98.06 307 LYS B C 1
ATOM 5706 O O . LYS B 1 307 ? 23.469 -7.094 7.551 1 98.06 307 LYS B O 1
ATOM 5711 N N . ARG B 1 308 ? 21.516 -6.113 7.121 1 98.19 308 ARG B N 1
ATOM 5712 C CA . ARG B 1 308 ? 22.156 -5.102 6.277 1 98.19 308 ARG B CA 1
ATOM 5713 C C . ARG B 1 308 ? 23.125 -4.254 7.078 1 98.19 308 ARG B C 1
ATOM 5715 O O . ARG B 1 308 ? 24.219 -3.928 6.598 1 98.19 308 ARG B O 1
ATOM 5722 N N . ALA B 1 309 ? 22.75 -3.9 8.242 1 98.19 309 ALA B N 1
ATOM 5723 C CA . ALA B 1 309 ? 23.609 -3.107 9.125 1 98.19 309 ALA B CA 1
ATOM 5724 C C . ALA B 1 309 ? 24.922 -3.84 9.422 1 98.19 309 ALA B C 1
ATOM 5726 O O . ALA B 1 309 ? 25.953 -3.209 9.633 1 98.19 309 ALA B O 1
ATOM 5727 N N . ASN B 1 310 ? 24.844 -5.168 9.43 1 97.94 310 ASN B N 1
ATOM 5728 C CA . ASN B 1 310 ? 26.016 -6 9.695 1 97.94 310 ASN B CA 1
ATOM 5729 C C . ASN B 1 310 ? 26.812 -6.277 8.414 1 97.94 310 ASN B C 1
ATOM 5731 O O . ASN B 1 310 ? 27.703 -7.133 8.398 1 97.94 310 ASN B O 1
ATOM 5735 N N . GLY B 1 311 ? 26.406 -5.672 7.34 1 96.94 311 GLY B N 1
ATOM 5736 C CA . GLY B 1 311 ? 27.172 -5.762 6.105 1 96.94 311 GLY B CA 1
ATOM 5737 C C . GLY B 1 311 ? 26.719 -6.887 5.199 1 96.94 311 GLY B C 1
ATOM 5738 O O . GLY B 1 311 ? 27.359 -7.176 4.184 1 96.94 311 GLY B O 1
ATOM 5739 N N . GLU B 1 312 ? 25.625 -7.457 5.535 1 96.81 312 GLU B N 1
ATOM 5740 C CA . GLU B 1 312 ? 25.141 -8.562 4.719 1 96.81 312 GLU B CA 1
ATOM 5741 C C . GLU B 1 312 ? 24.328 -8.062 3.531 1 96.81 312 GLU B C 1
ATOM 5743 O O . GLU B 1 312 ? 23.766 -6.965 3.578 1 96.81 312 GLU B O 1
ATOM 5748 N N . ILE B 1 313 ? 24.328 -8.883 2.52 1 94.12 313 ILE B N 1
ATOM 5749 C CA . ILE B 1 313 ? 23.531 -8.578 1.33 1 94.12 313 ILE B CA 1
ATOM 5750 C C . ILE B 1 313 ? 22.109 -9.102 1.504 1 94.12 313 ILE B C 1
ATOM 5752 O O . ILE B 1 313 ? 21.906 -10.211 1.991 1 94.12 313 ILE B O 1
ATOM 5756 N N . ILE B 1 314 ? 21.188 -8.203 1.204 1 95.44 314 ILE B N 1
ATOM 5757 C CA . ILE B 1 314 ? 19.797 -8.617 1.219 1 95.44 314 ILE B CA 1
ATOM 5758 C C . ILE B 1 314 ? 19.375 -9.078 -0.175 1 95.44 314 ILE B C 1
ATOM 5760 O O . ILE B 1 314 ? 19.172 -8.258 -1.073 1 95.44 314 ILE B O 1
ATOM 5764 N N . ALA B 1 315 ? 19.219 -10.344 -0.344 1 93.62 315 ALA B N 1
ATOM 5765 C CA . ALA B 1 315 ? 18.859 -10.969 -1.613 1 93.62 315 ALA B CA 1
ATOM 5766 C C . ALA B 1 315 ? 18.016 -12.211 -1.387 1 93.62 315 ALA B C 1
ATOM 5768 O O . ALA B 1 315 ? 18.078 -12.836 -0.325 1 93.62 315 ALA B O 1
ATOM 5769 N N . SER B 1 316 ? 17.156 -12.492 -2.311 1 92.81 316 SER B N 1
ATOM 5770 C CA . SER B 1 316 ? 16.453 -13.773 -2.287 1 92.81 316 SER B CA 1
ATOM 5771 C C . SER B 1 316 ? 17.312 -14.891 -2.865 1 92.81 316 SER B C 1
ATOM 5773 O O . SER B 1 316 ? 18.016 -14.695 -3.859 1 92.81 316 SER B O 1
ATOM 5775 N N . LYS B 1 317 ? 17.25 -15.945 -2.213 1 92.44 317 LYS B N 1
ATOM 5776 C CA . LYS B 1 317 ? 18.016 -17.109 -2.635 1 92.44 317 LYS B CA 1
ATOM 5777 C C . LYS B 1 317 ? 17.109 -18.234 -3.125 1 92.44 317 LYS B C 1
ATOM 5779 O O . LYS B 1 317 ? 16.125 -18.578 -2.461 1 92.44 317 LYS B O 1
ATOM 5784 N N . TYR B 1 318 ? 17.438 -18.766 -4.316 1 93 318 TYR B N 1
ATOM 5785 C CA . TYR B 1 318 ? 16.719 -19.906 -4.883 1 93 318 TYR B CA 1
ATOM 5786 C C . TYR B 1 318 ? 17.672 -21.047 -5.199 1 93 318 TYR B C 1
ATOM 5788 O O . TYR B 1 318 ? 18.797 -20.828 -5.625 1 93 318 TYR B O 1
ATOM 5796 N N . THR B 1 319 ? 17.234 -22.219 -4.965 1 94.69 319 THR B N 1
ATOM 5797 C CA . THR B 1 319 ? 17.969 -23.406 -5.379 1 94.69 319 THR B CA 1
ATOM 5798 C C . THR B 1 319 ? 17.312 -24.047 -6.59 1 94.69 319 THR B C 1
ATOM 5800 O O . THR B 1 319 ? 16.141 -24.438 -6.531 1 94.69 319 THR B O 1
ATOM 5803 N N . LEU B 1 320 ? 18.078 -24.141 -7.609 1 95.25 320 LEU B N 1
ATOM 5804 C CA . LEU B 1 320 ? 17.578 -24.719 -8.844 1 95.25 320 LEU B CA 1
ATOM 5805 C C . LEU B 1 320 ? 18.375 -25.953 -9.234 1 95.25 320 LEU B C 1
ATOM 5807 O O . LEU B 1 320 ? 19.594 -25.984 -9.055 1 95.25 320 LEU B O 1
ATOM 5811 N N . VAL B 1 321 ? 17.703 -26.938 -9.711 1 95.81 321 VAL B N 1
ATOM 5812 C CA . VAL B 1 321 ? 18.344 -28.156 -10.18 1 95.81 321 VAL B CA 1
ATOM 5813 C C . VAL B 1 321 ? 18.109 -28.312 -11.68 1 95.81 321 VAL B C 1
ATOM 5815 O O . VAL B 1 321 ? 16.969 -28.5 -12.117 1 95.81 321 VAL B O 1
ATOM 5818 N N . PHE B 1 322 ? 19.203 -28.266 -12.422 1 95.44 322 PHE B N 1
ATOM 5819 C CA . PHE B 1 322 ? 19.109 -28.406 -13.867 1 95.44 322 PHE B CA 1
ATOM 5820 C C . PHE B 1 322 ? 19.484 -29.828 -14.289 1 95.44 322 PHE B C 1
ATOM 5822 O O . PHE B 1 322 ? 20.5 -30.375 -13.844 1 95.44 322 PHE B O 1
ATOM 5829 N N . PRO B 1 323 ? 18.703 -30.391 -15.188 1 94.12 323 PRO B N 1
ATOM 5830 C CA . PRO B 1 323 ? 19 -31.75 -15.648 1 94.12 323 PRO B CA 1
ATOM 5831 C C . PRO B 1 323 ? 20.297 -31.828 -16.438 1 94.12 323 PRO B C 1
ATOM 5833 O O . PRO B 1 323 ? 20.938 -32.906 -16.484 1 94.12 323 PRO B O 1
ATOM 5836 N N . SER B 1 324 ? 20.703 -30.75 -17.125 1 93.19 324 SER B N 1
ATOM 5837 C CA . SER B 1 324 ? 21.922 -30.75 -17.922 1 93.19 324 SER B CA 1
ATOM 5838 C C . SER B 1 324 ? 22.547 -29.359 -17.984 1 93.19 324 SER B C 1
ATOM 5840 O O . SER B 1 324 ? 21.891 -28.375 -17.625 1 93.19 324 SER B O 1
ATOM 5842 N N . GLU B 1 325 ? 23.75 -29.328 -18.469 1 91.75 325 GLU B N 1
ATOM 5843 C CA . GLU B 1 325 ? 24.422 -28.062 -18.672 1 91.75 325 GLU B CA 1
ATOM 5844 C C . GLU B 1 325 ? 23.734 -27.234 -19.75 1 91.75 325 GLU B C 1
ATOM 5846 O O . GLU B 1 325 ? 23.703 -26 -19.672 1 91.75 325 GLU B O 1
ATOM 5851 N N . ASP B 1 326 ? 23.25 -27.969 -20.656 1 92.75 326 ASP B N 1
ATOM 5852 C CA . ASP B 1 326 ? 22.516 -27.297 -21.719 1 92.75 326 ASP B CA 1
ATOM 5853 C C . ASP B 1 326 ? 21.281 -26.578 -21.172 1 92.75 326 ASP B C 1
ATOM 5855 O O . ASP B 1 326 ? 20.984 -25.453 -21.578 1 92.75 326 ASP B O 1
ATOM 5859 N N . ASP B 1 327 ? 20.594 -27.234 -20.297 1 93.75 327 ASP B N 1
ATOM 5860 C CA . ASP B 1 327 ? 19.422 -26.641 -19.688 1 93.75 327 ASP B CA 1
ATOM 5861 C C . ASP B 1 327 ? 19.781 -25.391 -18.875 1 93.75 327 ASP B C 1
ATOM 5863 O O . ASP B 1 327 ? 19.062 -24.391 -18.906 1 93.75 327 ASP B O 1
ATOM 5867 N N . LEU B 1 328 ? 20.891 -25.5 -18.172 1 93.19 328 LEU B N 1
ATOM 5868 C CA . LEU B 1 328 ? 21.375 -24.359 -17.406 1 93.19 328 LEU B CA 1
ATOM 5869 C C . LEU B 1 328 ? 21.688 -23.188 -18.344 1 93.19 328 LEU B C 1
ATOM 5871 O O . LEU B 1 328 ? 21.312 -22.047 -18.078 1 93.19 328 LEU B O 1
ATOM 5875 N N . SER B 1 329 ? 22.328 -23.484 -19.422 1 91.75 329 SER B N 1
ATOM 5876 C CA . SER B 1 329 ? 22.688 -22.453 -20.391 1 91.75 329 SER B CA 1
ATOM 5877 C C . SER B 1 329 ? 21.453 -21.781 -20.969 1 91.75 329 SER B C 1
ATOM 5879 O O . SER B 1 329 ? 21.422 -20.547 -21.125 1 91.75 329 SER B O 1
ATOM 5881 N N . LYS B 1 330 ? 20.484 -22.594 -21.281 1 92.56 330 LYS B N 1
ATOM 5882 C CA . LYS B 1 330 ? 19.219 -22.062 -21.797 1 92.56 330 LYS B CA 1
ATOM 5883 C C . LYS B 1 330 ? 18.562 -21.125 -20.797 1 92.56 330 LYS B C 1
ATOM 5885 O O . LYS B 1 330 ? 18 -20.094 -21.172 1 92.56 330 LYS B O 1
ATOM 5890 N N . TYR B 1 331 ? 18.625 -21.469 -19.562 1 93.44 331 TYR B N 1
ATOM 5891 C CA . TYR B 1 331 ? 18.016 -20.656 -18.516 1 93.44 331 TYR B CA 1
ATOM 5892 C C . TYR B 1 331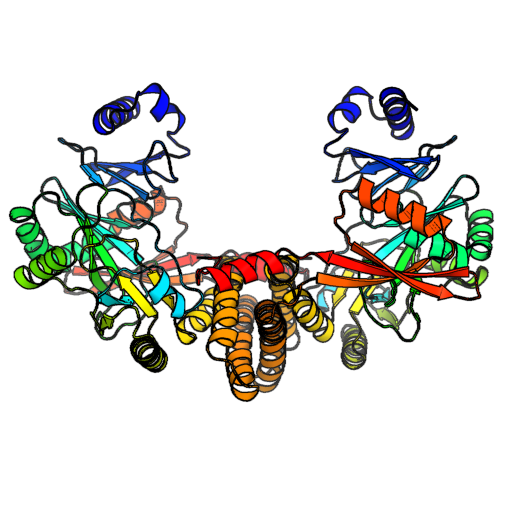 ? 18.75 -19.328 -18.359 1 93.44 331 TYR B C 1
ATOM 5894 O O . TYR B 1 331 ? 18.109 -18.281 -18.188 1 93.44 331 TYR B O 1
ATOM 5902 N N . ILE B 1 332 ? 20.016 -19.375 -18.406 1 90.12 332 ILE B N 1
ATOM 5903 C CA . ILE B 1 332 ? 20.812 -18.172 -18.266 1 90.12 332 ILE B CA 1
ATOM 5904 C C . ILE B 1 332 ? 20.516 -17.203 -19.422 1 90.12 332 ILE B C 1
ATOM 5906 O O . ILE B 1 332 ? 20.312 -16.016 -19.203 1 90.12 332 ILE B O 1
ATOM 5910 N N . GLU B 1 333 ? 20.422 -17.75 -20.578 1 88.19 333 GLU B N 1
ATOM 5911 C CA . GLU B 1 333 ? 20.078 -16.938 -21.75 1 88.19 333 GLU B CA 1
ATOM 5912 C C . GLU B 1 333 ? 18.688 -16.328 -21.594 1 88.19 333 GLU B C 1
ATOM 5914 O O . GLU B 1 333 ? 18.484 -15.156 -21.938 1 88.19 333 GLU B O 1
ATOM 5919 N N . TYR B 1 334 ? 17.844 -17.172 -21.172 1 90 334 TYR B N 1
ATOM 5920 C CA . TYR B 1 334 ? 16.469 -16.719 -20.938 1 90 334 TYR B CA 1
ATOM 5921 C C . TYR B 1 334 ? 16.438 -15.594 -19.906 1 90 334 TYR B C 1
ATOM 5923 O O . TYR B 1 334 ? 15.828 -14.547 -20.156 1 90 334 TYR B O 1
ATOM 5931 N N . ALA B 1 335 ? 17.094 -15.766 -18.75 1 88.12 335 ALA B N 1
ATOM 5932 C CA . ALA B 1 335 ? 17.109 -14.781 -17.672 1 88.12 335 ALA B CA 1
ATOM 5933 C C . ALA B 1 335 ? 17.672 -13.445 -18.141 1 88.12 335 ALA B C 1
ATOM 5935 O O . ALA B 1 335 ? 17.125 -12.391 -17.812 1 88.12 335 ALA B O 1
ATOM 5936 N N . GLU B 1 336 ? 18.609 -13.461 -18.953 1 85.31 336 GLU B N 1
ATOM 5937 C CA . GLU B 1 336 ? 19.203 -12.258 -19.516 1 85.31 336 GLU B CA 1
ATOM 5938 C C . GLU B 1 336 ? 18.234 -11.57 -20.469 1 85.31 336 GLU B C 1
ATOM 5940 O O . GLU B 1 336 ? 18.125 -10.336 -20.484 1 85.31 336 GLU B O 1
ATOM 5945 N N . SER B 1 337 ? 17.578 -12.367 -21.188 1 85.44 337 SER B N 1
ATOM 5946 C CA . SER B 1 337 ? 16.703 -11.828 -22.203 1 85.44 337 SER B CA 1
ATOM 5947 C C . SER B 1 337 ? 15.523 -11.07 -21.578 1 85.44 337 SER B C 1
ATOM 5949 O O . SER B 1 337 ? 15 -10.125 -22.172 1 85.44 337 SER B O 1
ATOM 5951 N N . ILE B 1 338 ? 15.141 -11.484 -20.453 1 84.25 338 ILE B N 1
ATOM 5952 C CA . ILE B 1 338 ? 13.984 -10.828 -19.859 1 84.25 338 ILE B CA 1
ATOM 5953 C C . ILE B 1 338 ? 14.445 -9.812 -18.828 1 84.25 338 ILE B C 1
ATOM 5955 O O . ILE B 1 338 ? 13.633 -9.25 -18.094 1 84.25 338 ILE B O 1
ATOM 5959 N N . GLY B 1 339 ? 15.75 -9.594 -18.688 1 78.56 339 GLY B N 1
ATOM 5960 C CA . GLY B 1 339 ? 16.297 -8.516 -17.891 1 78.56 339 GLY B CA 1
ATOM 5961 C C . GLY B 1 339 ? 16.344 -8.852 -16.406 1 78.56 339 GLY B C 1
ATOM 5962 O O . GLY B 1 339 ? 16.219 -7.965 -15.555 1 78.56 339 GLY B O 1
ATOM 5963 N N . MET B 1 340 ? 16.406 -10.086 -16.062 1 77.31 340 MET B N 1
ATOM 5964 C CA . MET B 1 340 ? 16.578 -10.484 -14.672 1 77.31 340 MET B CA 1
ATOM 5965 C C . MET B 1 340 ? 18.031 -10.352 -14.242 1 77.31 340 MET B C 1
ATOM 5967 O O . MET B 1 340 ? 18.938 -10.812 -14.938 1 77.31 340 MET B O 1
ATOM 5971 N N . ASP B 1 341 ? 18.25 -9.562 -13.148 1 76.56 341 ASP B N 1
ATOM 5972 C CA . ASP B 1 341 ? 19.594 -9.398 -12.578 1 76.56 341 ASP B CA 1
ATOM 5973 C C . ASP B 1 341 ? 19.844 -10.43 -11.477 1 76.56 341 ASP B C 1
ATOM 5975 O O . ASP B 1 341 ? 19.438 -10.234 -10.328 1 76.56 341 ASP B O 1
ATOM 5979 N N . PHE B 1 342 ? 20.406 -11.547 -11.891 1 83.06 342 PHE B N 1
ATOM 5980 C CA . PHE B 1 342 ? 20.688 -12.625 -10.945 1 83.06 342 PHE B CA 1
ATOM 5981 C C . PHE B 1 342 ? 22.188 -12.93 -10.898 1 83.06 342 PHE B C 1
ATOM 5983 O O . PHE B 1 342 ? 22.891 -12.711 -11.883 1 83.06 342 PHE B O 1
ATOM 5990 N N . ILE B 1 343 ? 22.562 -13.32 -9.734 1 84.5 343 ILE B N 1
ATOM 5991 C CA . ILE B 1 343 ? 23.875 -13.938 -9.562 1 84.5 343 ILE B CA 1
ATOM 5992 C C . ILE B 1 343 ? 23.719 -15.445 -9.406 1 84.5 343 ILE B C 1
ATOM 5994 O O . ILE B 1 343 ? 22.875 -15.914 -8.641 1 84.5 343 ILE B O 1
ATOM 5998 N N . PHE B 1 344 ? 24.422 -16.172 -10.273 1 88.06 344 PHE B N 1
ATOM 5999 C CA . PHE B 1 344 ? 24.359 -17.625 -10.242 1 88.06 344 PHE B CA 1
ATOM 6000 C C . PHE B 1 344 ? 25.609 -18.219 -9.617 1 88.06 344 PHE B C 1
ATOM 6002 O O . PHE B 1 344 ? 26.719 -17.703 -9.844 1 88.06 344 PHE B O 1
ATOM 6009 N N . ARG B 1 345 ? 25.422 -19.188 -8.812 1 88.88 345 ARG B N 1
ATOM 6010 C CA . ARG B 1 345 ? 26.531 -19.969 -8.289 1 88.88 345 ARG B CA 1
ATOM 6011 C C . ARG B 1 345 ? 26.25 -21.469 -8.391 1 88.88 345 ARG B C 1
ATOM 6013 O O . ARG B 1 345 ? 25.25 -21.953 -7.855 1 88.88 345 ARG B O 1
ATOM 6020 N N . VAL B 1 346 ? 27.125 -22.141 -9.125 1 87.06 346 VAL B N 1
ATOM 6021 C CA . VAL B 1 346 ? 27 -23.594 -9.188 1 87.06 346 VAL B CA 1
ATOM 6022 C C . VAL B 1 346 ? 27.484 -24.203 -7.879 1 87.06 346 VAL B C 1
ATOM 6024 O O . VAL B 1 346 ? 28.609 -23.984 -7.453 1 87.06 346 VAL B O 1
ATOM 6027 N N . VAL B 1 347 ? 26.641 -24.938 -7.277 1 88.62 347 VAL B N 1
ATOM 6028 C CA . VAL B 1 347 ? 26.938 -25.484 -5.957 1 88.62 347 VAL B CA 1
ATOM 6029 C C . VAL B 1 347 ? 27.438 -26.922 -6.09 1 88.62 347 VAL B C 1
ATOM 6031 O O . VAL B 1 347 ? 28.328 -27.344 -5.352 1 88.62 347 VAL B O 1
ATOM 6034 N N . GLU B 1 348 ? 26.719 -27.609 -6.941 1 89.31 348 GLU B N 1
ATOM 6035 C CA . GLU B 1 348 ? 27 -29.031 -7.016 1 89.31 348 GLU B CA 1
ATOM 6036 C C . GLU B 1 348 ? 26.672 -29.594 -8.391 1 89.31 348 GLU B C 1
ATOM 6038 O O . GLU B 1 348 ? 25.719 -29.141 -9.039 1 89.31 348 GLU B O 1
ATOM 6043 N N . LYS B 1 349 ? 27.531 -30.484 -8.789 1 90.31 349 LYS B N 1
ATOM 6044 C CA . LYS B 1 349 ? 27.219 -31.344 -9.93 1 90.31 349 LYS B CA 1
ATOM 6045 C C . LYS B 1 349 ? 27.016 -32.781 -9.492 1 90.31 349 LYS B C 1
ATOM 6047 O O . LYS B 1 349 ? 27.953 -33.438 -9.016 1 90.31 349 LYS B O 1
ATOM 6052 N N . ARG B 1 350 ? 25.828 -33.219 -9.688 1 90.56 350 ARG B N 1
ATOM 6053 C CA . ARG B 1 350 ? 25.5 -34.562 -9.211 1 90.56 350 ARG B CA 1
ATOM 6054 C C . ARG B 1 350 ? 25.969 -35.625 -10.195 1 90.56 350 ARG B C 1
ATOM 6056 O O . ARG B 1 350 ? 26.219 -35.344 -11.367 1 90.56 350 ARG B O 1
ATOM 6063 N N . GLU B 1 351 ? 26.016 -36.844 -9.609 1 88.88 351 GLU B N 1
ATOM 6064 C CA . GLU B 1 351 ? 26.469 -37.969 -10.414 1 88.88 351 GLU B CA 1
ATOM 6065 C C . GLU B 1 351 ? 25.484 -38.281 -11.539 1 88.88 351 GLU B C 1
ATOM 6067 O O . GLU B 1 351 ? 25.891 -38.781 -12.602 1 88.88 351 GLU B O 1
ATOM 6072 N N . ASP B 1 352 ? 24.281 -37.938 -11.352 1 86.31 352 ASP B N 1
ATOM 6073 C CA . ASP B 1 352 ? 23.25 -38.25 -12.336 1 86.31 352 ASP B CA 1
ATOM 6074 C C . ASP B 1 352 ? 23.219 -37.188 -13.453 1 86.31 352 ASP B C 1
ATOM 6076 O O . ASP B 1 352 ? 22.375 -37.25 -14.344 1 86.31 352 ASP B O 1
ATOM 6080 N N . GLY B 1 353 ? 24.172 -36.219 -13.398 1 86.75 353 GLY B N 1
ATOM 6081 C CA . GLY B 1 353 ? 24.25 -35.219 -14.445 1 86.75 353 GLY B CA 1
ATOM 6082 C C . GLY B 1 353 ? 23.547 -33.938 -14.102 1 86.75 353 GLY B C 1
ATOM 6083 O O . GLY B 1 353 ? 23.719 -32.938 -14.789 1 86.75 353 GLY B O 1
ATOM 6084 N N . CYS B 1 354 ? 22.797 -33.969 -13.008 1 92.12 354 CYS B N 1
ATOM 6085 C CA . CYS B 1 354 ? 22.062 -32.781 -12.602 1 92.12 354 CYS B CA 1
ATOM 6086 C C . CYS B 1 354 ? 23 -31.75 -12 1 92.12 354 CYS B C 1
ATOM 6088 O O . CYS B 1 354 ? 24.016 -32.094 -11.398 1 92.12 354 CYS B O 1
ATOM 6090 N N . ILE B 1 355 ? 22.719 -30.531 -12.273 1 95.38 355 ILE B N 1
ATOM 6091 C CA . ILE B 1 355 ? 23.5 -29.406 -11.773 1 95.38 355 ILE B CA 1
ATOM 6092 C C . ILE B 1 355 ? 22.672 -28.594 -10.781 1 95.38 355 ILE B C 1
ATOM 6094 O O . ILE B 1 355 ? 21.594 -28.125 -11.117 1 95.38 355 ILE B O 1
ATOM 6098 N N . VAL B 1 356 ? 23.156 -28.531 -9.617 1 95.94 356 VAL B N 1
ATOM 6099 C CA . VAL B 1 356 ? 22.5 -27.734 -8.586 1 95.94 356 VAL B CA 1
ATOM 6100 C C . VAL B 1 356 ? 23.078 -26.328 -8.555 1 95.94 356 VAL B C 1
ATOM 6102 O O . VAL B 1 356 ? 24.297 -26.156 -8.422 1 95.94 356 VAL B O 1
ATOM 6105 N N . VAL B 1 357 ? 22.219 -25.344 -8.75 1 95.69 357 VAL B N 1
ATOM 6106 C CA . VAL B 1 357 ? 22.641 -23.953 -8.836 1 95.69 357 VAL B CA 1
ATOM 6107 C C . VAL B 1 357 ? 21.906 -23.125 -7.785 1 95.69 357 VAL B C 1
ATOM 6109 O O . VAL B 1 357 ? 20.734 -23.375 -7.496 1 95.69 357 VAL B O 1
ATOM 6112 N N . GLU B 1 358 ? 22.594 -22.219 -7.168 1 94.5 358 GLU B N 1
ATOM 6113 C CA . GLU B 1 358 ? 21.969 -21.188 -6.344 1 94.5 358 GLU B CA 1
ATOM 6114 C C . GLU B 1 358 ? 21.844 -19.875 -7.109 1 94.5 358 GLU B C 1
ATOM 6116 O O . GLU B 1 358 ? 22.812 -19.422 -7.734 1 94.5 358 GLU B O 1
ATOM 6121 N N . LEU B 1 359 ? 20.656 -19.453 -7.074 1 92.38 359 LEU B N 1
ATOM 6122 C CA . LEU B 1 359 ? 20.359 -18.188 -7.723 1 92.38 359 LEU B CA 1
ATOM 6123 C C . LEU B 1 359 ? 20.062 -17.094 -6.688 1 92.38 359 LEU B C 1
ATOM 6125 O O . LEU B 1 359 ? 19.281 -17.328 -5.758 1 92.38 359 LEU B O 1
ATOM 6129 N N . PHE B 1 360 ? 20.734 -15.914 -6.832 1 91.62 360 PHE B N 1
ATOM 6130 C CA . PHE B 1 360 ? 20.5 -14.789 -5.934 1 91.62 360 PHE B CA 1
ATOM 6131 C C . PHE B 1 360 ? 19.875 -13.617 -6.684 1 91.62 360 PHE B C 1
ATOM 6133 O O . PHE B 1 360 ? 20.375 -13.203 -7.73 1 91.62 360 PHE B O 1
ATOM 6140 N N . LYS B 1 361 ? 18.812 -13.227 -6.184 1 90.19 361 LYS B N 1
ATOM 6141 C CA . LYS B 1 361 ? 18.172 -12.039 -6.746 1 90.19 361 LYS B CA 1
ATOM 6142 C C . LYS B 1 361 ? 18.328 -10.844 -5.816 1 90.19 361 LYS B C 1
ATOM 6144 O O . LYS B 1 361 ? 17.797 -10.836 -4.707 1 90.19 361 LYS B O 1
ATOM 6149 N N . MET B 1 362 ? 18.969 -9.812 -6.285 1 90.25 362 MET B N 1
ATOM 6150 C CA . MET B 1 362 ? 19.203 -8.617 -5.477 1 90.25 362 MET B CA 1
ATOM 6151 C C . MET B 1 362 ? 17.891 -7.875 -5.227 1 90.25 362 MET B C 1
ATOM 6153 O O . MET B 1 362 ? 17.031 -7.805 -6.109 1 90.25 362 MET B O 1
ATOM 6157 N N . LYS B 1 363 ? 17.766 -7.324 -4.023 1 93.5 363 LYS B N 1
ATOM 6158 C CA . LYS B 1 363 ? 16.531 -6.637 -3.645 1 93.5 363 LYS B CA 1
ATOM 6159 C C . LYS B 1 363 ? 16.766 -5.137 -3.484 1 93.5 363 LYS B C 1
ATOM 6161 O O . LYS B 1 363 ? 17.812 -4.719 -2.992 1 93.5 363 LYS B O 1
ATOM 6166 N N . GLU B 1 364 ? 15.805 -4.312 -3.898 1 95.62 364 GLU B N 1
ATOM 6167 C CA . GLU B 1 364 ? 15.836 -2.869 -3.676 1 95.62 364 GLU B CA 1
ATOM 6168 C C . GLU B 1 364 ? 15.922 -2.541 -2.188 1 95.62 364 GLU B C 1
ATOM 6170 O O . GLU B 1 364 ? 16.516 -1.535 -1.8 1 95.62 364 GLU B O 1
ATOM 6175 N N . THR B 1 365 ? 15.352 -3.373 -1.384 1 97.94 365 THR B N 1
ATOM 6176 C CA . THR B 1 365 ? 15.414 -3.23 0.067 1 97.94 365 THR B CA 1
ATOM 6177 C C . THR B 1 365 ? 16.859 -3.098 0.535 1 97.94 365 THR B C 1
ATOM 6179 O O . THR B 1 365 ? 17.156 -2.35 1.471 1 97.94 365 THR B O 1
ATOM 6182 N N . HIS B 1 366 ? 17.734 -3.787 -0.148 1 97.38 366 HIS B N 1
ATOM 6183 C CA . HIS B 1 366 ? 19.156 -3.686 0.174 1 97.38 366 HIS B CA 1
ATOM 6184 C C . HIS B 1 366 ? 19.641 -2.246 0.062 1 97.38 366 HIS B C 1
ATOM 6186 O O . HIS B 1 366 ? 20.25 -1.718 0.997 1 97.38 366 HIS B O 1
ATOM 6192 N N . ASN B 1 367 ? 19.344 -1.629 -1.026 1 97.69 367 ASN B N 1
ATOM 6193 C CA . ASN B 1 367 ? 19.812 -0.271 -1.289 1 97.69 367 ASN B CA 1
ATOM 6194 C C . ASN B 1 367 ? 19.125 0.742 -0.37 1 97.69 367 ASN B C 1
ATOM 6196 O O . ASN B 1 367 ? 19.781 1.652 0.144 1 97.69 367 ASN B O 1
ATOM 6200 N N . ILE B 1 368 ? 17.906 0.579 -0.181 1 98.38 368 ILE B N 1
ATOM 6201 C CA . ILE B 1 368 ? 17.141 1.522 0.627 1 98.38 368 ILE B CA 1
ATOM 6202 C C . ILE B 1 368 ? 17.609 1.449 2.08 1 98.38 368 ILE B C 1
ATOM 6204 O O . ILE B 1 368 ? 17.828 2.48 2.719 1 98.38 368 ILE B O 1
ATOM 6208 N N . TYR B 1 369 ? 17.766 0.234 2.586 1 98.44 369 TYR B N 1
ATOM 6209 C CA . TYR B 1 369 ? 18.266 0.074 3.949 1 98.44 369 TYR B CA 1
ATOM 6210 C C . TYR B 1 369 ? 19.672 0.642 4.09 1 98.44 369 TYR B C 1
ATOM 6212 O O . TYR B 1 369 ? 20 1.255 5.105 1 98.44 369 TYR B O 1
ATOM 6220 N N . THR B 1 370 ? 20.484 0.451 3.076 1 98.44 370 THR B N 1
ATOM 6221 C CA . THR B 1 370 ? 21.828 1.019 3.088 1 98.44 370 THR B CA 1
ATOM 6222 C C . THR B 1 370 ? 21.781 2.539 3.197 1 98.44 370 THR B C 1
ATOM 6224 O O . THR B 1 370 ? 22.484 3.135 4.016 1 98.44 370 THR B O 1
ATOM 6227 N N . LYS B 1 371 ? 20.984 3.08 2.402 1 98.19 371 LYS B N 1
ATOM 6228 C CA . LYS B 1 371 ? 20.844 4.531 2.414 1 98.19 371 LYS B CA 1
ATOM 6229 C C . LYS B 1 371 ? 20.328 5.023 3.76 1 98.19 371 LYS B C 1
ATOM 6231 O O . LYS B 1 371 ? 20.797 6.031 4.289 1 98.19 371 LYS B O 1
ATOM 6236 N N . MET B 1 372 ? 19.359 4.348 4.281 1 98.19 372 MET B N 1
ATOM 6237 C CA . MET B 1 372 ? 18.828 4.684 5.594 1 98.19 372 MET B CA 1
ATOM 6238 C C . MET B 1 372 ? 19.922 4.672 6.652 1 98.19 372 MET B C 1
ATOM 6240 O O . MET B 1 372 ? 20.047 5.617 7.434 1 98.19 372 MET B O 1
ATOM 6244 N N . LEU B 1 373 ? 20.672 3.615 6.609 1 98.19 373 LEU B N 1
ATOM 6245 C CA . LEU B 1 373 ? 21.734 3.436 7.602 1 98.19 373 LEU B CA 1
ATOM 6246 C C . LEU B 1 373 ? 22.828 4.484 7.43 1 98.19 373 LEU B C 1
ATOM 6248 O O . LEU B 1 373 ? 23.375 4.984 8.414 1 98.19 373 LEU B O 1
ATOM 6252 N N . LYS B 1 374 ? 23.078 4.82 6.207 1 97.56 374 LYS B N 1
ATOM 6253 C CA . LYS B 1 374 ? 24.156 5.766 5.906 1 97.56 374 LYS B CA 1
ATOM 6254 C C . LYS B 1 374 ? 23.734 7.195 6.238 1 97.56 374 LYS B C 1
ATOM 6256 O O . LYS B 1 374 ? 24.5 7.953 6.832 1 97.56 374 LYS B O 1
ATOM 6261 N N . THR B 1 375 ? 22.5 7.582 5.957 1 97.12 375 THR B N 1
ATOM 6262 C CA . THR B 1 375 ? 22.094 8.984 6.023 1 97.12 375 THR B CA 1
ATOM 6263 C C . THR B 1 375 ? 21.281 9.258 7.289 1 97.12 375 THR B C 1
ATOM 6265 O O . THR B 1 375 ? 21.219 10.391 7.754 1 97.12 375 THR B O 1
ATOM 6268 N N . GLY B 1 376 ? 20.594 8.227 7.746 1 97.5 376 GLY B N 1
ATOM 6269 C CA . GLY B 1 376 ? 19.656 8.406 8.844 1 97.5 376 GLY B CA 1
ATOM 6270 C C . GLY B 1 376 ? 18.281 8.875 8.391 1 97.5 376 GLY B C 1
ATOM 6271 O O . GLY B 1 376 ? 17.359 8.977 9.203 1 97.5 376 GLY B O 1
ATOM 6272 N N . TYR B 1 377 ? 18.094 9.102 7.125 1 97.62 377 TYR B N 1
ATOM 6273 C CA . TYR B 1 377 ? 16.844 9.586 6.57 1 97.62 377 TYR B CA 1
ATOM 6274 C C . TYR B 1 377 ? 15.867 8.43 6.336 1 97.62 377 TYR B C 1
ATOM 6276 O O . TYR B 1 377 ? 16.281 7.324 5.988 1 97.62 377 TYR B O 1
ATOM 6284 N N . SER B 1 378 ? 14.633 8.695 6.555 1 97.5 378 SER B N 1
ATOM 6285 C CA . SER B 1 378 ? 13.586 7.762 6.141 1 97.5 378 SER B CA 1
ATOM 6286 C C . SER B 1 378 ? 13.375 7.801 4.629 1 97.5 378 SER B C 1
ATOM 6288 O O . SER B 1 378 ? 13.438 8.867 4.02 1 97.5 378 SER B O 1
ATOM 6290 N N . PRO B 1 379 ? 13.18 6.715 4.035 1 95.81 379 PRO B N 1
ATOM 6291 C CA . PRO B 1 379 ? 12.914 6.703 2.594 1 95.81 379 PRO B CA 1
ATOM 6292 C C . PRO B 1 379 ? 11.523 7.223 2.244 1 95.81 379 PRO B C 1
ATOM 6294 O O . PRO B 1 379 ? 11.242 7.523 1.08 1 95.81 379 PRO B O 1
ATOM 6297 N N . LEU B 1 380 ? 10.664 7.219 3.25 1 92.56 380 LEU B N 1
ATOM 6298 C CA . LEU B 1 380 ? 9.297 7.66 3.027 1 92.56 380 LEU B CA 1
ATOM 6299 C C . LEU B 1 380 ? 8.914 8.766 4.004 1 92.56 380 LEU B C 1
ATOM 6301 O O . LEU B 1 380 ? 9.312 8.734 5.172 1 92.56 380 LEU B O 1
ATOM 6305 N N . ASP B 1 381 ? 8.086 9.703 3.488 1 83.06 381 ASP B N 1
ATOM 6306 C CA . ASP B 1 381 ? 7.512 10.719 4.363 1 83.06 381 ASP B CA 1
ATOM 6307 C C . ASP B 1 381 ? 6.203 10.242 4.984 1 83.06 381 ASP B C 1
ATOM 6309 O O . ASP B 1 381 ? 5.449 9.5 4.355 1 83.06 381 ASP B O 1
#

Sequence (762 aa):
MDENELVNKLSDALGIEYEKLSKHIGRSIRLMKYGELNYVVFRRDLLGYREGTTILLGEEPLIVHGYPSIQRLAFIEGVSKHMIDNVVVEEKMNGYNVRVVYYMNNIYAITRGGYICPYTTARIRKLYSKNIKLAYQEYPDTILVGEVVGTENPYVIYDYPEARGFDYFIFDTMKKDKLQPLRIRDEIAEKYSLKTVRILDIINKRDIDRLKTIINRLEKERREGVVLKDPYQRVPPLKYTTIYINIRDIWEGMRYPFDEGRGYLFSRIVRLIAQGYEYDWNNTELDRIALKLGRAILEPAINSLKKRANGEIIASKYTLVFPSEDDLSKYIEYAESIGMDFIFRVVEKREDGCIVVELFKMKETHNIYTKMLKTGYSPLDMDENELVNKLSDALGIEYEKLSKHIGRSIRLMKYGELNYVVFRRDLLGYREGTTILLGEEPLIVHGYPSIQRLAFIEGVSKHMIDNVVVEEKMNGYNVRVVYYMNNIYAITRGGYICPYTTARIRKLYSKNIKLAYQEYPDTILVGEVVGTENPYVIYDYPEARGFDYFIFDTMKKDKLQPLRIRDEIAEKYSLKTVRILDIINKRDIDRLKTIINRLEKERREGVVLKDPYQRVPPLKYTTIYINIRDIWEGMRYPFDEGRGYLFSRIVRLIAQGYEYDWNNTELDRIALKLGRAILEPAINSLKKRANGEIIASKYTLVFPSEDDLSKYIEYAESIGMDFIFRVVEKREDGCIVVELFKMKETHNIYTKMLKTGYSPLD

InterPro domains:
  IPR001072 RNA ligase, Pab1020 family [PR01048] (42-56)
  IPR001072 RNA ligase, Pab1020 family [PR01048] (87-100)
  IPR001072 RNA ligase, Pab1020 family [PR01048] (108-123)
  IPR001072 RNA ligase, Pab1020 family [PR01048] (166-187)
  IPR001072 RNA ligase, Pab1020 family [PR01048] (219-232)
  IPR001072 RNA ligase, Pab1020 family [PR01048] (237-250)
  IPR001072 RNA ligase, Pab1020 family [PR01048] (261-279)
  IPR001072 RNA ligase, Pab1020 family [PR01048] (292-306)
  IPR001072 RNA ligase, Pab1020 family [TIGR01209] (18-378)
  IPR001072 RNA ligase, Pab1020 family [cd07894] (38-378)
  IPR021122 RNA ligase domain, REL/Rln2 [PF09414] (86-241)
  IPR041596 RNA ligase Pab1020, C-terminal domain [PF18330] (254-373)

Solvent-accessible surface area (backbone atoms only — not comparable to full-atom values): 39322 Å² total; per-residue (Å²): 128,55,72,67,57,50,45,49,51,48,20,63,70,68,72,44,56,52,73,67,52,58,74,31,54,79,72,45,28,41,83,46,72,57,90,88,42,39,31,35,23,24,71,36,72,50,96,92,40,43,36,11,18,22,37,39,54,58,98,70,64,43,72,43,56,26,74,78,84,66,49,34,45,41,34,79,71,23,42,49,74,67,49,91,44,61,28,40,34,27,53,34,76,65,41,47,48,32,37,39,41,80,54,94,94,35,73,44,27,25,34,61,67,20,47,71,38,48,57,59,20,52,51,47,43,73,75,39,45,70,36,51,53,56,45,41,72,75,42,66,76,54,30,42,28,26,36,36,34,9,46,40,37,92,78,41,74,33,85,39,90,92,23,77,42,55,39,65,26,37,76,43,30,27,48,63,90,36,68,46,37,50,64,57,43,52,50,50,23,63,76,37,73,47,51,56,50,53,72,76,48,75,40,53,38,78,46,53,65,61,52,49,52,53,50,52,50,33,38,76,66,68,34,39,34,36,35,38,31,39,58,64,49,84,47,80,41,37,33,44,69,27,72,52,38,39,39,48,49,30,26,61,21,11,48,30,44,75,63,42,15,65,72,39,42,58,51,35,48,52,48,50,29,36,42,40,52,74,69,57,56,50,71,69,55,44,48,55,51,13,28,52,41,18,38,22,53,38,49,39,31,27,50,42,48,53,39,42,75,71,68,45,84,50,56,50,78,30,44,38,73,28,73,33,69,65,45,45,51,48,31,53,54,50,38,54,72,74,66,55,71,63,50,78,41,81,74,43,74,45,95,86,47,30,33,35,30,38,38,33,36,74,39,64,33,38,56,53,48,48,48,26,70,72,57,13,39,38,96,58,122,129,55,70,67,57,50,46,48,51,50,20,63,71,69,73,41,56,52,73,67,52,58,74,31,54,78,72,45,27,42,84,45,71,57,89,89,43,38,31,36,24,23,70,36,72,48,98,91,38,42,36,11,18,23,38,38,55,58,98,69,64,44,72,43,55,28,77,78,86,64,49,36,45,41,35,79,70,23,42,48,72,67,48,89,44,63,29,38,34,27,52,34,76,66,43,47,50,32,38,38,40,79,56,96,93,37,72,46,27,25,35,61,66,20,46,72,38,49,58,59,21,52,52,47,44,73,75,38,44,70,36,52,53,55,45,40,73,74,42,67,76,52,30,43,29,25,35,36,33,7,46,42,37,91,80,40,76,33,86,41,94,93,26,82,40,52,39,65,26,36,76,44,29,27,48,65,90,37,69,45,38,49,63,58,42,50,51,51,24,65,74,40,74,48,52,56,51,54,73,75,49,74,41,52,37,78,43,53,66,60,52,49,50,53,49,52,50,32,38,75,67,68,34,37,35,36,34,37,31,39,57,63,49,84,46,83,41,36,32,43,69,26,71,51,38,38,38,48,50,29,25,61,20,10,49,31,45,76,64,42,16,63,72,39,42,59,52,35,49,53,49,50,28,36,43,40,51,73,68,57,54,50,71,67,55,44,48,55,51,12,29,52,40,17,39,22,52,38,50,38,31,27,50,40,48,51,39,42,75,72,70,44,84,49,54,51,78,29,42,36,72,26,72,33,69,65,47,46,51,49,33,53,52,49,38,54,70,74,65,54,71,64,50,78,40,80,74,44,74,46,93,85,47,30,34,34,30,38,38,34,35,73,39,62,34,37,57,53,50,48,49,28,71,73,59,14,40,39,95,58,120

Secondary structure (DSSP, 8-state):
--HHHHHHHHHHHHT--HHHHHTTBTTTEEEEEETTEEEEEE-S-BTTB-TT-EEE-SSS-EEEPPPPP-EEBSSTTHHHHH--SEEEEEEE-SSEEEEEEEETTEEEEEETTS-B-HHHHHHHHHHHHHHHHHHHHHSTTEEEEEEEEBSSSSS--B-BTTBSS-EEEEEEEEETTEEPPHHHHHHHHHHTT--BPPEEEEEETT-HHHHHHHHHHHHHTT--EEEEE-TT--S--EEEE-HHHHHHHHHHHTTSIIIIIHHHHHHHHHHHHHHHHHTT--HHHHHHHHHHHHHHHHHHHHHHHHHHHTT---EEEEEEEESSHHHHHHHHHHHHHTT--EEEEEEEE-TTS-EEEEEEEE-HHHHHHHHHHHH-B-S--/--HHHHHHHHHHHHT--HHHHHTTBTTTEEEEEETTEEEEEE-S-BTTB-TT-EEE-SSS-EEEPPPPP-EEBSSTTHHHHH--SEEEEEEE-SSEEEEEEEETTEEEEEETTS-B-HHHHHHHHHHHHHHHHHHHHHSTTEEEEEEEEBSSSSS--B--TTSSS-EEEEEEEEETTEEPPHHHHHHHHHHTT--BPPEEEEEETT-HHHHHHHHHHHHHTT--EEEEE-TT--S--EEEE-HHHHHHHHHHHTTSIIIIIHHHHHHHHHHHHHHHHHTT--HHHHHHHHHHHHHHHHHHHHHHHHHHHTT---EEEEEEEESSHHHHHHHHHHHHHTT--EEEEEEEE-TTS-EEEEEEEE-HHHHHHHHHHHH-B-S--

Radius of gyration: 31.14 Å; Cα contacts (8 Å, |Δi|>4): 1524; chains: 2; bounding box: 54×89×68 Å